Protein AF-0000000065878165 (afdb_homodimer)

InterPro domains:
  IPR001816 Translation elongation factor EFTs/EF1B [MF_00050] (35-299)
  IPR001816 Translation elongation factor EFTs/EF1B [PTHR11741] (23-280)
  IPR014039 Translation elongation factor EFTs/EF1B, dimerisation [PF00889] (114-279)
  IPR036402 Elongation factor Ts, dimerisation domain superfamily [G3DSA:3.30.479.20] (91-222)
  IPR036402 Elongation factor Ts, dimerisation domain superfamily [SSF54713] (87-202)
  IPR036402 Elongation factor Ts, dimerisation domain superfamily [SSF54713] (223-297)

Sequence (598 aa):
MLFQRRLHFHQFFGKTRVTGSLSRQWYSKLPSKLADIKKLRSETNASMDLVKQSVEEAGVGNLELAREILKKKIVQRGGKLAEKSKNRTAKEGWIIQCISEDGRKAVMAEINCESDFVAQTTPFQDLARRIASTFLHYLPTNHSSYSVEATLKNEILKHQAYVSKNHEANEKDVSSNVSLEEEIVKMTSFTGEKVQVQRLHCMNARVPSTAIGIFSHGAKQSSPLQQLGRIGSMVQINSDLSTRKGLSNQIAKEIVAQDPSSTSELLSFRSLVDSEKTIKDVLGQSTILEWVRWERGGNMLFQRRLHFHQFFGKTRVTGSLSRQWYSKLPSKLADIKKLRSETNASMDLVKQSVEEAGVGNLELAREILKKKIVQRGGKLAEKSKNRTAKEGWIIQCISEDGRKAVMAEINCESDFVAQTTPFQDLARRIASTFLHYLPTNHSSYSVEATLKNEILKHQAYVSKNHEANEKDVSSNVSLEEEIVKMTSFTGEKVQVQRLHCMNARVPSTAIGIFSHGAKQSSPLQQLGRIGSMVQINSDLSTRKGLSNQIAKEIVAQDPSSTSELLSFRSLVDSEKTIKDVLGQSTILEWVRWERGGN

Nearest PDB structures (foldseek):
  1xb2-assembly1_B  TM=7.934E-01  e=3.661E-20  Bos taurus
  4pc2-assembly1_C  TM=7.089E-01  e=2.984E-15  Escherichia coli
  4r71-assembly2_C  TM=6.760E-01  e=5.177E-12  Escherichia coli K-12
  1aip-assembly1_D  TM=7.417E-01  e=3.231E-09  Thermus thermophilus
  1tfe-assembly1_A-2  TM=6.486E-01  e=5.755E-04  Thermus thermophilus

pLDDT: mean 84.52, std 22.22, range [21.34, 98.5]

Secondary structure (DSSP, 8-state):
--------------------------------HHHHHHHHHHHH---HHHHHHHHHHH-TT-HHHHHHHHHHHHHHHHHHHHHHTTTS---EEEEEEEE-TTSSEEEEEEEEES-HHHHTSHHHHHHHHHHHHHHHHHS--SSSEEEPPHHHHHHHHHHSBP-EE-TTT--EE-----BHHHHHHHHHHHH-S--EEEEEEEEE--STTEEEEEEEEEEEEE-SSEEEEEEEEEEEEE--STTHHHHHHHHHHHHHHH--SSHHHHHHSBPSS-TTSBHHHHHTT-EEEEEEEEETT--/--------------------------------HHHHHHHHHHHH---HHHHHHHHHHH-TT-HHHHHHHHHHHHHHHHHHHHHHTTTS---EEEEEEEE-TTSSEEEEEEEEES-HHHHTSHHHHHHHHHHHHHHHHHS--SSSEEEPPHHHHHHHHHHSBP-EE-TTT--EE-----BHHHHHHHHHHHH-S--EEEEEEEEE--STTEEEEEEEES-S-B-SSEEEESEEEEEEEE--STTHHHHHHHHHHHHHHH--SSHHHHHHSBPSS-TTSBHHHHHTT-EEEEEEEEETT--

Structure (mmCIF, N/CA/C/O backbone):
data_AF-0000000065878165-model_v1
#
loop_
_entity.id
_entity.type
_entity.pdbx_description
1 polymer 'Elongation factor Ts, mitochondrial'
#
loop_
_atom_site.group_PDB
_atom_site.id
_atom_site.type_symbol
_atom_site.label_atom_id
_atom_site.label_alt_id
_atom_site.label_comp_id
_atom_site.label_asym_id
_atom_site.label_entity_id
_atom_site.label_seq_id
_atom_site.pdbx_PDB_ins_code
_atom_site.Cartn_x
_atom_site.Cartn_y
_atom_site.Cartn_z
_atom_site.occupancy
_atom_site.B_iso_or_equiv
_atom_site.auth_seq_id
_atom_site.auth_comp_id
_atom_site.auth_asym_id
_atom_site.auth_atom_id
_atom_site.pdbx_PDB_model_num
ATOM 1 N N . MET A 1 1 ? 86.188 56.75 -16.828 1 22.7 1 MET A N 1
ATOM 2 C CA . MET A 1 1 ? 85.062 57.594 -16.594 1 22.7 1 MET A CA 1
ATOM 3 C C . MET A 1 1 ? 83.75 56.781 -16.641 1 22.7 1 MET A C 1
ATOM 5 O O . MET A 1 1 ? 83.5 56.062 -17.609 1 22.7 1 MET A O 1
ATOM 9 N N . LEU A 1 2 ? 83.188 56.531 -15.359 1 22.8 2 LEU A N 1
ATOM 10 C CA . LEU A 1 2 ? 82.25 55.812 -14.539 1 22.8 2 LEU A CA 1
ATOM 11 C C . LEU A 1 2 ? 80.812 56.188 -14.914 1 22.8 2 LEU A C 1
ATOM 13 O O . LEU A 1 2 ? 80.375 57.25 -14.586 1 22.8 2 LEU A O 1
ATOM 17 N N . PHE A 1 3 ? 80.562 56.062 -16.219 1 24.06 3 PHE A N 1
ATOM 18 C CA . PHE A 1 3 ? 79.312 56.5 -16.797 1 24.06 3 PHE A CA 1
ATOM 19 C C . PHE A 1 3 ? 78.125 55.844 -16.094 1 24.06 3 PHE A C 1
ATOM 21 O O . PHE A 1 3 ? 77.938 54.625 -16.203 1 24.06 3 PHE A O 1
ATOM 28 N N . GLN A 1 4 ? 77.812 56.344 -14.828 1 21.34 4 GLN A N 1
ATOM 29 C CA . GLN A 1 4 ? 76.875 56 -13.789 1 21.34 4 GLN A CA 1
ATOM 30 C C . GLN A 1 4 ? 75.438 56.188 -14.297 1 21.34 4 GLN A C 1
ATOM 32 O O . GLN A 1 4 ? 74.938 57.312 -14.359 1 21.34 4 GLN A O 1
ATOM 37 N N . ARG A 1 5 ? 75.188 55.688 -15.562 1 23.59 5 ARG A N 1
ATOM 38 C CA . ARG A 1 5 ? 73.875 56 -16.094 1 23.59 5 ARG A CA 1
ATOM 39 C C . ARG A 1 5 ? 72.812 55.719 -15.078 1 23.59 5 ARG A C 1
ATOM 41 O O . ARG A 1 5 ? 72.812 54.688 -14.398 1 23.59 5 ARG A O 1
ATOM 48 N N . ARG A 1 6 ? 72.188 56.812 -14.578 1 23.44 6 ARG A N 1
ATOM 49 C CA . ARG A 1 6 ? 71.062 57.156 -13.703 1 23.44 6 ARG A CA 1
ATOM 50 C C . ARG A 1 6 ? 69.812 56.344 -14.047 1 23.44 6 ARG A C 1
ATOM 52 O O . ARG A 1 6 ? 69.312 56.406 -15.18 1 23.44 6 ARG A O 1
ATOM 59 N N . LEU A 1 7 ? 69.688 55.125 -13.453 1 22.61 7 LEU A N 1
ATOM 60 C CA . LEU A 1 7 ? 68.625 54.094 -13.531 1 22.61 7 LEU A CA 1
ATOM 61 C C . LEU A 1 7 ? 67.312 54.656 -13.125 1 22.61 7 LEU A C 1
ATOM 63 O O . LEU A 1 7 ? 67.125 55.094 -11.984 1 22.61 7 LEU A O 1
ATOM 67 N N . HIS A 1 8 ? 66.875 55.75 -13.922 1 21.91 8 HIS A N 1
ATOM 68 C CA . HIS A 1 8 ? 65.625 56.406 -13.57 1 21.91 8 HIS A CA 1
ATOM 69 C C . HIS A 1 8 ? 64.5 55.375 -13.328 1 21.91 8 HIS A C 1
ATOM 71 O O . HIS A 1 8 ? 64.375 54.406 -14.094 1 21.91 8 HIS A O 1
ATOM 77 N N . PHE A 1 9 ? 64.188 55.156 -12.039 1 21.73 9 PHE A N 1
ATOM 78 C CA . PHE A 1 9 ? 63.219 54.375 -11.305 1 21.73 9 PHE A CA 1
ATOM 79 C C . PHE A 1 9 ? 61.781 54.781 -11.734 1 21.73 9 PHE A C 1
ATOM 81 O O . PHE A 1 9 ? 61.281 55.812 -11.328 1 21.73 9 PHE A O 1
ATOM 88 N N . HIS A 1 10 ? 61.5 55 -13.047 1 23.14 10 HIS A N 1
ATOM 89 C CA . HIS A 1 10 ? 60.125 55.375 -13.328 1 23.14 10 HIS A CA 1
ATOM 90 C C . HIS A 1 10 ? 59.156 54.438 -12.688 1 23.14 10 HIS A C 1
ATOM 92 O O . HIS A 1 10 ? 59.125 53.219 -13 1 23.14 10 HIS A O 1
ATOM 98 N N . GLN A 1 11 ? 59.031 54.469 -11.359 1 22.03 11 GLN A N 1
ATOM 99 C CA . GLN A 1 11 ? 58.125 53.656 -10.586 1 22.03 11 GLN A CA 1
ATOM 100 C C . GLN A 1 11 ? 56.688 53.875 -11.07 1 22.03 11 GLN A C 1
ATOM 102 O O . GLN A 1 11 ? 56.125 54.969 -10.945 1 22.03 11 GLN A O 1
ATOM 107 N N . PHE A 1 12 ? 56.406 53.531 -12.344 1 23.36 12 PHE A N 1
ATOM 108 C CA . PHE A 1 12 ? 55.031 53.594 -12.812 1 23.36 12 PHE A CA 1
ATOM 109 C C . PHE A 1 12 ? 54.094 52.938 -11.812 1 23.36 12 PHE A C 1
ATOM 111 O O . PHE A 1 12 ? 54.25 51.781 -11.445 1 23.36 12 PHE A O 1
ATOM 118 N N . PHE A 1 13 ? 53.688 53.656 -10.766 1 24.97 13 PHE A N 1
ATOM 119 C CA . PHE A 1 13 ? 52.688 53.281 -9.789 1 24.97 13 PHE A CA 1
ATOM 120 C C . PHE A 1 13 ? 51.344 52.969 -10.469 1 24.97 13 PHE A C 1
ATOM 122 O O . PHE A 1 13 ? 50.625 53.875 -10.883 1 24.97 13 PHE A O 1
ATOM 129 N N . GLY A 1 14 ? 51.375 52.281 -11.578 1 23.17 14 GLY A N 1
ATOM 130 C CA . GLY A 1 14 ? 50.062 52.094 -12.133 1 23.17 14 GLY A CA 1
ATOM 131 C C . GLY A 1 14 ? 49.031 51.625 -11.109 1 23.17 14 GLY A C 1
ATOM 132 O O . GLY A 1 14 ? 49.375 50.875 -10.195 1 23.17 14 GLY A O 1
ATOM 133 N N . LYS A 1 15 ? 48.031 52.562 -10.82 1 27.78 15 LYS A N 1
ATOM 134 C CA . LYS A 1 15 ? 46.844 52.406 -9.992 1 27.78 15 LYS A CA 1
ATOM 135 C C . LYS A 1 15 ? 46.094 51.125 -10.336 1 27.78 15 LYS A C 1
ATOM 137 O O . LYS A 1 15 ? 45.5 51.031 -11.422 1 27.78 15 LYS A O 1
ATOM 142 N N . THR A 1 16 ? 46.75 49.938 -10.305 1 24.69 16 THR A N 1
ATOM 143 C CA . THR A 1 16 ? 45.875 48.781 -10.555 1 24.69 16 THR A CA 1
ATOM 144 C C . THR A 1 16 ? 44.688 48.781 -9.625 1 24.69 16 THR A C 1
ATOM 146 O O . THR A 1 16 ? 44.812 48.781 -8.406 1 24.69 16 THR A O 1
ATOM 149 N N . ARG A 1 17 ? 43.688 49.594 -10.023 1 27.06 17 ARG A N 1
ATOM 150 C CA . ARG A 1 17 ? 42.406 49.469 -9.312 1 27.06 17 ARG A CA 1
ATOM 151 C C . ARG A 1 17 ? 42 48.031 -9.117 1 27.06 17 ARG A C 1
ATOM 153 O O . ARG A 1 17 ? 41.906 47.25 -10.086 1 27.06 17 ARG A O 1
ATOM 160 N N . VAL A 1 18 ? 42.469 47.406 -8.07 1 27.03 18 VAL A N 1
ATOM 161 C CA . VAL A 1 18 ? 41.969 46.094 -7.633 1 27.03 18 VAL A CA 1
ATOM 162 C C . VAL A 1 18 ? 40.438 46.125 -7.562 1 27.03 18 VAL A C 1
ATOM 164 O O . VAL A 1 18 ? 39.875 46.844 -6.754 1 27.03 18 VAL A O 1
ATOM 167 N N . THR A 1 19 ? 39.781 46.406 -8.68 1 28.06 19 THR A N 1
ATOM 168 C CA . THR A 1 19 ? 38.344 46.188 -8.531 1 28.06 19 THR A CA 1
ATOM 169 C C . THR A 1 19 ? 38.094 44.812 -7.902 1 28.06 19 THR A C 1
ATOM 171 O O . THR A 1 19 ? 38.5 43.781 -8.461 1 28.06 19 THR A O 1
ATOM 174 N N . GLY A 1 20 ? 38.375 44.688 -6.652 1 25.17 20 GLY A N 1
ATOM 175 C CA . GLY A 1 20 ? 37.969 43.5 -5.934 1 25.17 20 GLY A CA 1
ATOM 176 C C . GLY A 1 20 ? 36.562 43.062 -6.277 1 25.17 20 GLY A C 1
ATOM 177 O O . GLY A 1 20 ? 35.594 43.844 -6.109 1 25.17 20 GLY A O 1
ATOM 178 N N . SER A 1 21 ? 36.406 42.5 -7.484 1 27.86 21 SER A N 1
ATOM 179 C CA . SER A 1 21 ? 35.125 41.781 -7.703 1 27.86 21 SER A CA 1
ATOM 180 C C . SER A 1 21 ? 34.719 41 -6.453 1 27.86 21 SER A C 1
ATOM 182 O O . SER A 1 21 ? 35.438 40.156 -5.941 1 27.86 21 SER A O 1
ATOM 184 N N . LEU A 1 22 ? 34.156 41.688 -5.492 1 26.38 22 LEU A N 1
ATOM 185 C CA . LEU A 1 22 ? 33.438 41 -4.438 1 26.38 22 LEU A CA 1
ATOM 186 C C . LEU A 1 22 ? 32.688 39.781 -5 1 26.38 22 LEU A C 1
ATOM 188 O O . LEU A 1 22 ? 31.906 39.906 -5.93 1 26.38 22 LEU A O 1
ATOM 192 N N . SER A 1 23 ? 33.406 38.719 -5.137 1 26.25 23 SER A N 1
ATOM 193 C CA . SER A 1 23 ? 32.812 37.406 -5.34 1 26.25 23 SER A CA 1
ATOM 194 C C . SER A 1 23 ? 31.469 37.312 -4.621 1 26.25 23 SER A C 1
ATOM 196 O O . SER A 1 23 ? 31.375 37.594 -3.424 1 26.25 23 SER A O 1
ATOM 198 N N . ARG A 1 24 ? 30.406 37.75 -5.234 1 27.3 24 ARG A N 1
ATOM 199 C CA . ARG A 1 24 ? 29.078 37.312 -4.836 1 27.3 24 ARG A CA 1
ATOM 200 C C . ARG A 1 24 ? 29.109 35.906 -4.25 1 27.3 24 ARG A C 1
ATOM 202 O O . ARG A 1 24 ? 29.391 34.938 -4.957 1 27.3 24 ARG A O 1
ATOM 209 N N . GLN A 1 25 ? 29.688 35.75 -3.145 1 26.42 25 GLN A N 1
ATOM 210 C CA . GLN A 1 25 ? 29.516 34.531 -2.371 1 26.42 25 GLN A CA 1
ATOM 211 C C . GLN A 1 25 ? 28.172 33.875 -2.664 1 26.42 25 GLN A C 1
ATOM 213 O O . GLN A 1 25 ? 27.125 34.531 -2.518 1 26.42 25 GLN A O 1
ATOM 218 N N . TRP A 1 26 ? 28.156 33.094 -3.717 1 28.77 26 TRP A N 1
ATOM 219 C CA . TRP A 1 26 ? 27.109 32.094 -3.953 1 28.77 26 TRP A CA 1
ATOM 220 C C . TRP A 1 26 ? 26.469 31.656 -2.641 1 28.77 26 TRP A C 1
ATOM 222 O O . TRP A 1 26 ? 27.172 31.25 -1.707 1 28.77 26 TRP A O 1
ATOM 232 N N . TYR A 1 27 ? 25.703 32.438 -2.059 1 29.16 27 TYR A N 1
ATOM 233 C CA . TYR A 1 27 ? 24.781 31.828 -1.112 1 29.16 27 TYR A CA 1
ATOM 234 C C . TYR A 1 27 ? 24.531 30.375 -1.45 1 29.16 27 TYR A C 1
ATOM 236 O O . TYR A 1 27 ? 23.844 30.062 -2.426 1 29.16 27 TYR A O 1
ATOM 244 N N . SER A 1 28 ? 25.547 29.531 -1.63 1 33.03 28 SER A N 1
ATOM 245 C CA . SER A 1 28 ? 25.375 28.078 -1.616 1 33.03 28 SER A CA 1
ATOM 246 C C . SER A 1 28 ? 24.125 27.672 -0.83 1 33.03 28 SER A C 1
ATOM 248 O O . SER A 1 28 ? 23.938 28.109 0.311 1 33.03 28 SER A O 1
ATOM 250 N N . LYS A 1 29 ? 23.094 27.656 -1.386 1 39.03 29 LYS A N 1
ATOM 251 C CA . LYS A 1 29 ? 21.906 27.047 -0.774 1 39.03 29 LYS A CA 1
ATOM 252 C C . LYS A 1 29 ? 22.297 25.984 0.254 1 39.03 29 LYS A C 1
ATOM 254 O O . LYS A 1 29 ? 22.922 24.984 -0.089 1 39.03 29 LYS A O 1
ATOM 259 N N . LEU A 1 30 ? 23.031 26.156 1.338 1 43.72 30 LEU A N 1
ATOM 260 C CA . LEU A 1 30 ? 23.328 25.219 2.42 1 43.72 30 LEU A CA 1
ATOM 261 C C . LEU A 1 30 ? 22.422 23.984 2.326 1 43.72 30 LEU A C 1
ATOM 263 O O . LEU A 1 30 ? 21.203 24.109 2.355 1 43.72 30 LEU A O 1
ATOM 267 N N . PRO A 1 31 ? 22.812 22.969 1.555 1 51.97 31 PRO A N 1
ATOM 268 C CA . PRO A 1 31 ? 22.047 21.703 1.53 1 51.97 31 PRO A CA 1
ATOM 269 C C . PRO A 1 31 ? 21.422 21.375 2.879 1 51.97 31 PRO A C 1
ATOM 271 O O . PRO A 1 31 ? 22.078 21.484 3.918 1 51.97 31 PRO A O 1
ATOM 274 N N . SER A 1 32 ? 20.141 21.719 3.211 1 76.12 32 SER A N 1
ATOM 275 C CA . SER A 1 32 ? 19.453 21.703 4.496 1 76.12 32 SER A CA 1
ATOM 276 C C . SER A 1 32 ? 19.078 20.281 4.895 1 76.12 32 SER A C 1
ATOM 278 O O . SER A 1 32 ? 19.016 19.375 4.047 1 76.12 32 SER A O 1
ATOM 280 N N . LYS A 1 33 ? 19.484 20 6.211 1 84.25 33 LYS A N 1
ATOM 281 C CA . LYS A 1 33 ? 19 18.797 6.863 1 84.25 33 LYS A CA 1
ATOM 282 C C . LYS A 1 33 ? 17.672 18.328 6.27 1 84.25 33 LYS A C 1
ATOM 284 O O . LYS A 1 33 ? 17.516 17.156 5.941 1 84.25 33 LYS A O 1
ATOM 289 N N . LEU A 1 34 ? 16.891 19.297 5.883 1 83.94 34 LEU A N 1
ATOM 290 C CA . LEU A 1 34 ? 15.562 19 5.371 1 83.94 34 LEU A CA 1
ATOM 291 C C . LEU A 1 34 ? 15.625 18.516 3.924 1 83.94 34 LEU A C 1
ATOM 293 O O . LEU A 1 34 ? 14.859 17.641 3.52 1 83.94 34 LEU A O 1
ATOM 297 N N . ALA A 1 35 ? 16.5 19.109 3.225 1 87.06 35 ALA A N 1
ATOM 298 C CA . ALA A 1 35 ? 16.656 18.703 1.828 1 87.06 35 ALA A CA 1
ATOM 299 C C . ALA A 1 35 ? 17.188 17.281 1.723 1 87.06 35 ALA A C 1
ATOM 301 O O . ALA A 1 35 ? 16.734 16.5 0.873 1 87.06 35 ALA A O 1
ATOM 302 N N . ASP A 1 36 ? 18.125 16.969 2.549 1 92.31 36 ASP A N 1
ATOM 303 C CA . ASP A 1 36 ? 18.688 15.625 2.562 1 92.31 36 ASP A CA 1
ATOM 304 C C . ASP A 1 36 ? 17.625 14.594 2.957 1 92.31 36 ASP A C 1
ATOM 306 O O . ASP A 1 36 ? 17.531 13.531 2.348 1 92.31 36 ASP A O 1
ATOM 310 N N . ILE A 1 37 ? 16.859 14.945 3.928 1 91.94 37 ILE A N 1
ATOM 311 C CA . ILE A 1 37 ? 15.797 14.062 4.398 1 91.94 37 ILE A CA 1
ATOM 312 C C . ILE A 1 37 ? 14.805 13.812 3.268 1 91.94 37 ILE A C 1
ATOM 314 O O . ILE A 1 37 ? 14.438 12.664 2.996 1 91.94 37 ILE A O 1
ATOM 318 N N . LYS A 1 38 ? 14.461 14.859 2.637 1 88.81 38 LYS A N 1
ATOM 319 C CA . LYS A 1 38 ? 13.492 14.758 1.545 1 88.81 38 LYS A CA 1
ATOM 320 C C . LYS A 1 38 ? 14.039 13.891 0.41 1 88.81 38 LYS A C 1
ATOM 322 O O . LYS A 1 38 ? 13.336 13.031 -0.12 1 88.81 38 LYS A O 1
ATOM 327 N N . LYS A 1 39 ? 15.188 14.078 0.098 1 91.94 39 LYS A N 1
ATOM 328 C CA . LYS A 1 39 ? 15.805 13.344 -1.005 1 91.94 39 LYS A CA 1
ATOM 329 C C . LYS A 1 39 ? 15.914 11.859 -0.684 1 91.94 39 LYS A C 1
ATOM 331 O O . LYS A 1 39 ? 15.484 11.016 -1.477 1 91.94 39 LYS A O 1
ATOM 336 N N . LEU A 1 40 ? 16.438 11.555 0.454 1 93.75 40 LEU A N 1
ATOM 337 C CA . LEU A 1 40 ? 16.625 10.156 0.825 1 93.75 40 LEU A CA 1
ATOM 338 C C . LEU A 1 40 ? 15.281 9.445 0.968 1 93.75 40 LEU A C 1
ATOM 340 O O . LEU A 1 40 ? 15.141 8.281 0.6 1 93.75 40 LEU A O 1
ATOM 344 N N . ARG A 1 41 ? 14.32 10.188 1.507 1 90.56 41 ARG A N 1
ATOM 345 C CA . ARG A 1 41 ? 12.984 9.625 1.663 1 90.56 41 ARG A CA 1
ATOM 346 C C . ARG A 1 41 ? 12.367 9.297 0.308 1 90.56 41 ARG A C 1
ATOM 348 O O . ARG A 1 41 ? 11.805 8.211 0.119 1 90.56 41 ARG A O 1
ATOM 355 N N . SER A 1 42 ? 12.5 10.148 -0.604 1 88.38 42 SER A N 1
ATOM 356 C CA . SER A 1 42 ? 11.93 9.961 -1.936 1 88.38 42 SER A CA 1
ATOM 357 C C . SER A 1 42 ? 12.625 8.828 -2.684 1 88.38 42 SER A C 1
ATOM 359 O O . SER A 1 42 ? 11.984 8.102 -3.441 1 88.38 42 SER A O 1
ATOM 361 N N . GLU A 1 43 ? 13.836 8.625 -2.393 1 88.5 43 GLU A N 1
ATOM 362 C CA . GLU A 1 43 ? 14.625 7.625 -3.105 1 88.5 43 GLU A CA 1
ATOM 363 C C . GLU A 1 43 ? 14.383 6.227 -2.549 1 88.5 43 GLU A C 1
ATOM 365 O O . GLU A 1 43 ? 14.461 5.238 -3.283 1 88.5 43 GLU A O 1
ATOM 370 N N . THR A 1 44 ? 14.109 6.129 -1.274 1 87.69 44 THR A N 1
ATOM 371 C CA . THR A 1 44 ? 14.203 4.809 -0.66 1 87.69 44 THR A CA 1
ATOM 372 C C . THR A 1 44 ? 12.844 4.359 -0.134 1 87.69 44 THR A C 1
ATOM 374 O O . THR A 1 44 ? 12.625 3.17 0.11 1 87.69 44 THR A O 1
ATOM 377 N N . ASN A 1 45 ? 12 5.32 0.156 1 83.75 45 ASN A N 1
ATOM 378 C CA . ASN A 1 45 ? 10.719 5.07 0.797 1 83.75 45 ASN A CA 1
ATOM 379 C C . ASN A 1 45 ? 10.891 4.457 2.182 1 83.75 45 ASN A C 1
ATOM 381 O O . ASN A 1 45 ? 9.984 3.785 2.686 1 83.75 45 ASN A O 1
ATOM 385 N N . ALA A 1 46 ? 12.156 4.625 2.723 1 90.44 46 ALA A N 1
ATOM 386 C CA . ALA A 1 46 ? 12.422 4.133 4.074 1 90.44 46 ALA A CA 1
ATOM 387 C C . ALA A 1 46 ? 11.617 4.914 5.109 1 90.44 46 ALA A C 1
ATOM 389 O O . ALA A 1 46 ? 11.148 6.023 4.836 1 90.44 46 ALA A O 1
ATOM 390 N N . SER A 1 47 ? 11.438 4.254 6.242 1 90.38 47 SER A N 1
ATOM 391 C CA . SER A 1 47 ? 10.727 4.938 7.316 1 90.38 47 SER A CA 1
ATOM 392 C C . SER A 1 47 ? 11.359 6.293 7.617 1 90.38 47 SER A C 1
ATOM 394 O O . SER A 1 47 ? 12.586 6.438 7.578 1 90.38 47 SER A O 1
ATOM 396 N N . MET A 1 48 ? 10.5 7.16 7.938 1 88.62 48 MET A N 1
ATOM 397 C CA . MET A 1 48 ? 10.938 8.523 8.203 1 88.62 48 MET A CA 1
ATOM 398 C C . MET A 1 48 ? 11.953 8.555 9.344 1 88.62 48 MET A C 1
ATOM 400 O O . MET A 1 48 ? 12.938 9.297 9.281 1 88.62 48 MET A O 1
ATOM 404 N N . ASP A 1 49 ? 11.672 7.727 10.383 1 89.56 49 ASP A N 1
ATOM 405 C CA . ASP A 1 49 ? 12.57 7.707 11.539 1 89.56 49 ASP A CA 1
ATOM 406 C C . ASP A 1 49 ? 13.969 7.258 11.133 1 89.56 49 ASP A C 1
ATOM 408 O O . ASP A 1 49 ? 14.969 7.832 11.578 1 89.56 49 ASP A O 1
ATOM 412 N N . LEU A 1 50 ? 14.078 6.301 10.305 1 94 50 LEU A N 1
ATOM 413 C CA . LEU A 1 50 ? 15.375 5.812 9.844 1 94 50 LEU A CA 1
ATOM 414 C C . LEU A 1 50 ? 16.094 6.871 9.016 1 94 50 LEU A C 1
ATOM 416 O O . LEU A 1 50 ? 17.297 7.062 9.156 1 94 50 LEU A O 1
ATOM 420 N N . VAL A 1 51 ? 15.352 7.523 8.172 1 94.44 51 VAL A N 1
ATOM 421 C CA . VAL A 1 51 ? 15.93 8.562 7.32 1 94.44 51 VAL A CA 1
ATOM 422 C C . VAL A 1 51 ? 16.484 9.695 8.188 1 94.44 51 VAL A C 1
ATOM 424 O O . VAL A 1 51 ? 17.625 10.109 8.023 1 94.44 51 VAL A O 1
ATOM 427 N N . LYS A 1 52 ? 15.664 10.109 9.094 1 92.94 52 LYS A N 1
ATOM 428 C CA . LYS A 1 52 ? 16.078 11.203 9.977 1 92.94 52 LYS A CA 1
ATOM 429 C C . LYS A 1 52 ? 17.328 10.828 10.758 1 92.94 52 LYS A C 1
ATOM 431 O O . LYS A 1 52 ? 18.281 11.609 10.82 1 92.94 52 LYS A O 1
ATOM 436 N N . GLN A 1 53 ? 17.344 9.648 11.297 1 95.69 53 GLN A N 1
ATOM 437 C CA . GLN A 1 53 ? 18.484 9.18 12.078 1 95.69 53 GLN A CA 1
ATOM 438 C C . GLN A 1 53 ? 19.734 9.117 11.219 1 95.69 53 GLN A C 1
ATOM 440 O O . GLN A 1 53 ? 20.828 9.484 11.672 1 95.69 53 GLN A O 1
ATOM 445 N N . SER A 1 54 ? 19.578 8.656 10.023 1 97.25 54 SER A N 1
ATOM 446 C CA . SER A 1 54 ? 20.719 8.5 9.133 1 97.25 54 SER A CA 1
ATOM 447 C C . SER A 1 54 ? 21.312 9.859 8.766 1 97.25 54 SER A C 1
ATOM 449 O O . SER A 1 54 ? 22.531 10.023 8.742 1 97.25 54 SER A O 1
ATOM 451 N N . VAL A 1 55 ? 20.484 10.828 8.5 1 96.19 55 VAL A N 1
ATOM 452 C CA . VAL A 1 55 ? 20.938 12.164 8.125 1 96.19 55 VAL A CA 1
ATOM 453 C C . VAL A 1 55 ? 21.625 12.828 9.32 1 96.19 55 VAL A C 1
ATOM 455 O O . VAL A 1 55 ? 22.672 13.461 9.18 1 96.19 55 VAL A O 1
ATOM 458 N N . GLU A 1 56 ? 21 12.625 10.461 1 95.62 56 GLU A N 1
ATOM 459 C CA . GLU A 1 56 ? 21.578 13.195 11.672 1 95.62 56 GLU A CA 1
ATOM 460 C C . GLU A 1 56 ? 22.938 12.602 11.984 1 95.62 56 GLU A C 1
ATOM 462 O O . GLU A 1 56 ? 23.875 13.32 12.328 1 95.62 56 GLU A O 1
ATOM 467 N N . GLU A 1 57 ? 23.016 11.312 11.867 1 96.69 57 GLU A N 1
ATOM 468 C CA . GLU A 1 57 ? 24.281 10.617 12.141 1 96.69 57 GLU A CA 1
ATOM 469 C C . GLU A 1 57 ? 25.359 11.008 11.133 1 96.69 57 GLU A C 1
ATOM 471 O O . GLU A 1 57 ? 26.531 11.125 11.484 1 96.69 57 GLU A O 1
ATOM 476 N N . ALA A 1 58 ? 24.969 11.242 9.891 1 96.31 58 ALA A N 1
ATOM 477 C CA . ALA A 1 58 ? 25.906 11.625 8.844 1 96.31 58 ALA A CA 1
ATOM 478 C C . ALA A 1 58 ? 26.375 13.07 9.023 1 96.31 58 ALA A C 1
ATOM 480 O O . ALA A 1 58 ? 27.516 13.406 8.695 1 96.31 58 ALA A O 1
ATOM 481 N N . GLY A 1 59 ? 25.5 13.852 9.531 1 92.44 59 GLY A N 1
ATOM 482 C CA . GLY A 1 59 ? 25.766 15.281 9.625 1 92.44 59 GLY A CA 1
ATOM 483 C C . GLY A 1 59 ? 25.281 16.062 8.422 1 92.44 59 GLY A C 1
ATOM 484 O O . GLY A 1 59 ? 25.172 15.508 7.324 1 92.44 59 GLY A O 1
ATOM 485 N N . VAL A 1 60 ? 25.062 17.375 8.633 1 83.12 60 VAL A N 1
ATOM 486 C CA . VAL A 1 60 ? 24.469 18.25 7.621 1 83.12 60 VAL A CA 1
ATOM 487 C C . VAL A 1 60 ? 25.375 18.312 6.398 1 83.12 60 VAL A C 1
ATOM 489 O O . VAL A 1 60 ? 26.594 18.453 6.531 1 83.12 60 VAL A O 1
ATOM 492 N N . GLY A 1 61 ? 24.75 18.031 5.168 1 86.06 61 GLY A N 1
ATOM 493 C CA . GLY A 1 61 ? 25.469 18.172 3.908 1 86.06 61 GLY A CA 1
ATOM 494 C C . GLY A 1 61 ? 26.188 16.922 3.486 1 86.06 61 GLY A C 1
ATOM 495 O O . GLY A 1 61 ? 26.891 16.906 2.471 1 86.06 61 GLY A O 1
ATOM 496 N N . ASN A 1 62 ? 26.094 15.914 4.207 1 93.31 62 ASN A N 1
ATOM 497 C CA . ASN A 1 62 ? 26.75 14.648 3.885 1 93.31 62 ASN A CA 1
ATOM 498 C C . ASN A 1 62 ? 25.766 13.625 3.336 1 93.31 62 ASN A C 1
ATOM 500 O O . ASN A 1 62 ? 25.594 12.547 3.906 1 93.31 62 ASN A O 1
ATOM 504 N N . LEU A 1 63 ? 25.266 13.938 2.209 1 95.19 63 LEU A N 1
ATOM 505 C CA . LEU A 1 63 ? 24.188 13.148 1.633 1 95.19 63 LEU A CA 1
ATOM 506 C C . LEU A 1 63 ? 24.656 11.727 1.33 1 95.19 63 LEU A C 1
ATOM 508 O O . LEU A 1 63 ? 23.938 10.758 1.603 1 95.19 63 LEU A O 1
ATOM 512 N N . GLU A 1 64 ? 25.875 11.594 0.76 1 95.88 64 GLU A N 1
ATOM 513 C CA . GLU A 1 64 ? 26.359 10.266 0.39 1 95.88 64 GLU A CA 1
ATOM 514 C C . GLU A 1 64 ? 26.594 9.398 1.623 1 95.88 64 GLU A C 1
ATOM 516 O O . GLU A 1 64 ? 26.25 8.211 1.624 1 95.88 64 GLU A O 1
ATOM 521 N N . LEU A 1 65 ? 27.141 9.961 2.568 1 96.56 65 LEU A N 1
ATOM 522 C CA . LEU A 1 65 ? 27.312 9.227 3.816 1 96.56 65 LEU A CA 1
ATOM 523 C C . LEU A 1 65 ? 25.969 8.859 4.422 1 96.56 65 LEU A C 1
ATOM 525 O O . LEU A 1 65 ? 25.797 7.746 4.926 1 96.56 65 LEU A O 1
ATOM 529 N N . ALA A 1 66 ? 25 9.773 4.453 1 96.94 66 ALA A N 1
ATOM 530 C CA . ALA A 1 66 ? 23.656 9.5 4.949 1 96.94 66 ALA A CA 1
ATOM 531 C C . ALA A 1 66 ? 23.031 8.328 4.203 1 96.94 66 ALA A C 1
ATOM 533 O O . ALA A 1 66 ? 22.359 7.488 4.809 1 96.94 66 ALA A O 1
ATOM 534 N N . ARG A 1 67 ? 23.25 8.273 2.928 1 95.88 67 ARG A N 1
ATOM 535 C CA . ARG A 1 67 ? 22.75 7.188 2.1 1 95.88 67 ARG A CA 1
ATOM 536 C C . ARG A 1 67 ? 23.312 5.844 2.547 1 95.88 67 ARG A C 1
ATOM 538 O O . ARG A 1 67 ? 22.578 4.855 2.65 1 95.88 67 ARG A O 1
ATOM 545 N N . GLU A 1 68 ? 24.547 5.82 2.785 1 95.94 68 GLU A N 1
ATOM 546 C CA . GLU A 1 68 ? 25.203 4.594 3.221 1 95.94 68 GLU A CA 1
ATOM 547 C C . GLU A 1 68 ? 24.688 4.145 4.586 1 95.94 68 GLU A C 1
ATOM 549 O O . GLU A 1 68 ? 24.422 2.961 4.793 1 95.94 68 GLU A O 1
ATOM 554 N N . ILE A 1 69 ? 24.609 5.078 5.453 1 97.25 69 ILE A N 1
ATOM 555 C CA . ILE A 1 69 ? 24.109 4.781 6.789 1 97.25 69 ILE A CA 1
ATOM 556 C C . ILE A 1 69 ? 22.688 4.246 6.703 1 97.25 69 ILE A C 1
ATOM 558 O O . ILE A 1 69 ? 22.344 3.262 7.359 1 97.25 69 ILE A O 1
ATOM 562 N N . LEU A 1 70 ? 21.922 4.91 5.898 1 96.69 70 LEU A N 1
ATOM 563 C CA . LEU A 1 70 ? 20.531 4.52 5.727 1 96.69 70 LEU A CA 1
ATOM 564 C C . LEU A 1 70 ? 20.422 3.096 5.191 1 96.69 70 LEU A C 1
ATOM 566 O O . LEU A 1 70 ? 19.625 2.297 5.688 1 96.69 70 LEU A O 1
ATOM 570 N N . LYS A 1 71 ? 21.25 2.773 4.262 1 94.19 71 LYS A N 1
ATOM 571 C CA . LYS A 1 71 ? 21.25 1.428 3.695 1 94.19 71 LYS A CA 1
ATOM 572 C C . LYS A 1 71 ? 21.531 0.381 4.77 1 94.19 71 LYS A C 1
ATOM 574 O O . LYS A 1 71 ? 20.844 -0.636 4.848 1 94.19 71 LYS A O 1
ATOM 579 N N . LYS A 1 72 ? 22.469 0.69 5.57 1 95.88 72 LYS A N 1
ATOM 580 C CA . LYS A 1 72 ? 22.828 -0.222 6.648 1 95.88 72 LYS A CA 1
ATOM 581 C C . LYS A 1 72 ? 21.688 -0.369 7.652 1 95.88 72 LYS A C 1
ATOM 583 O O . LYS A 1 72 ? 21.375 -1.479 8.094 1 95.88 72 LYS A O 1
ATOM 588 N N . LYS A 1 73 ? 21.047 0.688 7.918 1 96.44 73 LYS A N 1
ATOM 589 C CA . LYS A 1 73 ? 19.984 0.677 8.906 1 96.44 73 LYS A CA 1
ATOM 590 C C . LYS A 1 73 ? 18.766 -0.085 8.383 1 96.44 73 LYS A C 1
ATOM 592 O O . LYS A 1 73 ? 18.094 -0.78 9.148 1 96.44 73 LYS A O 1
ATOM 597 N N . ILE A 1 74 ? 18.547 0.052 7.164 1 95.12 74 ILE A N 1
ATOM 598 C CA . ILE A 1 74 ? 17.438 -0.669 6.551 1 95.12 74 ILE A CA 1
ATOM 599 C C . ILE A 1 74 ? 17.672 -2.174 6.676 1 95.12 74 ILE A C 1
ATOM 601 O O . ILE A 1 74 ? 16.766 -2.914 7.074 1 95.12 74 ILE A O 1
ATOM 605 N N . VAL A 1 75 ? 18.828 -2.586 6.395 1 94.62 75 VAL A N 1
ATOM 606 C CA . VAL A 1 75 ? 19.172 -4.004 6.445 1 94.62 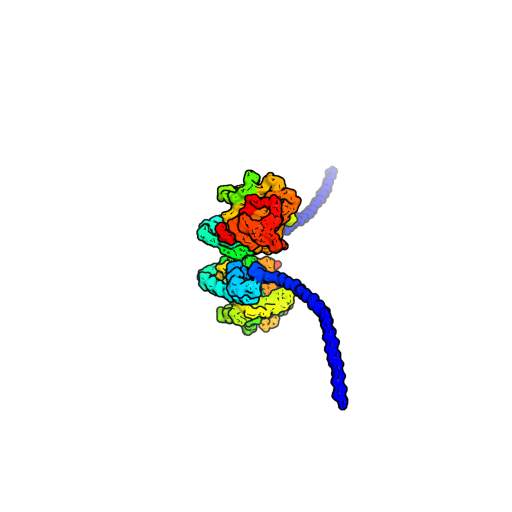75 VAL A CA 1
ATOM 607 C C . VAL A 1 75 ? 19.109 -4.496 7.887 1 94.62 75 VAL A C 1
ATOM 609 O O . VAL A 1 75 ? 18.578 -5.574 8.164 1 94.62 75 VAL A O 1
ATOM 612 N N . GLN A 1 76 ? 19.578 -3.693 8.758 1 96.56 76 GLN A N 1
ATOM 613 C CA . GLN A 1 76 ? 19.578 -4.066 10.172 1 96.56 76 GLN A CA 1
ATOM 614 C C . GLN A 1 76 ? 18.156 -4.207 10.711 1 96.56 76 GLN A C 1
ATOM 616 O O . GLN A 1 76 ? 17.828 -5.203 11.359 1 96.56 76 GLN A O 1
ATOM 621 N N . ARG A 1 77 ? 17.406 -3.289 10.445 1 95.75 77 ARG A N 1
ATOM 622 C CA . ARG A 1 77 ? 16.016 -3.344 10.883 1 95.75 77 ARG A CA 1
ATOM 623 C C . ARG A 1 77 ? 15.289 -4.527 10.25 1 95.75 77 ARG A C 1
ATOM 625 O O . ARG A 1 77 ? 14.555 -5.246 10.93 1 95.75 77 ARG A O 1
ATOM 632 N N . GLY A 1 78 ? 15.477 -4.691 9.008 1 96.12 78 GLY A N 1
ATOM 633 C CA . GLY A 1 78 ? 14.859 -5.816 8.312 1 96.12 78 GLY A CA 1
ATOM 634 C C . GLY A 1 78 ? 15.234 -7.16 8.906 1 96.12 78 GLY A C 1
ATOM 635 O O . GLY A 1 78 ? 14.383 -8.039 9.062 1 96.12 78 GLY A O 1
ATOM 636 N N . GLY A 1 79 ? 16.531 -7.277 9.18 1 96.06 79 GLY A N 1
ATOM 637 C CA . GLY A 1 79 ? 17 -8.5 9.812 1 96.06 79 GLY A CA 1
ATOM 638 C C . GLY A 1 79 ? 16.359 -8.758 11.164 1 96.06 79 GLY A C 1
ATOM 639 O O . GLY A 1 79 ? 15.938 -9.883 11.453 1 96.06 79 GLY A O 1
ATOM 640 N N . LYS A 1 80 ? 16.266 -7.742 11.969 1 96.75 80 LYS A N 1
ATOM 641 C CA . LYS A 1 80 ? 15.648 -7.855 13.281 1 96.75 80 LYS A CA 1
ATOM 642 C C . LYS A 1 80 ? 14.18 -8.25 13.164 1 96.75 80 LYS A C 1
ATOM 644 O O . LYS A 1 80 ? 13.711 -9.133 13.891 1 96.75 80 LYS A O 1
ATOM 649 N N . LEU A 1 81 ? 13.516 -7.652 12.266 1 95.06 81 LEU A N 1
ATOM 650 C CA . LEU A 1 81 ? 12.094 -7.93 12.078 1 95.06 81 LEU A CA 1
ATOM 651 C C . LEU A 1 81 ? 11.883 -9.328 11.516 1 95.06 81 LEU A C 1
ATOM 653 O O . LEU A 1 81 ? 10.906 -10 11.859 1 95.06 81 LEU A O 1
ATOM 657 N N . ALA A 1 82 ? 12.734 -9.688 10.641 1 95.12 82 ALA A N 1
ATOM 658 C CA . ALA A 1 82 ? 12.664 -11.047 10.102 1 95.12 82 ALA A CA 1
ATOM 659 C C . ALA A 1 82 ? 12.797 -12.086 11.211 1 95.12 82 ALA A C 1
ATOM 661 O O . ALA A 1 82 ? 12.062 -13.07 11.242 1 95.12 82 ALA A O 1
ATOM 662 N N . GLU A 1 83 ? 13.695 -11.836 12.109 1 96 83 GLU A N 1
ATOM 663 C CA . GLU A 1 83 ? 13.898 -12.742 13.234 1 96 83 GLU A CA 1
ATOM 664 C C . GLU A 1 83 ? 12.68 -12.758 14.156 1 96 83 GLU A C 1
ATOM 666 O O . GLU A 1 83 ? 12.234 -13.82 14.586 1 96 83 GLU A O 1
ATOM 671 N N . LYS A 1 84 ? 12.117 -11.625 14.398 1 95.31 84 LYS A N 1
ATOM 672 C CA . LYS A 1 84 ? 10.977 -11.492 15.305 1 95.31 84 LYS A CA 1
ATOM 673 C C . LYS A 1 84 ? 9.719 -12.125 14.711 1 95.31 84 LYS A C 1
ATOM 675 O O . LYS A 1 84 ? 8.852 -12.594 15.438 1 95.31 84 LYS A O 1
ATOM 680 N N . SER A 1 85 ? 9.703 -12.164 13.391 1 95 85 SER A N 1
ATOM 681 C CA . SER A 1 85 ? 8.477 -12.633 12.742 1 95 85 SER A CA 1
ATOM 682 C C . SER A 1 85 ? 8.633 -14.062 12.234 1 95 85 SER A C 1
ATOM 684 O O . SER A 1 85 ? 7.75 -14.578 11.547 1 95 85 SER A O 1
ATOM 686 N N . LYS A 1 86 ? 9.633 -14.656 12.578 1 93.62 86 LYS A N 1
ATOM 687 C CA . LYS A 1 86 ? 9.969 -15.953 12 1 93.62 86 LYS A CA 1
ATOM 688 C C . LYS A 1 86 ? 8.859 -16.969 12.25 1 93.62 86 LYS A C 1
ATOM 690 O O . LYS A 1 86 ? 8.617 -17.859 11.43 1 93.62 86 LYS A O 1
ATOM 695 N N . ASN A 1 87 ? 8.062 -16.812 13.312 1 95.5 87 ASN A N 1
ATOM 696 C CA . ASN A 1 87 ? 7.043 -17.781 13.672 1 95.5 87 ASN A CA 1
ATOM 697 C C . ASN A 1 87 ? 5.648 -17.328 13.273 1 95.5 87 ASN A C 1
ATOM 699 O O . ASN A 1 87 ? 4.668 -18.047 13.477 1 95.5 87 ASN A O 1
ATOM 703 N N . ARG A 1 88 ? 5.574 -16.156 12.727 1 94.88 88 ARG A N 1
ATOM 704 C CA . ARG A 1 88 ? 4.277 -15.68 12.258 1 94.88 88 ARG A CA 1
ATOM 705 C C . ARG A 1 88 ? 3.863 -16.406 10.977 1 94.88 88 ARG A C 1
ATOM 707 O O . ARG A 1 88 ? 4.715 -16.906 10.234 1 94.88 88 ARG A O 1
ATOM 714 N N . THR A 1 89 ? 2.59 -16.531 10.852 1 94.88 89 THR A N 1
ATOM 715 C CA . THR A 1 89 ? 2.068 -17.172 9.648 1 94.88 89 THR A CA 1
ATOM 716 C C . THR A 1 89 ? 1.969 -16.172 8.5 1 94.88 89 THR A C 1
ATOM 718 O O . THR A 1 89 ? 1.37 -15.109 8.648 1 94.88 89 THR A O 1
ATOM 721 N N . ALA A 1 90 ? 2.621 -16.484 7.441 1 96.25 90 ALA A N 1
ATOM 722 C CA . ALA A 1 90 ? 2.516 -15.711 6.203 1 96.25 90 ALA A CA 1
ATOM 723 C C . ALA A 1 90 ? 1.921 -16.562 5.082 1 96.25 90 ALA A C 1
ATOM 725 O O . ALA A 1 90 ? 2.611 -17.391 4.492 1 96.25 90 ALA A O 1
ATOM 726 N N . LYS A 1 91 ? 0.639 -16.312 4.797 1 95.31 91 LYS A N 1
ATOM 727 C CA . LYS A 1 91 ? -0.032 -17.156 3.814 1 95.31 91 LYS A CA 1
ATOM 728 C C . LYS A 1 91 ? -0.531 -16.328 2.631 1 95.31 91 LYS A C 1
ATOM 730 O O . LYS A 1 91 ? -1.037 -16.891 1.652 1 95.31 91 LYS A O 1
ATOM 735 N N . GLU A 1 92 ? -0.455 -14.969 2.781 1 95.69 92 GLU A N 1
ATOM 736 C CA . GLU A 1 92 ? -0.832 -14.117 1.659 1 95.69 92 GLU A CA 1
ATOM 737 C C . GLU A 1 92 ? 0.337 -13.922 0.697 1 95.69 92 GLU A C 1
ATOM 739 O O . GLU A 1 92 ? 1.431 -14.438 0.928 1 95.69 92 GLU A O 1
ATOM 744 N N . GLY A 1 93 ? 0.106 -13.234 -0.405 1 96.75 93 GLY A N 1
ATOM 745 C CA . GLY A 1 93 ? 1.158 -13.016 -1.386 1 96.75 93 GLY A CA 1
ATOM 746 C C . GLY A 1 93 ? 0.756 -13.422 -2.791 1 96.75 93 GLY A C 1
ATOM 747 O O . GLY A 1 93 ? -0.377 -13.172 -3.213 1 96.75 93 GLY A O 1
ATOM 748 N N . TRP A 1 94 ? 1.848 -14.023 -3.486 1 97.31 94 TRP A N 1
ATOM 749 C CA . TRP A 1 94 ? 1.595 -14.242 -4.906 1 97.31 94 TRP A CA 1
ATOM 750 C C . TRP A 1 94 ? 2.324 -15.484 -5.402 1 97.31 94 TRP A C 1
ATOM 752 O O . TRP A 1 94 ? 3.396 -15.828 -4.898 1 97.31 94 TRP A O 1
ATOM 762 N N . ILE A 1 95 ? 1.686 -16.109 -6.359 1 98.06 95 ILE A N 1
ATOM 763 C CA . ILE A 1 95 ? 2.387 -17 -7.273 1 98.06 95 ILE A CA 1
ATOM 764 C C . ILE A 1 95 ? 2.891 -16.203 -8.477 1 98.06 95 ILE A C 1
ATOM 766 O O . ILE A 1 95 ? 2.121 -15.492 -9.125 1 98.06 95 ILE A O 1
ATOM 770 N N . ILE A 1 96 ? 4.156 -16.297 -8.75 1 97.62 96 ILE A N 1
ATOM 771 C CA . ILE A 1 96 ? 4.746 -15.586 -9.883 1 97.62 96 ILE A CA 1
ATOM 772 C C . ILE A 1 96 ? 5.434 -16.578 -10.812 1 97.62 96 ILE A C 1
ATOM 774 O O . ILE A 1 96 ? 6.141 -17.484 -10.359 1 97.62 96 ILE A O 1
ATOM 778 N N . GLN A 1 97 ? 5.18 -16.391 -12.102 1 97.62 97 GLN A N 1
ATOM 779 C CA . GLN A 1 97 ? 5.781 -17.281 -13.102 1 97.62 97 GLN A CA 1
ATOM 780 C C . GLN A 1 97 ? 6.488 -16.469 -14.188 1 97.62 97 GLN A C 1
ATOM 782 O O . GLN A 1 97 ? 6.043 -15.383 -14.547 1 97.62 97 GLN A O 1
ATOM 787 N N . CYS A 1 98 ? 7.543 -17.031 -14.641 1 96.56 98 CYS A N 1
ATOM 788 C CA . CYS A 1 98 ? 8.273 -16.484 -15.781 1 96.56 98 CYS A CA 1
ATOM 789 C C . CYS A 1 98 ? 8.688 -17.594 -16.75 1 96.56 98 CYS A C 1
ATOM 791 O O . CYS A 1 98 ? 9.055 -18.688 -16.328 1 96.56 98 CYS A O 1
ATOM 793 N N . ILE A 1 99 ? 8.594 -17.234 -17.984 1 97 99 ILE A N 1
ATOM 794 C CA . ILE A 1 99 ? 9.047 -18.156 -19.031 1 97 99 ILE A CA 1
ATOM 795 C C . ILE A 1 99 ? 10.008 -17.438 -19.969 1 97 99 ILE A C 1
ATOM 797 O O . ILE A 1 99 ? 9.828 -16.25 -20.266 1 97 99 ILE A O 1
ATOM 801 N N . SER A 1 100 ? 11.016 -18.172 -20.359 1 95.94 100 SER A N 1
ATOM 802 C CA . SER A 1 100 ? 12.008 -17.578 -21.25 1 95.94 100 SER A CA 1
ATOM 803 C C . SER A 1 100 ? 11.398 -17.234 -22.609 1 95.94 100 SER A C 1
ATOM 805 O O . SER A 1 100 ? 10.367 -17.797 -23 1 95.94 100 SER A O 1
ATOM 807 N N . GLU A 1 101 ? 12.039 -16.312 -23.297 1 93.25 101 GLU A N 1
ATOM 808 C CA . GLU A 1 101 ? 11.531 -15.852 -24.578 1 93.25 101 GLU A CA 1
ATOM 809 C C . GLU A 1 101 ? 11.406 -17.016 -25.562 1 93.25 101 GLU A C 1
ATOM 811 O O . GLU A 1 101 ? 10.469 -17.062 -26.359 1 93.25 101 GLU A O 1
ATOM 816 N N . ASP A 1 102 ? 12.273 -17.953 -25.5 1 93.38 102 ASP A N 1
ATOM 817 C CA . ASP A 1 102 ? 12.242 -19.078 -26.422 1 93.38 102 ASP A CA 1
ATOM 818 C C . ASP A 1 102 ? 11.281 -20.156 -25.953 1 93.38 102 ASP A C 1
ATOM 820 O O . ASP A 1 102 ? 11.109 -21.188 -26.609 1 93.38 102 ASP A O 1
ATOM 824 N N . GLY A 1 103 ? 10.781 -19.984 -24.734 1 94.69 103 GLY A N 1
ATOM 825 C CA . GLY A 1 103 ? 9.766 -20.875 -24.219 1 94.69 103 GLY A CA 1
ATOM 826 C C . GLY A 1 103 ? 10.336 -22.188 -23.688 1 94.69 103 GLY A C 1
ATOM 827 O O . GLY A 1 103 ? 9.594 -23.141 -23.422 1 94.69 103 GLY A O 1
ATOM 828 N N . ARG A 1 104 ? 11.602 -22.234 -23.453 1 95.5 104 ARG A N 1
ATOM 829 C CA . ARG A 1 104 ? 12.242 -23.516 -23.172 1 95.5 104 ARG A CA 1
ATOM 830 C C . ARG A 1 104 ? 12.5 -23.672 -21.672 1 95.5 104 ARG A C 1
ATOM 832 O O . ARG A 1 104 ? 12.82 -24.766 -21.203 1 95.5 104 ARG A O 1
ATOM 839 N N . LYS A 1 105 ? 12.398 -22.594 -20.953 1 96.62 105 LYS A N 1
ATOM 840 C CA . LYS A 1 105 ? 12.602 -22.609 -19.5 1 96.62 105 LYS A CA 1
ATOM 841 C C . LYS A 1 105 ? 11.523 -21.797 -18.797 1 96.62 105 LYS A C 1
ATOM 843 O O . LYS A 1 105 ? 11.172 -20.703 -19.234 1 96.62 105 LYS A O 1
ATOM 848 N N . ALA A 1 106 ? 10.984 -22.344 -17.75 1 98 106 ALA A N 1
ATOM 849 C CA . ALA A 1 106 ? 9.992 -21.625 -16.953 1 98 106 ALA A CA 1
ATOM 850 C C . ALA A 1 106 ? 10.227 -21.828 -15.461 1 98 106 ALA A C 1
ATOM 852 O O . ALA A 1 106 ? 10.703 -22.891 -15.039 1 98 106 ALA A O 1
ATOM 853 N N . VAL A 1 107 ? 9.922 -20.797 -14.695 1 97.75 107 VAL A N 1
ATOM 854 C CA . VAL A 1 107 ? 10.031 -20.844 -13.242 1 97.75 107 VAL A CA 1
ATOM 855 C C . VAL A 1 107 ? 8.711 -20.406 -12.609 1 97.75 107 VAL A C 1
ATOM 857 O O . VAL A 1 107 ? 8.062 -19.484 -13.094 1 97.75 107 VAL A O 1
ATOM 860 N N . MET A 1 108 ? 8.312 -21.078 -11.594 1 97.81 108 MET A N 1
ATOM 861 C CA . MET A 1 108 ? 7.195 -20.703 -10.734 1 97.81 108 MET A CA 1
ATOM 862 C C . MET A 1 108 ? 7.648 -20.547 -9.289 1 97.81 108 MET A C 1
ATOM 864 O O . MET A 1 108 ? 8.312 -21.422 -8.734 1 97.81 108 MET A O 1
ATOM 868 N N . ALA A 1 109 ? 7.324 -19.391 -8.734 1 97.75 109 ALA A N 1
ATOM 869 C CA . ALA A 1 109 ? 7.691 -19.125 -7.348 1 97.75 109 ALA A CA 1
ATOM 870 C C . ALA A 1 109 ? 6.488 -18.641 -6.543 1 97.75 109 ALA A C 1
ATOM 872 O O . ALA A 1 109 ? 5.562 -18.047 -7.102 1 97.75 109 ALA A O 1
ATOM 873 N N . GLU A 1 110 ? 6.496 -18.969 -5.277 1 98.25 110 GLU A N 1
ATOM 874 C CA . GLU A 1 110 ? 5.535 -18.391 -4.34 1 98.25 110 GLU A CA 1
ATOM 875 C C . GLU A 1 110 ? 6.227 -17.484 -3.336 1 98.25 110 GLU A C 1
ATOM 877 O O . GLU A 1 110 ? 7.18 -17.891 -2.668 1 98.25 110 GLU A O 1
ATOM 882 N N . ILE A 1 111 ? 5.809 -16.266 -3.275 1 98 111 ILE A N 1
ATOM 883 C CA . ILE A 1 111 ? 6.262 -15.328 -2.256 1 98 111 ILE A CA 1
ATOM 884 C C . ILE A 1 111 ? 5.105 -14.992 -1.317 1 98 111 ILE A C 1
ATOM 886 O O . ILE A 1 111 ? 3.984 -14.742 -1.767 1 98 111 ILE A O 1
ATOM 890 N N . ASN A 1 112 ? 5.473 -14.977 -0.039 1 98 112 ASN A N 1
ATOM 891 C CA . ASN A 1 112 ? 4.406 -14.82 0.943 1 98 112 ASN A CA 1
ATOM 892 C C . ASN A 1 112 ? 4.656 -13.617 1.851 1 98 112 ASN A C 1
ATOM 894 O O . ASN A 1 112 ? 5.801 -13.211 2.049 1 98 112 ASN A O 1
ATOM 898 N N . CYS A 1 113 ? 3.557 -13.039 2.381 1 97.31 113 CYS A N 1
ATOM 899 C CA . CYS A 1 113 ? 3.494 -12.031 3.432 1 97.31 113 CYS A CA 1
ATOM 900 C C . CYS A 1 113 ? 2.299 -12.266 4.348 1 97.31 113 CYS A C 1
ATOM 902 O O . CYS A 1 113 ? 1.585 -13.258 4.199 1 97.31 113 CYS A O 1
ATOM 904 N N . GLU A 1 114 ? 2.1 -11.469 5.289 1 94.69 114 GLU A N 1
ATOM 905 C CA . GLU A 1 114 ? 1.107 -11.734 6.328 1 94.69 114 GLU A CA 1
ATOM 906 C C . GLU A 1 114 ? -0.274 -11.242 5.91 1 94.69 114 GLU A C 1
ATOM 908 O O . GLU A 1 114 ? -1.288 -11.852 6.25 1 94.69 114 GLU A O 1
ATOM 913 N N . SER A 1 115 ? -0.36 -10.102 5.215 1 92.56 115 SER A N 1
ATOM 914 C CA . SER A 1 115 ? -1.646 -9.469 4.934 1 92.56 115 SER A CA 1
ATOM 915 C C . SER A 1 115 ? -1.875 -9.328 3.432 1 92.56 115 SER A C 1
ATOM 917 O O . SER A 1 115 ? -0.926 -9.141 2.668 1 92.56 115 SER A O 1
ATOM 919 N N . ASP A 1 116 ? -3.158 -9.445 3.07 1 92.62 116 ASP A N 1
ATOM 920 C CA . ASP A 1 116 ? -3.549 -9.242 1.68 1 92.62 116 ASP A CA 1
ATOM 921 C C . ASP A 1 116 ? -3.293 -7.801 1.246 1 92.62 116 ASP A C 1
ATOM 923 O O . ASP A 1 116 ? -3.02 -7.539 0.073 1 92.62 116 ASP A O 1
ATOM 927 N N . PHE A 1 117 ? -3.277 -6.852 2.197 1 92.5 117 PHE A N 1
ATOM 928 C CA . PHE A 1 117 ? -3.035 -5.438 1.948 1 92.5 117 PHE A CA 1
ATOM 929 C C . PHE A 1 117 ? -1.643 -5.219 1.369 1 92.5 117 PHE A C 1
ATOM 931 O O . PHE A 1 117 ? -1.488 -4.562 0.337 1 92.5 117 PHE A O 1
ATOM 938 N N . VAL A 1 118 ? -0.653 -5.836 1.959 1 95.25 118 VAL A N 1
ATOM 939 C CA . VAL A 1 118 ? 0.728 -5.711 1.504 1 95.25 118 VAL A CA 1
ATOM 940 C C . VAL A 1 118 ? 0.892 -6.406 0.154 1 95.25 118 VAL A C 1
ATOM 942 O O . VAL A 1 118 ? 1.561 -5.883 -0.742 1 95.25 118 VAL A O 1
ATOM 945 N N . ALA A 1 119 ? 0.278 -7.57 0.018 1 95.31 119 ALA A N 1
ATOM 946 C CA . ALA A 1 119 ? 0.391 -8.344 -1.214 1 95.31 119 ALA A CA 1
ATOM 947 C C . ALA A 1 119 ? -0.057 -7.527 -2.422 1 95.31 119 ALA A C 1
ATOM 949 O O . ALA A 1 119 ? 0.479 -7.688 -3.521 1 95.31 119 ALA A O 1
ATOM 950 N N . GLN A 1 120 ? -0.945 -6.625 -2.189 1 91.94 120 GLN A N 1
ATOM 951 C CA . GLN A 1 120 ? -1.569 -5.906 -3.295 1 91.94 120 GLN A CA 1
ATOM 952 C C . GLN A 1 120 ? -0.742 -4.688 -3.695 1 91.94 120 GLN A C 1
ATOM 954 O O . GLN A 1 120 ? -0.993 -4.074 -4.734 1 91.94 120 GLN A O 1
ATOM 959 N N . THR A 1 121 ? 0.181 -4.348 -2.939 1 90.75 121 THR A N 1
ATOM 960 C CA . THR A 1 121 ? 0.941 -3.135 -3.217 1 90.75 121 THR A CA 1
ATOM 961 C C . THR A 1 121 ? 1.875 -3.344 -4.406 1 90.75 121 THR A C 1
ATOM 963 O O . THR A 1 121 ? 2.35 -4.457 -4.645 1 90.75 121 THR A O 1
ATOM 966 N N . THR A 1 122 ? 2.195 -2.273 -5.09 1 90.88 122 THR A N 1
ATOM 967 C CA . THR A 1 122 ? 3.059 -2.324 -6.266 1 90.88 122 THR A CA 1
ATOM 968 C C . THR A 1 122 ? 4.465 -2.781 -5.887 1 90.88 122 THR A C 1
ATOM 970 O O . THR A 1 122 ? 5.035 -3.654 -6.539 1 90.88 122 THR A O 1
ATOM 973 N N . PRO A 1 123 ? 5.027 -2.268 -4.754 1 91.5 123 PRO A N 1
ATOM 974 C CA . PRO A 1 123 ? 6.379 -2.703 -4.406 1 91.5 123 PRO A CA 1
ATOM 975 C C . PRO A 1 123 ? 6.469 -4.207 -4.16 1 91.5 123 PRO A C 1
ATOM 977 O O . PRO A 1 123 ? 7.457 -4.84 -4.543 1 91.5 123 PRO A O 1
ATOM 980 N N . PHE A 1 124 ? 5.512 -4.793 -3.559 1 96 124 PHE A N 1
ATOM 981 C CA . PHE A 1 124 ? 5.547 -6.227 -3.285 1 96 124 PHE A CA 1
ATOM 982 C C . PHE A 1 124 ? 5.422 -7.027 -4.574 1 96 124 PHE A C 1
ATOM 984 O O . PHE A 1 124 ? 6.121 -8.023 -4.762 1 96 124 PHE A O 1
ATOM 991 N N . GLN A 1 125 ? 4.535 -6.562 -5.43 1 95.19 125 GLN A N 1
ATOM 992 C CA . GLN A 1 125 ? 4.363 -7.246 -6.707 1 95.19 125 GLN A CA 1
ATOM 993 C C . GLN A 1 125 ? 5.625 -7.141 -7.559 1 95.19 125 GLN A C 1
ATOM 995 O O . GLN A 1 125 ? 6.004 -8.094 -8.242 1 95.19 125 GLN A O 1
ATOM 1000 N N . ASP A 1 126 ? 6.254 -6.012 -7.512 1 93.94 126 ASP A N 1
ATOM 1001 C CA . ASP A 1 126 ? 7.516 -5.844 -8.227 1 93.94 126 ASP A CA 1
ATOM 1002 C C . ASP A 1 126 ? 8.586 -6.785 -7.688 1 93.94 126 ASP A C 1
ATOM 1004 O O . ASP A 1 126 ? 9.383 -7.332 -8.453 1 93.94 126 ASP A O 1
ATOM 1008 N N . LEU A 1 127 ? 8.594 -6.914 -6.395 1 95.25 127 LEU A N 1
ATOM 1009 C CA . LEU A 1 127 ? 9.531 -7.859 -5.789 1 95.25 127 LEU A CA 1
ATOM 1010 C C . LEU A 1 127 ? 9.273 -9.273 -6.293 1 95.25 127 LEU A C 1
ATOM 1012 O O . LEU A 1 127 ? 10.211 -10 -6.625 1 95.25 127 LEU A O 1
ATOM 1016 N N . ALA A 1 128 ? 8.039 -9.656 -6.344 1 96.56 128 ALA A N 1
ATOM 1017 C CA . ALA A 1 128 ? 7.684 -10.977 -6.859 1 96.56 128 ALA A CA 1
ATOM 1018 C C . ALA A 1 128 ? 8.227 -11.18 -8.266 1 96.56 128 ALA A C 1
ATOM 1020 O O . ALA A 1 128 ? 8.812 -12.227 -8.57 1 96.56 128 ALA A O 1
ATOM 1021 N N . ARG A 1 129 ? 8.086 -10.211 -9.086 1 94.69 129 ARG A N 1
ATOM 1022 C CA . ARG A 1 129 ? 8.547 -10.297 -10.469 1 94.69 129 ARG A CA 1
ATOM 1023 C C . ARG A 1 129 ? 10.062 -10.422 -10.539 1 94.69 129 ARG A C 1
ATOM 1025 O O . ARG A 1 129 ? 10.594 -11.219 -11.32 1 94.69 129 ARG A O 1
ATOM 1032 N N . ARG A 1 130 ? 10.711 -9.688 -9.711 1 93.69 130 ARG A N 1
ATOM 1033 C CA . ARG A 1 130 ? 12.164 -9.766 -9.664 1 93.69 130 ARG A CA 1
ATOM 1034 C C . ARG A 1 130 ? 12.625 -11.148 -9.227 1 93.69 130 ARG A C 1
ATOM 1036 O O . ARG A 1 130 ? 13.609 -11.68 -9.742 1 93.69 130 ARG A O 1
ATOM 1043 N N . ILE A 1 131 ? 11.945 -11.68 -8.305 1 95.38 131 ILE A N 1
ATOM 1044 C CA . ILE A 1 131 ? 12.273 -13.008 -7.801 1 95.38 131 ILE A CA 1
ATOM 1045 C C . ILE A 1 131 ? 12.203 -14.031 -8.938 1 95.38 131 ILE A C 1
ATOM 1047 O O . ILE A 1 131 ? 13.156 -14.773 -9.164 1 95.38 131 ILE A O 1
ATOM 1051 N N . ALA A 1 132 ? 11.18 -14.047 -9.648 1 94.81 132 ALA A N 1
ATOM 1052 C CA . ALA A 1 132 ? 11.008 -15.031 -10.719 1 94.81 132 ALA A CA 1
ATOM 1053 C C . ALA A 1 132 ? 12.039 -14.82 -11.828 1 94.81 132 ALA A C 1
ATOM 1055 O O . ALA A 1 132 ? 12.625 -15.781 -12.328 1 94.81 132 ALA A O 1
ATOM 1056 N N . SER A 1 133 ? 12.281 -13.562 -12.18 1 93.81 133 SER A N 1
ATOM 1057 C CA . SER A 1 133 ? 13.25 -13.25 -13.219 1 93.81 133 SER A CA 1
ATOM 1058 C C . SER A 1 133 ? 14.656 -13.688 -12.82 1 93.81 133 SER A C 1
ATOM 1060 O O . SER A 1 133 ? 15.406 -14.211 -13.641 1 93.81 133 SER A O 1
ATOM 1062 N N . THR A 1 134 ? 14.938 -13.445 -11.602 1 93.75 134 THR A N 1
ATOM 1063 C CA . THR A 1 134 ? 16.25 -13.812 -11.102 1 93.75 134 THR A CA 1
ATOM 1064 C C . THR A 1 134 ? 16.438 -15.328 -11.125 1 93.75 134 THR A C 1
ATOM 1066 O O . THR A 1 134 ? 17.469 -15.82 -11.602 1 93.75 134 THR A O 1
ATOM 1069 N N . PHE A 1 135 ? 15.492 -16.047 -10.68 1 94.88 135 PHE A N 1
ATOM 1070 C CA . PHE A 1 135 ? 15.602 -17.5 -10.656 1 94.88 135 PHE A CA 1
ATOM 1071 C C . PHE A 1 135 ? 15.602 -18.062 -12.07 1 94.88 135 PHE A C 1
ATOM 1073 O O . PHE A 1 135 ? 16.281 -19.062 -12.344 1 94.88 135 PHE A O 1
ATOM 1080 N N . LEU A 1 136 ? 14.859 -17.469 -12.938 1 95.25 136 LEU A N 1
ATOM 1081 C CA . LEU A 1 136 ? 14.891 -17.906 -14.328 1 95.25 136 LEU A CA 1
ATOM 1082 C C . LEU A 1 136 ? 16.297 -17.812 -14.898 1 95.25 136 LEU A C 1
ATOM 1084 O O . LEU A 1 136 ? 16.734 -18.688 -15.664 1 95.25 136 LEU A O 1
ATOM 1088 N N . HIS A 1 137 ? 16.938 -16.828 -14.492 1 91.75 137 HIS A N 1
ATOM 1089 C CA . HIS A 1 137 ? 18.281 -16.562 -15.016 1 91.75 137 HIS A CA 1
ATOM 1090 C C . HIS A 1 137 ? 19.297 -17.547 -14.445 1 91.75 137 HIS A C 1
ATOM 1092 O O . HIS A 1 137 ? 20.125 -18.094 -15.188 1 91.75 137 HIS A O 1
ATOM 1098 N N . TYR A 1 138 ? 19.156 -17.922 -13.148 1 90.62 138 TYR A N 1
ATOM 1099 C CA . TYR A 1 138 ? 20.266 -18.594 -12.492 1 90.62 138 TYR A CA 1
ATOM 1100 C C . TYR A 1 138 ? 20 -20.094 -12.359 1 90.62 138 TYR A C 1
ATOM 1102 O O . TYR A 1 138 ? 20.938 -20.875 -12.148 1 90.62 138 TYR A O 1
ATOM 1110 N N . LEU A 1 139 ? 18.797 -20.531 -12.383 1 90.06 139 LEU A N 1
ATOM 1111 C CA . LEU A 1 139 ? 18.516 -21.953 -12.172 1 90.06 139 LEU A CA 1
ATOM 1112 C C . LEU A 1 139 ? 19.062 -22.781 -13.312 1 90.06 139 LEU A C 1
ATOM 1114 O O . LEU A 1 139 ? 18.984 -22.391 -14.477 1 90.06 139 LEU A O 1
ATOM 1118 N N . PRO A 1 140 ? 19.625 -23.891 -12.992 1 88.75 140 PRO A N 1
ATOM 1119 C CA . PRO A 1 140 ? 20.219 -24.75 -14.016 1 88.75 140 PRO A CA 1
ATOM 1120 C C . PRO A 1 140 ? 19.172 -25.422 -14.898 1 88.75 140 PRO A C 1
ATOM 1122 O O . PRO A 1 140 ? 18.016 -25.562 -14.492 1 88.75 140 PRO A O 1
ATOM 1125 N N . THR A 1 141 ? 19.625 -25.859 -16.062 1 86.62 141 THR A N 1
ATOM 1126 C CA . THR A 1 141 ? 18.719 -26.469 -17.031 1 86.62 141 THR A CA 1
ATOM 1127 C C . THR A 1 141 ? 19.031 -27.953 -17.188 1 86.62 141 THR A C 1
ATOM 1129 O O . THR A 1 141 ? 18.688 -28.562 -18.219 1 86.62 141 THR A O 1
ATOM 1132 N N . ASN A 1 142 ? 19.594 -28.453 -16.188 1 84.12 142 ASN A N 1
ATOM 1133 C CA . ASN A 1 142 ? 20.078 -29.828 -16.328 1 84.12 142 ASN A CA 1
ATOM 1134 C C . ASN A 1 142 ? 18.953 -30.844 -16.109 1 84.12 142 ASN A C 1
ATOM 1136 O O . ASN A 1 142 ? 19.109 -32.031 -16.422 1 84.12 142 ASN A O 1
ATOM 1140 N N . HIS A 1 143 ? 17.844 -30.5 -15.516 1 83.38 143 HIS A N 1
ATOM 1141 C CA . HIS A 1 143 ? 16.688 -31.359 -15.312 1 83.38 143 HIS A CA 1
ATOM 1142 C C . HIS A 1 143 ? 15.461 -30.797 -16.031 1 83.38 143 HIS A C 1
ATOM 1144 O O . HIS A 1 143 ? 15.312 -29.594 -16.172 1 83.38 143 HIS A O 1
ATOM 1150 N N . SER A 1 144 ? 14.617 -31.734 -16.484 1 82.5 144 SER A N 1
ATOM 1151 C CA . SER A 1 144 ? 13.422 -31.344 -17.219 1 82.5 144 SER A CA 1
ATOM 1152 C C . SER A 1 144 ? 12.438 -30.594 -16.328 1 82.5 144 SER A C 1
ATOM 1154 O O . SER A 1 144 ? 11.828 -29.609 -16.75 1 82.5 144 SER A O 1
ATOM 1156 N N . SER A 1 145 ? 12.266 -31.172 -15.117 1 87.25 145 SER A N 1
ATOM 1157 C CA . SER A 1 145 ? 11.352 -30.578 -14.141 1 87.25 145 SER A CA 1
ATOM 1158 C C . SER A 1 145 ? 11.789 -30.891 -12.719 1 87.25 145 SER A C 1
ATOM 1160 O O . SER A 1 145 ? 12.188 -32.031 -12.414 1 87.25 145 SER A O 1
ATOM 1162 N N . TYR A 1 146 ? 11.828 -29.844 -11.906 1 85.19 146 TYR A N 1
ATOM 1163 C CA . TYR A 1 146 ? 12.234 -30.156 -10.547 1 85.19 146 TYR A CA 1
ATOM 1164 C C . TYR A 1 146 ? 11.82 -29.047 -9.586 1 85.19 146 TYR A C 1
ATOM 1166 O O . TYR A 1 146 ? 11.758 -27.875 -9.969 1 85.19 146 TYR A O 1
ATOM 1174 N N . SER A 1 147 ? 11.406 -29.531 -8.336 1 87.69 147 SER A N 1
ATOM 1175 C CA . SER A 1 147 ? 11.297 -28.609 -7.219 1 87.69 147 SER A CA 1
ATOM 1176 C C . SER A 1 147 ? 12.672 -28.141 -6.742 1 87.69 147 SER A C 1
ATOM 1178 O O . SER A 1 147 ? 13.562 -28.969 -6.516 1 87.69 147 SER A O 1
ATOM 1180 N N . VAL A 1 148 ? 12.773 -26.875 -6.57 1 85.75 148 VAL A N 1
ATOM 1181 C CA . VAL A 1 148 ? 14.086 -26.359 -6.195 1 85.75 148 VAL A CA 1
ATOM 1182 C C . VAL A 1 148 ? 14.328 -26.609 -4.707 1 85.75 148 VAL A C 1
ATOM 1184 O O . VAL A 1 148 ? 13.547 -26.188 -3.863 1 85.75 148 VAL A O 1
ATOM 1187 N N . GLU A 1 149 ? 15.414 -27.172 -4.504 1 84.69 149 GLU A N 1
ATOM 1188 C CA . GLU A 1 149 ? 15.789 -27.484 -3.125 1 84.69 149 GLU A CA 1
ATOM 1189 C C . GLU A 1 149 ? 16.125 -26.203 -2.354 1 84.69 149 GLU A C 1
ATOM 1191 O O . GLU A 1 149 ? 16.609 -25.234 -2.934 1 84.69 149 GLU A O 1
ATOM 1196 N N . ALA A 1 150 ? 15.953 -26.422 -1.038 1 86.5 150 ALA A N 1
ATOM 1197 C CA . ALA A 1 150 ? 16.156 -25.266 -0.157 1 86.5 150 ALA A CA 1
ATOM 1198 C C . ALA A 1 150 ? 17.594 -24.734 -0.287 1 86.5 150 ALA A C 1
ATOM 1200 O O . ALA A 1 150 ? 17.812 -23.516 -0.267 1 86.5 150 ALA A O 1
ATOM 1201 N N . THR A 1 151 ? 18.484 -25.609 -0.442 1 86.69 151 THR A N 1
ATOM 1202 C CA . THR A 1 151 ? 19.891 -25.219 -0.492 1 86.69 151 THR A CA 1
ATOM 1203 C C . THR A 1 151 ? 20.156 -24.344 -1.721 1 86.69 151 THR A C 1
ATOM 1205 O O . THR A 1 151 ? 20.75 -23.266 -1.609 1 86.69 151 THR A O 1
ATOM 1208 N N . LEU A 1 152 ? 19.766 -24.797 -2.844 1 87.62 152 LEU A N 1
ATOM 1209 C CA . LEU A 1 152 ? 19.953 -24.062 -4.082 1 87.62 152 LEU A CA 1
ATOM 1210 C C . LEU A 1 152 ? 19.172 -22.75 -4.059 1 87.62 152 LEU A C 1
ATOM 1212 O O . LEU A 1 152 ? 19.672 -21.703 -4.465 1 87.62 152 LEU A O 1
ATOM 1216 N N . LYS A 1 153 ? 17.984 -22.797 -3.625 1 89.19 153 LYS A N 1
ATOM 1217 C CA . LYS A 1 153 ? 17.156 -21.609 -3.467 1 89.19 153 LYS A CA 1
ATOM 1218 C C . LYS A 1 153 ? 17.859 -20.562 -2.623 1 89.19 153 LYS A C 1
ATOM 1220 O O . LYS A 1 153 ? 18 -19.406 -3.043 1 89.19 153 LYS A O 1
ATOM 1225 N N . ASN A 1 154 ? 18.375 -20.984 -1.479 1 91.44 154 ASN A N 1
ATOM 1226 C CA . ASN A 1 154 ? 19.031 -20.062 -0.559 1 91.44 154 ASN A CA 1
ATOM 1227 C C . ASN A 1 154 ? 20.328 -19.5 -1.15 1 91.44 154 ASN A C 1
ATOM 1229 O O . ASN A 1 154 ? 20.656 -18.328 -0.933 1 91.44 154 ASN A O 1
ATOM 1233 N N . GLU A 1 155 ? 21 -20.344 -1.853 1 91.25 155 GLU A N 1
ATOM 1234 C CA . GLU A 1 155 ? 22.234 -19.906 -2.5 1 91.25 155 GLU A CA 1
ATOM 1235 C C . GLU A 1 155 ? 21.969 -18.797 -3.508 1 91.25 155 GLU A C 1
ATOM 1237 O O . GLU A 1 155 ? 22.672 -17.781 -3.529 1 91.25 155 GLU A O 1
ATOM 1242 N N . ILE A 1 156 ? 20.984 -18.938 -4.27 1 89.62 156 ILE A N 1
ATOM 1243 C CA . ILE A 1 156 ? 20.641 -17.953 -5.285 1 89.62 156 ILE A CA 1
ATOM 1244 C C . ILE A 1 156 ? 20.109 -16.688 -4.621 1 89.62 156 ILE A C 1
ATOM 1246 O O . ILE A 1 156 ? 20.5 -15.578 -4.988 1 89.62 156 ILE A O 1
ATOM 1250 N N . LEU A 1 157 ? 19.328 -16.844 -3.633 1 89.38 157 LEU A N 1
ATOM 1251 C CA . LEU A 1 157 ? 18.766 -15.703 -2.912 1 89.38 157 LEU A CA 1
ATOM 1252 C C . LEU A 1 157 ? 19.875 -14.852 -2.301 1 89.38 157 LEU A C 1
ATOM 1254 O O . LEU A 1 157 ? 19.812 -13.617 -2.357 1 89.38 157 LEU A O 1
ATOM 1258 N N . LYS A 1 158 ? 20.875 -15.469 -1.802 1 88 158 LYS A N 1
ATOM 1259 C CA . LYS A 1 158 ? 21.891 -14.781 -0.998 1 88 158 LYS A CA 1
ATOM 1260 C C . LYS A 1 158 ? 23.031 -14.273 -1.869 1 88 158 LYS A C 1
ATOM 1262 O O . LYS A 1 158 ? 23.578 -13.195 -1.625 1 88 158 LYS A O 1
ATOM 1267 N N . HIS A 1 159 ? 23.344 -14.992 -2.893 1 84.56 159 HIS A N 1
ATOM 1268 C CA . HIS A 1 159 ? 24.656 -14.758 -3.488 1 84.56 159 HIS A CA 1
ATOM 1269 C C . HIS A 1 159 ? 24.516 -14.195 -4.902 1 84.56 159 HIS A C 1
ATOM 1271 O O . HIS A 1 159 ? 25.484 -13.672 -5.457 1 84.56 159 HIS A O 1
ATOM 1277 N N . GLN A 1 160 ? 23.422 -14.32 -5.434 1 81.69 160 GLN A N 1
ATOM 1278 C CA . GLN A 1 160 ? 23.281 -13.828 -6.801 1 81.69 160 GLN A CA 1
ATOM 1279 C C . GLN A 1 160 ? 22.625 -12.445 -6.824 1 81.69 160 GLN A C 1
ATOM 1281 O O . GLN A 1 160 ? 21.75 -12.156 -6.02 1 81.69 160 GLN A O 1
ATOM 1286 N N . ALA A 1 161 ? 23.062 -11.656 -7.855 1 80.88 161 ALA A N 1
ATOM 1287 C CA . ALA A 1 161 ? 22.422 -10.359 -8.07 1 80.88 161 ALA A CA 1
ATOM 1288 C C . ALA A 1 161 ? 21.031 -10.523 -8.656 1 80.88 161 ALA A C 1
ATOM 1290 O O . ALA A 1 161 ? 20.797 -11.398 -9.492 1 80.88 161 ALA A O 1
ATOM 1291 N N . TYR A 1 162 ? 20.203 -9.641 -8.211 1 81.62 162 TYR A N 1
ATOM 1292 C CA . TYR A 1 162 ? 18.844 -9.773 -8.75 1 81.62 162 TYR A CA 1
ATOM 1293 C C . TYR A 1 162 ? 18.781 -9.297 -10.195 1 81.62 162 TYR A C 1
ATOM 1295 O O . TYR A 1 162 ? 19.609 -8.484 -10.625 1 81.62 162 TYR A O 1
ATOM 1303 N N . VAL A 1 163 ? 17.906 -9.867 -10.953 1 78 163 VAL A N 1
ATOM 1304 C CA . VAL A 1 163 ? 17.672 -9.547 -12.352 1 78 163 VAL A CA 1
ATOM 1305 C C . VAL A 1 163 ? 16.266 -8.938 -12.508 1 78 163 VAL A C 1
ATOM 1307 O O . VAL A 1 163 ? 15.297 -9.461 -11.961 1 78 163 VAL A O 1
ATOM 1310 N N . SER A 1 164 ? 16.156 -7.684 -12.945 1 73.88 164 SER A N 1
ATOM 1311 C CA . SER A 1 164 ? 14.852 -7.086 -13.242 1 73.88 164 SER A CA 1
ATOM 1312 C C . SER A 1 164 ? 14.641 -6.941 -14.742 1 73.88 164 SER A C 1
ATOM 1314 O O . SER A 1 164 ? 15.586 -6.695 -15.492 1 73.88 164 SER A O 1
ATOM 1316 N N . LYS A 1 165 ? 13.578 -7.469 -15.219 1 58.19 165 LYS A N 1
ATOM 1317 C CA . LYS A 1 165 ? 13.25 -7.207 -16.609 1 58.19 165 LYS A CA 1
ATOM 1318 C C . LYS A 1 165 ? 12.523 -5.871 -16.766 1 58.19 165 LYS A C 1
ATOM 1320 O O . LYS A 1 165 ? 11.523 -5.625 -16.094 1 58.19 165 LYS A O 1
ATOM 1325 N N . ASN A 1 166 ? 13.234 -4.805 -16.766 1 49.12 166 ASN A N 1
ATOM 1326 C CA . ASN A 1 166 ? 12.461 -3.613 -17.109 1 49.12 166 ASN A CA 1
ATOM 1327 C C . ASN A 1 166 ? 11.688 -3.795 -18.406 1 49.12 166 ASN A C 1
ATOM 1329 O O . ASN A 1 166 ? 12.289 -3.924 -19.469 1 49.12 166 ASN A O 1
ATOM 1333 N N . HIS A 1 167 ? 10.547 -4.277 -18.281 1 44.78 167 HIS A N 1
ATOM 1334 C CA . HIS A 1 167 ? 9.766 -4.418 -19.5 1 44.78 167 HIS A CA 1
ATOM 1335 C C . HIS A 1 167 ? 9.945 -3.205 -20.422 1 44.78 167 HIS A C 1
ATOM 1337 O O . HIS A 1 167 ? 9.836 -3.318 -21.641 1 44.78 167 HIS A O 1
ATOM 1343 N N . GLU A 1 168 ? 9.758 -1.983 -19.812 1 39.75 168 GLU A N 1
ATOM 1344 C CA . GLU A 1 168 ? 9.828 -0.892 -20.781 1 39.75 168 GLU A CA 1
ATOM 1345 C C . GLU A 1 168 ? 11.18 -0.868 -21.484 1 39.75 168 GLU A C 1
ATOM 1347 O O . GLU A 1 168 ? 11.289 -0.396 -22.625 1 39.75 168 GLU A O 1
ATOM 1352 N N . ALA A 1 169 ? 12.352 -0.99 -20.797 1 36.84 169 ALA A N 1
ATOM 1353 C CA . ALA A 1 169 ? 13.586 -0.725 -21.531 1 36.84 169 ALA A CA 1
ATOM 1354 C C . ALA A 1 169 ? 14.312 -2.023 -21.875 1 36.84 169 ALA A C 1
ATOM 1356 O O . ALA A 1 169 ? 15.344 -2.006 -22.547 1 36.84 169 ALA A O 1
ATOM 1357 N N . ASN A 1 170 ? 13.844 -3.09 -22.219 1 37.84 170 ASN A N 1
ATOM 1358 C CA . ASN A 1 170 ? 14.484 -4.297 -22.719 1 37.84 170 ASN A CA 1
ATOM 1359 C C . ASN A 1 170 ? 15.82 -4.559 -22.016 1 37.84 170 ASN A C 1
ATOM 1361 O O . ASN A 1 170 ? 16.641 -5.324 -22.516 1 37.84 170 ASN A O 1
ATOM 1365 N N . GLU A 1 171 ? 16.422 -3.682 -21.328 1 36.38 171 GLU A N 1
ATOM 1366 C CA . GLU A 1 171 ? 17.75 -3.875 -20.781 1 36.38 171 GLU A CA 1
ATOM 1367 C C . GLU A 1 171 ? 17.703 -4.582 -19.422 1 36.38 171 GLU A C 1
ATOM 1369 O O . GLU A 1 171 ? 16.859 -4.27 -18.594 1 36.38 171 GLU A O 1
ATOM 1374 N N . LYS A 1 172 ? 18.094 -5.777 -19.375 1 44.56 172 LYS A N 1
ATOM 1375 C CA . LYS A 1 172 ? 18.422 -6.512 -18.156 1 44.56 172 LYS A CA 1
ATOM 1376 C C . LYS A 1 172 ? 19.234 -5.645 -17.188 1 44.56 172 LYS A C 1
ATOM 1378 O O . LYS A 1 172 ? 20.281 -5.113 -17.562 1 44.56 172 LYS A O 1
ATOM 1383 N N . ASP A 1 173 ? 18.688 -4.812 -16.453 1 48.19 173 ASP A N 1
ATOM 1384 C CA . ASP A 1 173 ? 19.547 -4.09 -15.516 1 48.19 173 ASP A CA 1
ATOM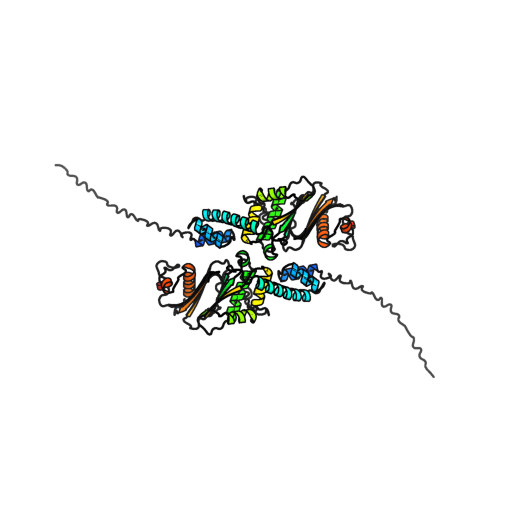 1385 C C . ASP A 1 173 ? 20 -5 -14.375 1 48.19 173 ASP A C 1
ATOM 1387 O O . ASP A 1 173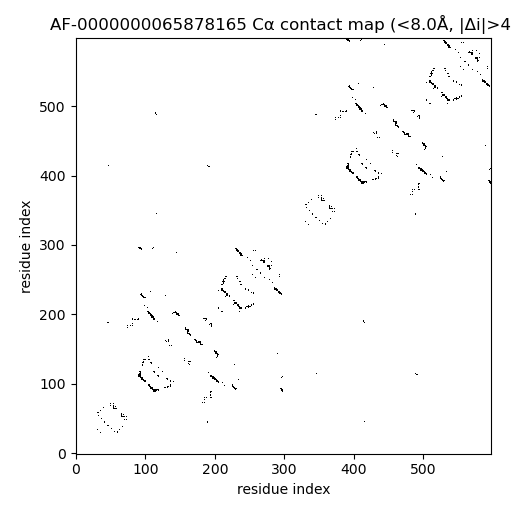 ? 19.25 -5.223 -13.414 1 48.19 173 ASP A O 1
ATOM 1391 N N . VAL A 1 174 ? 20.734 -6.047 -14.688 1 49.38 174 VAL A N 1
ATOM 1392 C CA . VAL A 1 174 ? 21.484 -6.852 -13.727 1 49.38 174 VAL A CA 1
ATOM 1393 C C . VAL A 1 174 ? 22.25 -5.941 -12.773 1 49.38 174 VAL A C 1
ATOM 1395 O O . VAL A 1 174 ? 23.078 -6.41 -11.977 1 49.38 174 VAL A O 1
ATOM 1398 N N . SER A 1 175 ? 22.359 -4.68 -13.148 1 49.66 175 SER A N 1
ATOM 1399 C CA . SER A 1 175 ? 23.516 -3.965 -12.617 1 49.66 175 SER A CA 1
ATOM 1400 C C . SER A 1 175 ? 23.406 -3.795 -11.102 1 49.66 175 SER A C 1
ATOM 1402 O O . SER A 1 175 ? 24.281 -3.174 -10.484 1 49.66 175 SER A O 1
ATOM 1404 N N . SER A 1 176 ? 22.312 -4.363 -10.5 1 60.28 176 SER A N 1
ATOM 1405 C CA . SER A 1 176 ? 22.422 -3.908 -9.125 1 60.28 176 SER A CA 1
ATOM 1406 C C . SER A 1 176 ? 23.203 -4.906 -8.273 1 60.28 176 SER A C 1
ATOM 1408 O O . SER A 1 176 ? 23.203 -6.105 -8.562 1 60.28 176 SER A O 1
ATOM 1410 N N . ASN A 1 177 ? 24.297 -4.629 -7.641 1 75.56 177 ASN A N 1
ATOM 1411 C CA . ASN A 1 177 ? 25.062 -5.391 -6.652 1 75.56 177 ASN A CA 1
ATOM 1412 C C . ASN A 1 177 ? 24.203 -5.758 -5.445 1 75.56 177 ASN A C 1
ATOM 1414 O O . ASN A 1 177 ? 24.734 -6.09 -4.383 1 75.56 177 ASN A O 1
ATOM 1418 N N . VAL A 1 178 ? 22.922 -5.793 -5.695 1 86.31 178 VAL A N 1
ATOM 1419 C CA . VAL A 1 178 ? 22.062 -6.105 -4.566 1 86.31 178 VAL A CA 1
ATOM 1420 C C . VAL A 1 178 ? 21.438 -7.488 -4.754 1 86.31 178 VAL A C 1
ATOM 1422 O O . VAL A 1 178 ? 20.984 -7.832 -5.848 1 86.31 178 VAL A O 1
ATOM 1425 N N . SER A 1 179 ? 21.453 -8.305 -3.738 1 91.19 179 SER A N 1
ATOM 1426 C CA . SER A 1 179 ? 20.906 -9.656 -3.789 1 91.19 179 SER A CA 1
ATOM 1427 C C . SER A 1 179 ? 19.406 -9.648 -3.555 1 91.19 179 SER A C 1
ATOM 1429 O O . SER A 1 179 ? 18.859 -8.68 -3.041 1 91.19 179 SER A O 1
ATOM 1431 N N . LEU A 1 180 ? 18.734 -10.75 -3.936 1 93.62 180 LEU A N 1
ATOM 1432 C CA . LEU A 1 180 ? 17.312 -10.898 -3.664 1 93.62 180 LEU A CA 1
ATOM 1433 C C . LEU A 1 180 ? 17.047 -10.922 -2.162 1 93.62 180 LEU A C 1
ATOM 1435 O O . LEU A 1 180 ? 16.016 -10.414 -1.701 1 93.62 180 LEU A O 1
ATOM 1439 N N . GLU A 1 181 ? 17.922 -11.57 -1.475 1 93.75 181 GLU A N 1
ATOM 1440 C CA . GLU A 1 181 ? 17.766 -11.609 -0.024 1 93.75 181 GLU A CA 1
ATOM 1441 C C . GLU A 1 181 ? 17.734 -10.203 0.567 1 93.75 181 GLU A C 1
ATOM 1443 O O . GLU A 1 181 ? 16.922 -9.914 1.45 1 93.75 181 GLU A O 1
ATOM 1448 N N . GLU A 1 182 ? 18.594 -9.398 0.112 1 92.06 182 GLU A N 1
ATOM 1449 C CA . GLU A 1 182 ? 18.594 -8.016 0.575 1 92.06 182 GLU A CA 1
ATOM 1450 C C . GLU A 1 182 ? 17.297 -7.312 0.24 1 92.06 182 GLU A C 1
ATOM 1452 O O . GLU A 1 182 ? 16.781 -6.523 1.04 1 92.06 182 GLU A O 1
ATOM 1457 N N . GLU A 1 183 ? 16.75 -7.574 -0.897 1 93.38 183 GLU A N 1
ATOM 1458 C CA . GLU A 1 183 ? 15.469 -6.988 -1.3 1 93.38 183 GLU A CA 1
ATOM 1459 C C . GLU A 1 183 ? 14.336 -7.477 -0.409 1 93.38 183 GLU A C 1
ATOM 1461 O O . GLU A 1 183 ? 13.438 -6.703 -0.053 1 93.38 183 GLU A O 1
ATOM 1466 N N . ILE A 1 184 ? 14.383 -8.727 -0.099 1 96.19 184 ILE A N 1
ATOM 1467 C CA . ILE A 1 184 ? 13.367 -9.32 0.768 1 96.19 184 ILE A CA 1
ATOM 1468 C C . ILE A 1 184 ? 13.461 -8.703 2.162 1 96.19 184 ILE A C 1
ATOM 1470 O O . ILE A 1 184 ? 12.438 -8.336 2.752 1 96.19 184 ILE A O 1
ATOM 1474 N N . VAL A 1 185 ? 14.664 -8.539 2.656 1 94.62 185 VAL A N 1
ATOM 1475 C CA . VAL A 1 185 ? 14.898 -7.938 3.963 1 94.62 185 VAL A CA 1
ATOM 1476 C C . VAL A 1 185 ? 14.414 -6.488 3.961 1 94.62 185 VAL A C 1
ATOM 1478 O O . VAL A 1 185 ? 13.812 -6.027 4.934 1 94.62 185 VAL A O 1
ATOM 1481 N N . LYS A 1 186 ? 14.703 -5.824 2.9 1 94.12 186 LYS A N 1
ATOM 1482 C CA . LYS A 1 186 ? 14.227 -4.453 2.746 1 94.12 186 LYS A CA 1
ATOM 1483 C C . LYS A 1 186 ? 12.703 -4.391 2.793 1 94.12 186 LYS A C 1
ATOM 1485 O O . LYS A 1 186 ? 12.133 -3.518 3.451 1 94.12 186 LYS A O 1
ATOM 1490 N N . MET A 1 187 ? 12.039 -5.281 2.109 1 95.88 187 MET A N 1
ATOM 1491 C CA . MET A 1 187 ? 10.578 -5.332 2.117 1 95.88 187 MET A CA 1
ATOM 1492 C C . MET A 1 187 ? 10.047 -5.586 3.525 1 95.88 187 MET A C 1
ATOM 1494 O O . MET A 1 187 ? 9.07 -4.961 3.947 1 95.88 187 MET A O 1
ATOM 1498 N N . THR A 1 188 ? 10.719 -6.461 4.23 1 96.75 188 THR A N 1
ATOM 1499 C CA . THR A 1 188 ? 10.367 -6.719 5.625 1 96.75 188 THR A CA 1
ATOM 1500 C C . THR A 1 188 ? 10.539 -5.457 6.465 1 96.75 188 THR A C 1
ATOM 1502 O O . THR A 1 188 ? 9.68 -5.137 7.289 1 96.75 188 THR A O 1
ATOM 1505 N N . SER A 1 189 ? 11.602 -4.781 6.207 1 95.44 189 SER A N 1
ATOM 1506 C CA . SER A 1 189 ? 11.883 -3.547 6.93 1 95.44 189 SER A CA 1
ATOM 1507 C C . SER A 1 189 ? 10.781 -2.514 6.703 1 95.44 189 SER A C 1
ATOM 1509 O O . SER A 1 189 ? 10.375 -1.819 7.633 1 95.44 189 SER A O 1
ATOM 1511 N N . PHE A 1 190 ? 10.305 -2.443 5.547 1 93.69 190 PHE A N 1
ATOM 1512 C CA . PHE A 1 190 ? 9.32 -1.437 5.164 1 93.69 190 PHE A CA 1
ATOM 1513 C C . PHE A 1 190 ? 7.941 -1.796 5.699 1 93.69 190 PHE A C 1
ATOM 1515 O O . PHE A 1 190 ? 7.227 -0.936 6.223 1 93.69 190 PHE A O 1
ATOM 1522 N N . THR A 1 191 ? 7.523 -3 5.625 1 94.06 191 THR A N 1
ATOM 1523 C CA . THR A 1 191 ? 6.145 -3.398 5.875 1 94.06 191 THR A CA 1
ATOM 1524 C C . THR A 1 191 ? 5.965 -3.838 7.324 1 94.06 191 THR A C 1
ATOM 1526 O O . THR A 1 191 ? 4.852 -3.805 7.855 1 94.06 191 THR A O 1
ATOM 1529 N N . GLY A 1 192 ? 7.078 -4.344 7.902 1 93.62 192 GLY A N 1
ATOM 1530 C CA . GLY A 1 192 ? 7 -4.934 9.227 1 93.62 192 GLY A CA 1
ATOM 1531 C C . GLY A 1 192 ? 6.426 -6.336 9.227 1 93.62 192 GLY A C 1
ATOM 1532 O O . GLY A 1 192 ? 6.109 -6.887 10.289 1 93.62 192 GLY A O 1
ATOM 1533 N N . GLU A 1 193 ? 6.199 -6.895 8.055 1 95.62 193 GLU A N 1
ATOM 1534 C CA . GLU A 1 193 ? 5.617 -8.227 7.922 1 95.62 193 GLU A CA 1
ATOM 1535 C C . GLU A 1 193 ? 6.676 -9.25 7.527 1 95.62 193 GLU A C 1
ATOM 1537 O O . GLU A 1 193 ? 7.703 -8.898 6.945 1 95.62 193 GLU A O 1
ATOM 1542 N N . LYS A 1 194 ? 6.375 -10.477 7.887 1 97.25 194 LYS A N 1
ATOM 1543 C CA . LYS A 1 194 ? 7.168 -11.578 7.352 1 97.25 194 LYS A CA 1
ATOM 1544 C C . LYS A 1 194 ? 7.047 -11.648 5.832 1 97.25 194 LYS A C 1
ATOM 1546 O O . LYS A 1 194 ? 5.941 -11.609 5.289 1 97.25 194 LYS A O 1
ATOM 1551 N N . VAL A 1 195 ? 8.148 -11.68 5.164 1 97.69 195 VAL A N 1
ATOM 1552 C CA . VAL A 1 195 ? 8.211 -11.867 3.719 1 97.69 195 VAL A CA 1
ATOM 1553 C C . VAL A 1 195 ? 9.148 -13.031 3.395 1 97.69 195 VAL A C 1
ATOM 1555 O O . VAL A 1 195 ? 10.289 -13.07 3.875 1 97.69 195 VAL A O 1
ATOM 1558 N N . GLN A 1 196 ? 8.68 -13.922 2.602 1 96.62 196 GLN A N 1
ATOM 1559 C CA . GLN A 1 196 ? 9.539 -15.07 2.318 1 96.62 196 GLN A CA 1
ATOM 1560 C C . GLN A 1 196 ? 9.18 -15.711 0.982 1 96.62 196 GLN A C 1
ATOM 1562 O O . GLN A 1 196 ? 8.016 -15.688 0.574 1 96.62 196 GLN A O 1
ATOM 1567 N N . VAL A 1 197 ? 10.164 -16.25 0.312 1 96.94 197 VAL A N 1
ATOM 1568 C CA . VAL A 1 197 ? 9.945 -17.141 -0.819 1 96.94 197 VAL A CA 1
ATOM 1569 C C . VAL A 1 197 ? 9.664 -18.547 -0.313 1 96.94 197 VAL A C 1
ATOM 1571 O O . VAL A 1 197 ? 10.547 -19.219 0.234 1 96.94 197 VAL A O 1
ATOM 1574 N N . GLN A 1 198 ? 8.5 -19 -0.513 1 96 198 GLN A N 1
ATOM 1575 C CA . GLN A 1 198 ? 8.031 -20.234 0.112 1 96 198 GLN A CA 1
ATOM 1576 C C . GLN A 1 198 ? 8.477 -21.453 -0.683 1 96 198 GLN A C 1
ATOM 1578 O O . GLN A 1 198 ? 8.914 -22.453 -0.104 1 96 198 GLN A O 1
ATOM 1583 N N . ARG A 1 199 ? 8.344 -21.453 -1.95 1 95.94 199 ARG A N 1
ATOM 1584 C CA . ARG A 1 199 ? 8.648 -22.594 -2.803 1 95.94 199 ARG A CA 1
ATOM 1585 C C . ARG A 1 199 ? 8.953 -22.156 -4.23 1 95.94 199 ARG A C 1
ATOM 1587 O O . ARG A 1 199 ? 8.609 -21.031 -4.621 1 95.94 199 ARG A O 1
ATOM 1594 N N . LEU A 1 200 ? 9.672 -23.031 -4.914 1 96.31 200 LEU A N 1
ATOM 1595 C CA . LEU A 1 200 ? 10.156 -22.781 -6.27 1 96.31 200 LEU A CA 1
ATOM 1596 C C . LEU A 1 200 ? 10.109 -24.062 -7.098 1 96.31 200 LEU A C 1
ATOM 1598 O O . LEU A 1 200 ? 10.461 -25.141 -6.602 1 96.31 200 LEU A O 1
ATOM 1602 N N . HIS A 1 201 ? 9.648 -23.906 -8.32 1 97 201 HIS A N 1
ATOM 1603 C CA . HIS A 1 201 ? 9.617 -24.984 -9.289 1 97 201 HIS A CA 1
ATOM 1604 C C . HIS A 1 201 ? 10.156 -24.531 -10.648 1 97 201 HIS A C 1
ATOM 1606 O O . HIS A 1 201 ? 9.898 -23.406 -11.07 1 97 201 HIS A O 1
ATOM 1612 N N . CYS A 1 202 ? 10.906 -25.422 -11.289 1 96.88 202 CYS A N 1
ATOM 1613 C CA . CYS A 1 202 ? 11.477 -25.109 -12.594 1 96.88 202 CYS A CA 1
ATOM 1614 C C . CYS A 1 202 ? 11.172 -26.203 -13.602 1 96.88 202 CYS A C 1
ATOM 1616 O O . CYS A 1 202 ? 11.188 -27.391 -13.258 1 96.88 202 CYS A O 1
ATOM 1618 N N . MET A 1 203 ? 10.859 -25.781 -14.812 1 97.25 203 MET A N 1
ATOM 1619 C CA . MET A 1 203 ? 10.727 -26.719 -15.93 1 97.25 203 MET A CA 1
ATOM 1620 C C . MET A 1 203 ? 11.617 -26.297 -17.094 1 97.25 203 MET A C 1
ATOM 1622 O O . MET A 1 203 ? 11.734 -25.109 -17.391 1 97.25 203 MET A O 1
ATOM 1626 N N . ASN A 1 204 ? 12.172 -27.312 -17.703 1 96.25 204 ASN A N 1
ATOM 1627 C CA . ASN A 1 204 ? 13.016 -27.125 -18.891 1 96.25 204 ASN A CA 1
ATOM 1628 C C . ASN A 1 204 ? 12.562 -28.016 -20.047 1 96.25 204 ASN A C 1
ATOM 1630 O O . ASN A 1 204 ? 12.523 -29.234 -19.922 1 96.25 204 ASN A O 1
ATOM 1634 N N . ALA A 1 205 ? 12.227 -27.328 -21.141 1 94.88 205 ALA A N 1
ATOM 1635 C CA . ALA A 1 205 ? 11.914 -28.078 -22.344 1 94.88 205 ALA A CA 1
ATOM 1636 C C . ALA A 1 205 ? 13.188 -28.453 -23.109 1 94.88 205 ALA A C 1
ATOM 1638 O O . ALA A 1 205 ? 13.57 -27.781 -24.062 1 94.88 205 ALA A O 1
ATOM 1639 N N . ARG A 1 206 ? 13.656 -29.547 -22.844 1 91.06 206 ARG A N 1
ATOM 1640 C CA . ARG A 1 206 ? 14.984 -29.938 -23.312 1 91.06 206 ARG A CA 1
ATOM 1641 C C . ARG A 1 206 ? 14.914 -30.594 -24.688 1 91.06 206 ARG A C 1
ATOM 1643 O O . ARG A 1 206 ? 15.898 -30.625 -25.422 1 91.06 206 ARG A O 1
ATOM 1650 N N . VAL A 1 207 ? 13.758 -31.172 -25.016 1 92 207 VAL A N 1
ATOM 1651 C CA . VAL A 1 207 ? 13.547 -31.828 -26.297 1 92 207 VAL A CA 1
ATOM 1652 C C . VAL A 1 207 ? 12.719 -30.922 -27.219 1 92 207 VAL A C 1
ATOM 1654 O O . VAL A 1 207 ? 11.773 -30.281 -26.766 1 92 207 VAL A O 1
ATOM 1657 N N . PRO A 1 208 ? 12.992 -30.906 -28.453 1 91.94 208 PRO A N 1
ATOM 1658 C CA . PRO A 1 208 ? 12.328 -29.984 -29.375 1 91.94 208 PRO A CA 1
ATOM 1659 C C . PRO A 1 208 ? 10.82 -30.188 -29.438 1 91.94 208 PRO A C 1
ATOM 1661 O O . PRO A 1 208 ? 10.062 -29.234 -29.672 1 91.94 208 PRO A O 1
ATOM 1664 N N . SER A 1 209 ? 10.422 -31.328 -29.234 1 95.25 209 SER A N 1
ATOM 1665 C CA . SER A 1 209 ? 9 -31.641 -29.359 1 95.25 209 SER A CA 1
ATOM 1666 C C . SER A 1 209 ? 8.242 -31.297 -28.078 1 95.25 209 SER A C 1
ATOM 1668 O O . SER A 1 209 ? 7.047 -31.578 -27.969 1 95.25 209 SER A O 1
ATOM 1670 N N . THR A 1 210 ? 8.922 -30.719 -27.141 1 96.25 210 THR A N 1
ATOM 1671 C CA . THR A 1 210 ? 8.258 -30.391 -25.875 1 96.25 210 THR A CA 1
ATOM 1672 C C . THR A 1 210 ? 7.98 -28.891 -25.797 1 96.25 210 THR A C 1
ATOM 1674 O O . THR A 1 210 ? 8.664 -28.078 -26.438 1 96.25 210 THR A O 1
ATOM 1677 N N . ALA A 1 211 ? 6.91 -28.578 -25.062 1 97.25 211 ALA A N 1
ATOM 1678 C CA . ALA A 1 211 ? 6.535 -27.188 -24.828 1 97.25 211 ALA A CA 1
ATOM 1679 C C . ALA A 1 211 ? 6.07 -26.984 -23.391 1 97.25 211 ALA A C 1
ATOM 1681 O O . ALA A 1 211 ? 5.48 -27.875 -22.781 1 97.25 211 ALA A O 1
ATOM 1682 N N . ILE A 1 212 ? 6.371 -25.828 -22.891 1 98.12 212 ILE A N 1
ATOM 1683 C CA . ILE A 1 212 ? 5.934 -25.453 -21.547 1 98.12 212 ILE A CA 1
ATOM 1684 C C . ILE A 1 212 ? 4.785 -24.453 -21.641 1 98.12 212 ILE A C 1
ATOM 1686 O O . ILE A 1 212 ? 4.844 -23.5 -22.422 1 98.12 212 ILE A O 1
ATOM 1690 N N . GLY A 1 213 ? 3.727 -24.719 -20.891 1 98.06 213 GLY A N 1
ATOM 1691 C CA . GLY A 1 213 ? 2.639 -23.781 -20.703 1 98.06 213 GLY A CA 1
ATOM 1692 C C . GLY A 1 213 ? 2.527 -23.25 -19.297 1 98.06 213 GLY A C 1
ATOM 1693 O O . GLY A 1 213 ? 2.727 -24 -18.328 1 98.06 213 GLY A O 1
ATOM 1694 N N . ILE A 1 214 ? 2.258 -21.938 -19.219 1 98 214 ILE A N 1
ATOM 1695 C CA . ILE A 1 214 ? 2.021 -21.344 -17.906 1 98 214 ILE A CA 1
ATOM 1696 C C . ILE A 1 214 ? 0.694 -20.594 -17.906 1 98 214 ILE A C 1
ATOM 1698 O O . ILE A 1 214 ? 0.272 -20.078 -18.953 1 98 214 ILE A O 1
ATOM 1702 N N . PHE A 1 215 ? 0.061 -20.594 -16.766 1 97.31 215 PHE A N 1
ATOM 1703 C CA . PHE A 1 215 ? -1.139 -19.781 -16.578 1 97.31 215 PHE A CA 1
ATOM 1704 C C . PHE A 1 215 ? -1.311 -19.391 -15.117 1 97.31 215 PHE A C 1
ATOM 1706 O O . PHE A 1 215 ? -1.162 -20.234 -14.227 1 97.31 215 PHE A O 1
ATOM 1713 N N . SER A 1 216 ? -1.513 -18.156 -14.891 1 96.56 216 SER A N 1
ATOM 1714 C CA . SER A 1 216 ? -1.826 -17.641 -13.555 1 96.56 216 SER A CA 1
ATOM 1715 C C . SER A 1 216 ? -3.166 -16.922 -13.539 1 96.56 216 SER A C 1
ATOM 1717 O O . SER A 1 216 ? -3.549 -16.297 -14.531 1 96.56 216 SER A O 1
ATOM 1719 N N . HIS A 1 217 ? -3.812 -17 -12.383 1 93.06 217 HIS A N 1
ATOM 1720 C CA . HIS A 1 217 ? -5.117 -16.359 -12.227 1 93.06 217 HIS A CA 1
ATOM 1721 C C . HIS A 1 217 ? -5.188 -15.547 -10.938 1 93.06 217 HIS A C 1
ATOM 1723 O O . HIS A 1 217 ? -4.727 -15.992 -9.891 1 93.06 217 HIS A O 1
ATOM 1729 N N . GLY A 1 218 ? -5.82 -14.367 -11.148 1 87.81 218 GLY A N 1
ATOM 1730 C CA . GLY A 1 218 ? -6.16 -13.656 -9.93 1 87.81 218 GLY A CA 1
ATOM 1731 C C . GLY A 1 218 ? -5.398 -12.352 -9.758 1 87.81 218 GLY A C 1
ATOM 1732 O O . GLY A 1 218 ? -5.516 -11.68 -8.734 1 87.81 218 GLY A O 1
ATOM 1733 N N . ALA A 1 219 ? -4.598 -12.023 -10.648 1 83.5 219 ALA A N 1
ATOM 1734 C CA . ALA A 1 219 ? -3.943 -10.719 -10.602 1 83.5 219 ALA A CA 1
ATOM 1735 C C . ALA A 1 219 ? -4.426 -9.82 -11.742 1 83.5 219 ALA A C 1
ATOM 1737 O O . ALA A 1 219 ? -4.969 -10.305 -12.734 1 83.5 219 ALA A O 1
ATOM 1738 N N . LYS A 1 220 ? -4.238 -8.516 -11.5 1 73.94 220 LYS A N 1
ATOM 1739 C CA . LYS A 1 220 ? -4.703 -7.527 -12.477 1 73.94 220 LYS A CA 1
ATOM 1740 C C . LYS A 1 220 ? -3.787 -7.48 -13.695 1 73.94 220 LYS A C 1
ATOM 1742 O O . LYS A 1 220 ? -4.25 -7.285 -14.82 1 73.94 220 LYS A O 1
ATOM 1747 N N . GLN A 1 221 ? -2.535 -7.613 -13.5 1 69.62 221 GLN A N 1
ATOM 1748 C CA . GLN A 1 221 ? -1.581 -7.449 -14.594 1 69.62 221 GLN A CA 1
ATOM 1749 C C . GLN A 1 221 ? -0.777 -8.727 -14.82 1 69.62 221 GLN A C 1
ATOM 1751 O O . GLN A 1 221 ? -0.267 -9.32 -13.867 1 69.62 221 GLN A O 1
ATOM 1756 N N . SER A 1 222 ? -0.911 -9.172 -16.094 1 77.25 222 SER A N 1
ATOM 1757 C CA . SER A 1 222 ? -0.099 -10.312 -16.5 1 77.25 222 SER A CA 1
ATOM 1758 C C . SER A 1 222 ? 0.366 -10.18 -17.938 1 77.25 222 SER A C 1
ATOM 1760 O O . SER A 1 222 ? -0.279 -9.5 -18.75 1 77.25 222 SER A O 1
ATOM 1762 N N . SER A 1 223 ? 1.627 -10.586 -18.094 1 87.06 223 SER A N 1
ATOM 1763 C CA . SER A 1 223 ? 2.154 -10.695 -19.453 1 87.06 223 SER A CA 1
ATOM 1764 C C . SER A 1 223 ? 2.398 -12.156 -19.844 1 87.06 223 SER A C 1
ATOM 1766 O O . SER A 1 223 ? 2.438 -13.031 -18.969 1 87.06 223 SER A O 1
ATOM 1768 N N . PRO A 1 224 ? 2.518 -12.359 -21.141 1 88.5 224 PRO A N 1
ATOM 1769 C CA . PRO A 1 224 ? 2.74 -13.75 -21.578 1 88.5 224 PRO A CA 1
ATOM 1770 C C . PRO A 1 224 ? 4.016 -14.344 -20.984 1 88.5 224 PRO A C 1
ATOM 1772 O O . PRO A 1 224 ? 4.086 -15.555 -20.766 1 88.5 224 PRO A O 1
ATOM 1775 N N . LEU A 1 225 ? 4.977 -13.531 -20.719 1 93.94 225 LEU A N 1
ATOM 1776 C CA . LEU A 1 225 ? 6.27 -14.039 -20.281 1 93.94 225 LEU A CA 1
ATOM 1777 C C . LEU A 1 225 ? 6.375 -14.016 -18.766 1 93.94 225 LEU A C 1
ATOM 1779 O O . LEU A 1 225 ? 7.25 -14.664 -18.188 1 93.94 225 LEU A O 1
ATOM 1783 N N . GLN A 1 226 ? 5.566 -13.242 -18.172 1 95.19 226 GLN A N 1
ATOM 1784 C CA . GLN A 1 226 ? 5.566 -13.117 -16.719 1 95.19 226 GLN A CA 1
ATOM 1785 C C . GLN A 1 226 ? 4.148 -12.945 -16.172 1 95.19 226 GLN A C 1
ATOM 1787 O O . GLN A 1 226 ? 3.475 -11.961 -16.484 1 95.19 226 GLN A O 1
ATOM 1792 N N . GLN A 1 227 ? 3.768 -13.898 -15.359 1 96.5 227 GLN A N 1
ATOM 1793 C CA . GLN A 1 227 ? 2.385 -13.914 -14.891 1 96.5 227 GLN A CA 1
ATOM 1794 C C . GLN A 1 227 ? 2.314 -13.953 -13.367 1 96.5 227 GLN A C 1
ATOM 1796 O O . GLN A 1 227 ? 3.033 -14.727 -12.734 1 96.5 227 GLN A O 1
ATOM 1801 N N . LEU A 1 228 ? 1.529 -13.086 -12.844 1 96.44 228 LEU A N 1
ATOM 1802 C CA . LEU A 1 228 ? 1.246 -13.008 -11.414 1 96.44 228 LEU A CA 1
ATOM 1803 C C . LEU A 1 228 ? -0.183 -13.453 -11.117 1 96.44 228 LEU A C 1
ATOM 1805 O O . LEU A 1 228 ? -1.106 -13.125 -11.867 1 96.44 228 LEU A O 1
ATOM 1809 N N . GLY A 1 229 ? -0.34 -14.312 -10 1 95.94 229 GLY A N 1
ATOM 1810 C CA . GLY A 1 229 ? -1.688 -14.719 -9.641 1 95.94 229 GLY A CA 1
ATOM 1811 C C . GLY A 1 229 ? -1.776 -15.352 -8.266 1 95.94 229 GLY A C 1
ATOM 1812 O O . GLY A 1 229 ? -0.757 -15.547 -7.602 1 95.94 229 GLY A O 1
ATOM 1813 N N . ARG A 1 230 ? -2.988 -15.594 -7.812 1 94.25 230 ARG A N 1
ATOM 1814 C CA . ARG A 1 230 ? -3.223 -16.344 -6.582 1 94.25 230 ARG A CA 1
ATOM 1815 C C . ARG A 1 230 ? -3.117 -17.844 -6.824 1 94.25 230 ARG A C 1
ATOM 1817 O O . ARG A 1 230 ? -2.877 -18.609 -5.891 1 94.25 230 ARG A O 1
ATOM 1824 N N . ILE A 1 231 ? -3.371 -18.172 -8.023 1 95.31 231 ILE A N 1
ATOM 1825 C CA . ILE A 1 231 ? -3.246 -19.547 -8.492 1 95.31 231 ILE A CA 1
ATOM 1826 C C . ILE A 1 231 ? -2.348 -19.594 -9.727 1 95.31 231 ILE A C 1
ATOM 1828 O O . ILE A 1 231 ? -2.396 -18.703 -10.57 1 95.31 231 ILE A O 1
ATOM 1832 N N . GLY A 1 232 ? -1.585 -20.594 -9.789 1 97.12 232 GLY A N 1
ATOM 1833 C CA . GLY A 1 232 ? -0.737 -20.797 -10.945 1 97.12 232 GLY A CA 1
ATOM 1834 C C . GLY A 1 232 ? -0.531 -22.266 -11.289 1 97.12 232 GLY A C 1
ATOM 1835 O O . GLY A 1 232 ? -0.576 -23.125 -10.398 1 97.12 232 GLY A O 1
ATOM 1836 N N . SER A 1 233 ? -0.335 -22.484 -12.57 1 98.25 233 SER A N 1
ATOM 1837 C CA . SER A 1 233 ? 0.021 -23.828 -13.008 1 98.25 233 SER A CA 1
ATOM 1838 C C . SER A 1 233 ? 1.09 -23.797 -14.094 1 98.25 233 SER A C 1
ATOM 1840 O O . SER A 1 233 ? 1.206 -22.797 -14.828 1 98.25 233 SER A O 1
ATOM 1842 N N . MET A 1 234 ? 1.806 -24.75 -14.117 1 98.25 234 MET A N 1
ATOM 1843 C CA . MET A 1 234 ? 2.834 -25 -15.117 1 98.25 234 MET A CA 1
ATOM 1844 C C . MET A 1 234 ? 2.746 -26.438 -15.648 1 98.25 234 MET A C 1
ATOM 1846 O O . MET A 1 234 ? 2.574 -27.375 -14.875 1 98.25 234 MET A O 1
ATOM 1850 N N . VAL A 1 235 ? 2.863 -26.547 -17.016 1 98.5 235 VAL A N 1
ATOM 1851 C CA . VAL A 1 235 ? 2.715 -27.875 -17.594 1 98.5 235 VAL A CA 1
ATOM 1852 C C . VAL A 1 235 ? 3.701 -28.047 -18.75 1 98.5 235 VAL A C 1
ATOM 1854 O O . VAL A 1 235 ? 3.992 -27.094 -19.469 1 98.5 235 VAL A O 1
ATOM 1857 N N . GLN A 1 236 ? 4.211 -29.188 -18.844 1 97.94 236 GLN A N 1
ATOM 1858 C CA . GLN A 1 236 ? 5.031 -29.562 -19.984 1 97.94 236 GLN A CA 1
ATOM 1859 C C . GLN A 1 236 ? 4.359 -30.672 -20.797 1 97.94 236 GLN A C 1
ATOM 1861 O O . GLN A 1 236 ? 3.9 -31.672 -20.25 1 97.94 236 GLN A O 1
ATOM 1866 N N . ILE A 1 237 ? 4.34 -30.469 -22.125 1 98 237 ILE A N 1
ATOM 1867 C CA . ILE A 1 237 ? 3.732 -31.469 -22.984 1 98 237 ILE A CA 1
ATOM 1868 C C . ILE A 1 237 ? 4.727 -31.891 -24.078 1 98 237 ILE A C 1
ATOM 1870 O O . ILE A 1 237 ? 5.691 -31.172 -24.344 1 98 237 ILE A O 1
ATOM 1874 N N . ASN A 1 238 ? 4.5 -33.062 -24.547 1 97.38 238 ASN A N 1
ATOM 1875 C CA . ASN A 1 238 ? 5.141 -33.531 -25.766 1 97.38 238 ASN A CA 1
ATOM 1876 C C . ASN A 1 238 ? 4.18 -33.5 -26.953 1 97.38 238 ASN A C 1
ATOM 1878 O O . ASN A 1 238 ? 3.078 -34.031 -26.891 1 97.38 238 ASN A O 1
ATOM 1882 N N . SER A 1 239 ? 4.613 -32.75 -27.953 1 96.44 239 SER A N 1
ATOM 1883 C CA . SER A 1 239 ? 3.744 -32.594 -29.109 1 96.44 239 SER A CA 1
ATOM 1884 C C . SER A 1 239 ? 4.551 -32.312 -30.375 1 96.44 239 SER A C 1
ATOM 1886 O O . SER A 1 239 ? 5.422 -31.422 -30.359 1 96.44 239 SER A O 1
ATOM 1888 N N . ASP A 1 240 ? 4.066 -32.938 -31.469 1 92.25 240 ASP A N 1
ATOM 1889 C CA . ASP A 1 240 ? 4.707 -32.656 -32.75 1 92.25 240 ASP A CA 1
ATOM 1890 C C . ASP A 1 240 ? 3.99 -31.547 -33.5 1 92.25 240 ASP A C 1
ATOM 1892 O O . ASP A 1 240 ? 4.387 -31.188 -34.625 1 92.25 240 ASP A O 1
ATOM 1896 N N . LEU A 1 241 ? 3.07 -31.047 -32.875 1 89.12 241 LEU A N 1
ATOM 1897 C CA . LEU A 1 241 ? 2.299 -29.984 -33.5 1 89.12 241 LEU A CA 1
ATOM 1898 C C . LEU A 1 241 ? 3.059 -28.656 -33.469 1 89.12 241 LEU A C 1
ATOM 1900 O O . LEU A 1 241 ? 3.727 -28.359 -32.469 1 89.12 241 LEU A O 1
ATOM 1904 N N . SER A 1 242 ? 2.752 -27.828 -34.5 1 89.38 242 SER A N 1
ATOM 1905 C CA . SER A 1 242 ? 3.324 -26.484 -34.531 1 89.38 242 SER A CA 1
ATOM 1906 C C . SER A 1 242 ? 2.633 -25.578 -33.5 1 89.38 242 SER A C 1
ATOM 1908 O O . SER A 1 242 ? 3.189 -24.547 -33.125 1 89.38 242 SER A O 1
ATOM 1910 N N . THR A 1 243 ? 1.485 -25.953 -33.062 1 92.25 243 THR A N 1
ATOM 1911 C CA . THR A 1 243 ? 0.695 -25.141 -32.156 1 92.25 243 THR A CA 1
ATOM 1912 C C . THR A 1 243 ? 0.896 -25.609 -30.703 1 92.25 243 THR A C 1
ATOM 1914 O O . THR A 1 243 ? 0.051 -25.375 -29.844 1 92.25 243 THR A O 1
ATOM 1917 N N . ARG A 1 244 ? 1.989 -26.312 -30.438 1 93.56 244 ARG A N 1
ATOM 1918 C CA . ARG A 1 244 ? 2.197 -26.938 -29.125 1 93.56 244 ARG A CA 1
ATOM 1919 C C . ARG A 1 244 ? 2.285 -25.875 -28.031 1 93.56 244 ARG A C 1
ATOM 1921 O O . ARG A 1 244 ? 1.865 -26.125 -26.891 1 93.56 244 ARG A O 1
ATOM 1928 N N . LYS A 1 245 ? 2.787 -24.75 -28.359 1 94.44 245 LYS A N 1
ATOM 1929 C CA . LYS A 1 245 ? 2.852 -23.688 -27.359 1 94.44 245 LYS A CA 1
ATOM 1930 C C . LYS A 1 245 ? 1.452 -23.25 -26.938 1 94.44 245 LYS A C 1
ATOM 1932 O O . LYS A 1 245 ? 1.169 -23.156 -25.734 1 94.44 245 LYS A O 1
ATOM 1937 N N . GLY A 1 246 ? 0.64 -22.969 -27.891 1 95.94 246 GLY A N 1
ATOM 1938 C CA . GLY A 1 246 ? -0.736 -22.609 -27.578 1 95.94 246 GLY A CA 1
ATOM 1939 C C . GLY A 1 246 ? -1.479 -23.703 -26.844 1 95.94 246 GLY A C 1
ATOM 1940 O O . GLY A 1 246 ? -2.242 -23.438 -25.906 1 95.94 246 GLY A O 1
ATOM 1941 N N . LEU A 1 247 ? -1.266 -24.906 -27.25 1 96.81 247 LEU A N 1
ATOM 1942 C CA . LEU A 1 247 ? -1.897 -26.047 -26.609 1 96.81 247 LEU A CA 1
ATOM 1943 C C . LEU A 1 247 ? -1.462 -26.156 -25.156 1 96.81 247 LEU A C 1
ATOM 1945 O O . LEU A 1 247 ? -2.291 -26.375 -24.266 1 96.81 247 LEU A O 1
ATOM 1949 N N . SER A 1 248 ? -0.148 -26.062 -24.922 1 97.88 248 SER A N 1
ATOM 1950 C CA . SER A 1 248 ? 0.356 -26.156 -23.547 1 97.88 248 SER A CA 1
ATOM 1951 C C . SER A 1 248 ? -0.24 -25.062 -22.656 1 97.88 248 SER A C 1
ATOM 1953 O O . SER A 1 248 ? -0.599 -25.328 -21.516 1 97.88 248 SER A O 1
ATOM 1955 N N . ASN A 1 249 ? -0.346 -23.859 -23.172 1 97.12 249 ASN A N 1
ATOM 1956 C CA . ASN A 1 249 ? -0.972 -22.781 -22.422 1 97.12 249 ASN A CA 1
ATOM 1957 C C . ASN A 1 249 ? -2.436 -23.078 -22.109 1 97.12 249 ASN A C 1
ATOM 1959 O O . ASN A 1 249 ? -2.922 -22.781 -21.016 1 97.12 249 ASN A O 1
ATOM 1963 N N . GLN A 1 250 ? -3.1 -23.609 -23.047 1 97 250 GLN A N 1
ATOM 1964 C CA . GLN A 1 250 ? -4.496 -23.969 -22.844 1 97 250 GLN A CA 1
ATOM 1965 C C . GLN A 1 250 ? -4.625 -25.016 -21.734 1 97 250 GLN A C 1
ATOM 1967 O O . GLN A 1 250 ? -5.512 -24.906 -20.875 1 97 250 GLN A O 1
ATOM 1972 N N . ILE A 1 251 ? -3.787 -26 -21.797 1 98.06 251 ILE A N 1
ATOM 1973 C CA . ILE A 1 251 ? -3.836 -27.047 -20.781 1 98.06 251 ILE A CA 1
ATOM 1974 C C . ILE A 1 251 ? -3.537 -26.453 -19.406 1 98.06 251 ILE A C 1
ATOM 1976 O O . ILE A 1 251 ? -4.172 -26.828 -18.422 1 98.06 251 ILE A O 1
ATOM 1980 N N . ALA A 1 252 ? -2.561 -25.547 -19.344 1 98.19 252 ALA A N 1
ATOM 1981 C CA . ALA A 1 252 ? -2.266 -24.875 -18.094 1 98.19 252 ALA A CA 1
ATOM 1982 C C . ALA A 1 252 ? -3.5 -24.172 -17.547 1 98.19 252 ALA A C 1
ATOM 1984 O O . ALA A 1 252 ? -3.771 -24.219 -16.344 1 98.19 252 ALA A O 1
ATOM 1985 N N . LYS A 1 253 ? -4.18 -23.531 -18.406 1 96.75 253 LYS A N 1
ATOM 1986 C CA . LYS A 1 253 ? -5.41 -22.859 -18.031 1 96.75 253 LYS A CA 1
ATOM 1987 C C . LYS A 1 253 ? -6.445 -23.844 -17.5 1 96.75 253 LYS A C 1
ATOM 1989 O O . LYS A 1 253 ? -7.109 -23.578 -16.5 1 96.75 253 LYS A O 1
ATOM 1994 N N . GLU A 1 254 ? -6.602 -24.969 -18.125 1 97.5 254 GLU A N 1
ATOM 1995 C CA . GLU A 1 254 ? -7.52 -26.016 -17.703 1 97.5 254 GLU A CA 1
ATOM 1996 C C . GLU A 1 254 ? -7.168 -26.531 -16.297 1 97.5 254 GLU A C 1
ATOM 1998 O O . GLU A 1 254 ? -8.055 -26.75 -15.477 1 97.5 254 GLU A O 1
ATOM 2003 N N . ILE A 1 255 ? -5.914 -26.656 -16.094 1 97.75 255 ILE A N 1
ATOM 2004 C CA . ILE A 1 255 ? -5.434 -27.156 -14.812 1 97.75 255 ILE A CA 1
ATOM 2005 C C . ILE A 1 255 ? -5.809 -26.156 -13.711 1 97.75 255 ILE A C 1
ATOM 2007 O O . ILE A 1 255 ? -6.312 -26.562 -12.656 1 97.75 255 ILE A O 1
ATOM 2011 N N . VAL A 1 256 ? -5.613 -24.875 -13.914 1 96.19 256 VAL A N 1
ATOM 2012 C CA . VAL A 1 256 ? -5.945 -23.844 -12.93 1 96.19 256 VAL A CA 1
ATOM 2013 C C . VAL A 1 256 ? -7.453 -23.844 -12.68 1 96.19 256 VAL A C 1
ATOM 2015 O O . VAL A 1 256 ? -7.898 -23.828 -11.531 1 96.19 256 VAL A O 1
ATOM 2018 N N . ALA A 1 257 ? -8.188 -23.953 -13.719 1 93.38 257 ALA A N 1
ATOM 2019 C CA . ALA A 1 257 ? -9.641 -23.766 -13.641 1 93.38 257 ALA A CA 1
ATOM 2020 C C . ALA A 1 257 ? -10.312 -24.969 -12.992 1 93.38 257 ALA A C 1
ATOM 2022 O O . ALA A 1 257 ? -11.281 -24.812 -12.242 1 93.38 257 ALA A O 1
ATOM 2023 N N . GLN A 1 258 ? -9.773 -26.141 -13.266 1 95.06 258 GLN A N 1
ATOM 2024 C CA . GLN A 1 258 ? -10.57 -27.312 -12.906 1 95.06 258 GLN A CA 1
ATOM 2025 C C . GLN A 1 258 ? -9.945 -28.062 -11.727 1 95.06 258 GLN A C 1
ATOM 2027 O O . GLN A 1 258 ? -10.539 -29 -11.203 1 95.06 258 GLN A O 1
ATOM 2032 N N . ASP A 1 259 ? -8.75 -27.781 -11.352 1 95.56 259 ASP A N 1
ATOM 2033 C CA . ASP A 1 259 ? -8.094 -28.25 -10.141 1 95.56 259 ASP A CA 1
ATOM 2034 C C . ASP A 1 259 ? -8.109 -29.781 -10.07 1 95.56 259 ASP A C 1
ATOM 2036 O O . ASP A 1 259 ? -8.57 -30.344 -9.086 1 95.56 259 ASP A O 1
ATOM 2040 N N . PRO A 1 260 ? -7.559 -30.422 -11.062 1 97.69 260 PRO A N 1
ATOM 2041 C CA . PRO A 1 260 ? -7.512 -31.891 -11.031 1 97.69 260 PRO A CA 1
ATOM 2042 C C . PRO A 1 260 ? -6.574 -32.406 -9.953 1 97.69 260 PRO A C 1
ATOM 2044 O O . PRO A 1 260 ? -5.582 -31.781 -9.617 1 97.69 260 PRO A O 1
ATOM 2047 N N . SER A 1 261 ? -6.805 -33.688 -9.461 1 97 261 SER A N 1
ATOM 2048 C CA . SER A 1 261 ? -5.953 -34.344 -8.477 1 97 261 SER A CA 1
ATOM 2049 C C . SER A 1 261 ? -4.93 -35.25 -9.148 1 97 261 SER A C 1
ATOM 2051 O O . SER A 1 261 ? -3.984 -35.719 -8.5 1 97 261 SER A O 1
ATOM 2053 N N . SER A 1 262 ? -5.203 -35.562 -10.477 1 97.81 262 SER A N 1
ATOM 2054 C CA . SER A 1 262 ? -4.312 -36.406 -11.234 1 97.81 262 SER A CA 1
ATOM 2055 C C . SER A 1 262 ? -4.406 -36.125 -12.734 1 97.81 262 SER A C 1
ATOM 2057 O O . SER A 1 262 ? -5.312 -35.438 -13.18 1 97.81 262 SER A O 1
ATOM 2059 N N . THR A 1 263 ? -3.389 -36.656 -13.406 1 97.94 263 THR A N 1
ATOM 2060 C CA . THR A 1 263 ? -3.416 -36.531 -14.859 1 97.94 263 THR A CA 1
ATOM 2061 C C . THR A 1 263 ? -4.629 -37.25 -15.445 1 97.94 263 THR A C 1
ATOM 2063 O O . THR A 1 263 ? -5.273 -36.719 -16.359 1 97.94 263 THR A O 1
ATOM 2066 N N . SER A 1 264 ? -4.961 -38.406 -14.93 1 97.75 264 SER A N 1
ATOM 2067 C CA . SER A 1 264 ? -6.109 -39.156 -15.414 1 97.75 264 SER A CA 1
ATOM 2068 C C . SER A 1 264 ? -7.402 -38.375 -15.242 1 97.75 264 SER A C 1
ATOM 2070 O O . SER A 1 264 ? -8.234 -38.344 -16.156 1 97.75 264 SER A O 1
ATOM 2072 N N . GLU A 1 265 ? -7.477 -37.75 -14.086 1 98 265 GLU A N 1
ATOM 2073 C CA . GLU A 1 265 ? -8.656 -36.938 -13.852 1 98 265 GLU A CA 1
ATOM 2074 C C . GLU A 1 265 ? -8.695 -35.75 -14.812 1 98 265 GLU A C 1
ATOM 2076 O O . GLU A 1 265 ? -9.742 -35.438 -15.398 1 98 265 GLU A O 1
ATOM 2081 N N . LEU A 1 266 ? -7.598 -35.125 -14.945 1 98.12 266 LEU A N 1
ATOM 2082 C CA . LEU A 1 266 ? -7.504 -34 -15.852 1 98.12 266 LEU A CA 1
ATOM 2083 C C . LEU A 1 266 ? -7.969 -34.375 -17.25 1 98.12 266 LEU A C 1
ATOM 2085 O O . LEU A 1 266 ? -8.766 -33.656 -17.875 1 98.12 266 LEU A O 1
ATOM 2089 N N . LEU A 1 267 ? -7.59 -35.5 -17.75 1 98 267 LEU A N 1
ATOM 2090 C CA . LEU A 1 267 ? -7.875 -35.938 -19.109 1 98 267 LEU A CA 1
ATOM 2091 C C . LEU A 1 267 ? -9.359 -36.25 -19.281 1 98 267 LEU A C 1
ATOM 2093 O O . LEU A 1 267 ? -9.891 -36.156 -20.391 1 98 267 LEU A O 1
ATOM 2097 N N . SER A 1 268 ? -10.008 -36.531 -18.172 1 97.5 268 SER A N 1
ATOM 2098 C CA . SER A 1 268 ? -11.414 -36.906 -18.219 1 97.5 268 SER A CA 1
ATOM 2099 C C . SER A 1 268 ? -12.328 -35.688 -18.219 1 97.5 268 SER A C 1
ATOM 2101 O O . SER A 1 268 ? -13.516 -35.781 -18.5 1 97.5 268 SER A O 1
ATOM 2103 N N . PHE A 1 269 ? -11.773 -34.531 -17.891 1 96.88 269 PHE A N 1
ATOM 2104 C CA . PHE A 1 269 ? -12.586 -33.312 -17.781 1 96.88 269 PHE A CA 1
ATOM 2105 C C . PHE A 1 269 ? -13.008 -32.844 -19.172 1 96.88 269 PHE A C 1
ATOM 2107 O O . PHE A 1 269 ? -12.289 -33.031 -20.141 1 96.88 269 PHE A O 1
ATOM 2114 N N . ARG A 1 270 ? -14.18 -32.156 -19.172 1 96.38 270 ARG A N 1
ATOM 2115 C CA . ARG A 1 270 ? -14.57 -31.422 -20.359 1 96.38 270 ARG A CA 1
ATOM 2116 C C . ARG A 1 270 ? -13.75 -30.156 -20.531 1 96.38 270 ARG A C 1
ATOM 2118 O O . ARG A 1 270 ? -13.484 -29.453 -19.547 1 96.38 270 ARG A O 1
ATOM 2125 N N . SER A 1 271 ? -13.398 -29.906 -21.766 1 95.12 271 SER A N 1
ATOM 2126 C CA . SER A 1 271 ? -12.57 -28.734 -22.016 1 95.12 271 SER A CA 1
ATOM 2127 C C . SER A 1 271 ? -13.359 -27.453 -21.828 1 95.12 271 SER A C 1
ATOM 2129 O O . SER A 1 271 ? -14.531 -27.359 -22.203 1 95.12 271 SER A O 1
ATOM 2131 N N . LEU A 1 272 ? -12.688 -26.438 -21.328 1 90.88 272 LEU A N 1
ATOM 2132 C CA . LEU A 1 272 ? -13.289 -25.109 -21.141 1 90.88 272 LEU A CA 1
ATOM 2133 C C . LEU A 1 272 ? -13.484 -24.422 -22.484 1 90.88 272 LEU A C 1
ATOM 2135 O O . LEU A 1 272 ? -14.359 -23.562 -22.609 1 90.88 272 LEU A O 1
ATOM 2139 N N . VAL A 1 273 ? -12.656 -24.703 -23.438 1 89.19 273 VAL A N 1
ATOM 2140 C CA . VAL A 1 273 ? -12.672 -24.047 -24.75 1 89.19 273 VAL A CA 1
ATOM 2141 C C . VAL A 1 273 ? -13.719 -24.703 -25.641 1 89.19 273 VAL A C 1
ATOM 2143 O O . VAL A 1 273 ? -14.43 -24.031 -26.391 1 89.19 273 VAL A O 1
ATOM 2146 N N . ASP A 1 274 ? -13.828 -25.969 -25.641 1 90.94 274 ASP A N 1
ATOM 2147 C CA . ASP A 1 274 ? -14.789 -26.75 -26.406 1 90.94 274 ASP A CA 1
ATOM 2148 C C . ASP A 1 274 ? -15.453 -27.812 -25.516 1 90.94 274 ASP A C 1
ATOM 2150 O O . ASP A 1 274 ? -14.93 -28.922 -25.359 1 90.94 274 ASP A O 1
ATOM 2154 N N . SER A 1 275 ? -16.641 -27.547 -25.094 1 89.81 275 SER A N 1
ATOM 2155 C CA . SER A 1 275 ? -17.297 -28.359 -24.078 1 89.81 275 SER A CA 1
ATOM 2156 C C . SER A 1 275 ? -17.719 -29.703 -24.641 1 89.81 275 SER A C 1
ATOM 2158 O O . SER A 1 275 ? -18.047 -30.625 -23.891 1 89.81 275 SER A O 1
ATOM 2160 N N . GLU A 1 276 ? -17.672 -29.859 -25.938 1 94.06 276 GLU A N 1
ATOM 2161 C CA . GLU A 1 276 ? -18.031 -31.141 -26.547 1 94.06 276 GLU A CA 1
ATOM 2162 C C . GLU A 1 276 ? -16.859 -32.125 -26.516 1 94.06 276 GLU A C 1
ATOM 2164 O O . GLU A 1 276 ? -17.031 -33.312 -26.75 1 94.06 276 GLU A O 1
ATOM 2169 N N . LYS A 1 277 ? -15.727 -31.656 -26.125 1 96.88 277 LYS A N 1
ATOM 2170 C CA . LYS A 1 277 ? -14.523 -32.469 -26.109 1 96.88 277 LYS A CA 1
ATOM 2171 C C . LYS A 1 277 ? -13.961 -32.594 -24.688 1 96.88 277 LYS A C 1
ATOM 2173 O O . LYS A 1 277 ? -14.062 -31.656 -23.906 1 96.88 277 LYS A O 1
ATOM 2178 N N . THR A 1 278 ? -13.367 -33.75 -24.438 1 97.44 278 THR A N 1
ATOM 2179 C CA . THR A 1 278 ? -12.562 -33.875 -23.219 1 97.44 278 THR A CA 1
ATOM 2180 C C . THR A 1 278 ? -11.172 -33.281 -23.422 1 97.44 278 THR A C 1
ATOM 2182 O O . THR A 1 278 ? -10.781 -32.969 -24.547 1 97.44 278 THR A O 1
ATOM 2185 N N . ILE A 1 279 ? -10.445 -33.094 -22.344 1 97.88 279 ILE A N 1
ATOM 2186 C CA . ILE A 1 279 ? -9.07 -32.594 -22.453 1 97.88 279 ILE A CA 1
ATOM 2187 C C . ILE A 1 279 ? -8.234 -33.656 -23.203 1 97.88 279 ILE A C 1
ATOM 2189 O O . ILE A 1 279 ? -7.336 -33.281 -23.969 1 97.88 279 ILE A O 1
ATOM 2193 N N . LYS A 1 280 ? -8.578 -34.938 -23.031 1 97.69 280 LYS A N 1
ATOM 2194 C CA . LYS A 1 280 ? -7.918 -35.969 -23.797 1 97.69 280 LYS A CA 1
ATOM 2195 C C . LYS A 1 280 ? -8.102 -35.781 -25.297 1 97.69 280 LYS A C 1
ATOM 2197 O O . LYS A 1 280 ? -7.148 -35.906 -26.062 1 97.69 280 LYS A O 1
ATOM 2202 N N . ASP A 1 281 ? -9.289 -35.438 -25.625 1 97 281 ASP A N 1
ATOM 2203 C CA . ASP A 1 281 ? -9.586 -35.188 -27.047 1 97 281 ASP A CA 1
ATOM 2204 C C . ASP A 1 281 ? -8.789 -34 -27.578 1 97 281 ASP A C 1
ATOM 2206 O O . ASP A 1 281 ? -8.273 -34.062 -28.703 1 97 281 ASP A O 1
ATOM 2210 N N . VAL A 1 282 ? -8.742 -33.031 -26.781 1 95.69 282 VAL A N 1
ATOM 2211 C CA . VAL A 1 282 ? -8.055 -31.797 -27.172 1 95.69 282 VAL A CA 1
ATOM 2212 C C . VAL A 1 282 ? -6.562 -32.094 -27.359 1 95.69 282 VAL A C 1
ATOM 2214 O O . VAL A 1 282 ? -5.941 -31.562 -28.297 1 95.69 282 VAL A O 1
ATOM 2217 N N . LEU A 1 283 ? -5.977 -32.906 -26.594 1 96.62 283 LEU A N 1
ATOM 2218 C CA . LEU A 1 283 ? -4.559 -33.25 -26.641 1 96.62 283 LEU A CA 1
ATOM 2219 C C . LEU A 1 283 ? -4.25 -34.094 -27.891 1 96.62 283 LEU A C 1
ATOM 2221 O O . LEU A 1 283 ? -3.164 -33.969 -28.469 1 96.62 283 LEU A O 1
ATOM 2225 N N . GLY A 1 284 ? -5.199 -34.906 -28.25 1 95.25 284 GLY A N 1
ATOM 2226 C CA . GLY A 1 284 ? -4.945 -35.781 -29.375 1 95.25 284 GLY A CA 1
ATOM 2227 C C . GLY A 1 284 ? -3.732 -36.688 -29.172 1 95.25 284 GLY A C 1
ATOM 2228 O O . GLY A 1 284 ? -3.652 -37.406 -28.188 1 95.25 284 GLY A O 1
ATOM 2229 N N . GLN A 1 285 ? -2.771 -36.562 -30.094 1 95.25 285 GLN A N 1
ATOM 2230 C CA . GLN A 1 285 ? -1.576 -37.375 -30.031 1 95.25 285 GLN A CA 1
ATOM 2231 C C . GLN A 1 285 ? -0.545 -36.812 -29.062 1 95.25 285 GLN A C 1
ATOM 2233 O O . GLN A 1 285 ? 0.464 -37.438 -28.766 1 95.25 285 GLN A O 1
ATOM 2238 N N . SER A 1 286 ? -0.803 -35.625 -28.547 1 97.25 286 SER A N 1
ATOM 2239 C CA . SER A 1 286 ? 0.094 -35.031 -27.578 1 97.25 286 SER A CA 1
ATOM 2240 C C . SER A 1 286 ? -0.061 -35.656 -26.188 1 97.25 286 SER A C 1
ATOM 2242 O O . SER A 1 286 ? -1.092 -36.25 -25.891 1 97.25 286 SER A O 1
ATOM 2244 N N . THR A 1 287 ? 1.057 -35.562 -25.406 1 97.06 287 THR A N 1
ATOM 2245 C CA . THR A 1 287 ? 1.027 -36.125 -24.062 1 97.06 287 THR A CA 1
ATOM 2246 C C . THR A 1 287 ? 1.495 -35.125 -23.031 1 97.06 287 THR A C 1
ATOM 2248 O O . THR A 1 287 ? 2.365 -34.312 -23.297 1 97.06 287 THR A O 1
ATOM 2251 N N . ILE A 1 288 ? 0.905 -35.25 -21.844 1 97.88 288 ILE A N 1
ATOM 2252 C CA . ILE A 1 288 ? 1.351 -34.469 -20.719 1 97.88 288 ILE A CA 1
ATOM 2253 C C . ILE A 1 288 ? 2.525 -35.156 -20.031 1 97.88 288 ILE A C 1
ATOM 2255 O O . ILE A 1 288 ? 2.412 -36.281 -19.594 1 97.88 288 ILE A O 1
ATOM 2259 N N . LEU A 1 289 ? 3.586 -34.438 -19.938 1 96.88 289 LEU A N 1
ATOM 2260 C CA . LEU A 1 289 ? 4.773 -35 -19.312 1 96.88 289 LEU A CA 1
ATOM 2261 C C . LEU A 1 289 ? 4.773 -34.75 -17.812 1 96.88 289 LEU A C 1
ATOM 2263 O O . LEU A 1 289 ? 5.066 -35.656 -17.016 1 96.88 289 LEU A O 1
ATOM 2267 N N . GLU A 1 290 ? 4.504 -33.5 -17.391 1 96.19 290 GLU A N 1
ATOM 2268 C CA . GLU A 1 290 ? 4.465 -33.094 -15.992 1 96.19 290 GLU A CA 1
ATOM 2269 C C . GLU A 1 290 ? 3.631 -31.812 -15.828 1 96.19 290 GLU A C 1
ATOM 2271 O O . GLU A 1 290 ? 3.465 -31.047 -16.781 1 96.19 290 GLU A O 1
ATOM 2276 N N . TRP A 1 291 ? 3.062 -31.688 -14.633 1 98.19 291 TRP A N 1
ATOM 2277 C CA . TRP A 1 291 ? 2.391 -30.422 -14.336 1 98.19 291 TRP A CA 1
ATOM 2278 C C . TRP A 1 291 ? 2.365 -30.172 -12.828 1 98.19 291 TRP A C 1
ATOM 2280 O O . TRP A 1 291 ? 2.531 -31.094 -12.031 1 98.19 291 TRP A O 1
ATOM 2290 N N . VAL A 1 292 ? 2.279 -28.922 -12.477 1 97.81 292 VAL A N 1
ATOM 2291 C CA . VAL A 1 292 ? 2.129 -28.484 -11.086 1 97.81 292 VAL A CA 1
ATOM 2292 C C . VAL A 1 292 ? 1.073 -27.391 -11 1 97.81 292 VAL A C 1
ATOM 2294 O O . VAL A 1 292 ? 0.91 -26.609 -11.93 1 97.81 292 VAL A O 1
ATOM 2297 N N . ARG A 1 293 ? 0.309 -27.328 -9.969 1 97.81 293 ARG A N 1
ATOM 2298 C CA . ARG A 1 293 ? -0.673 -26.297 -9.656 1 97.81 293 ARG A CA 1
ATOM 2299 C C . ARG A 1 293 ? -0.542 -25.828 -8.211 1 97.81 293 ARG A C 1
ATOM 2301 O O . ARG A 1 293 ? -0.499 -26.656 -7.293 1 97.81 293 ARG A O 1
ATOM 2308 N N . TRP A 1 294 ? -0.409 -24.609 -8.094 1 97.56 294 TRP A N 1
ATOM 2309 C CA . TRP A 1 294 ? -0.291 -24.062 -6.742 1 97.56 294 TRP A CA 1
ATOM 2310 C C . TRP A 1 294 ? -1.395 -23.047 -6.473 1 97.56 294 TRP A C 1
ATOM 2312 O O . TRP A 1 294 ? -1.81 -22.312 -7.371 1 97.56 294 TRP A O 1
ATOM 2322 N N . GLU A 1 295 ? -1.92 -23.062 -5.32 1 95.62 295 GLU A N 1
ATOM 2323 C CA . GLU A 1 295 ? -2.695 -21.969 -4.742 1 95.62 295 GLU A CA 1
ATOM 2324 C C . GLU A 1 295 ? -1.935 -21.281 -3.609 1 95.62 295 GLU A C 1
ATOM 2326 O O . GLU A 1 295 ? -1.393 -21.953 -2.729 1 95.62 295 GLU A O 1
ATOM 2331 N N . ARG A 1 296 ? -1.915 -20.016 -3.738 1 94.31 296 ARG A N 1
ATOM 2332 C CA . ARG A 1 296 ? -1.164 -19.266 -2.738 1 94.31 296 ARG A CA 1
ATOM 2333 C C . ARG A 1 296 ? -1.581 -19.656 -1.326 1 94.31 296 ARG A C 1
ATOM 2335 O O . ARG A 1 296 ? -2.771 -19.797 -1.039 1 94.31 296 ARG A O 1
ATOM 2342 N N . GLY A 1 297 ? -0.611 -19.75 -0.45 1 91.44 297 GLY A N 1
ATOM 2343 C CA . GLY A 1 297 ? -0.871 -20.078 0.944 1 91.44 297 GLY A CA 1
ATOM 2344 C C . GLY A 1 297 ? -1.089 -21.562 1.185 1 91.44 297 GLY A C 1
ATOM 2345 O O . GLY A 1 297 ? -1.248 -21.984 2.328 1 91.44 297 GLY A O 1
ATOM 2346 N N . GLY A 1 298 ? -1.249 -22.297 0.12 1 79.88 298 GLY A N 1
ATOM 2347 C CA . GLY A 1 298 ? -1.46 -23.734 0.249 1 79.88 298 GLY A CA 1
ATOM 2348 C C . GLY A 1 298 ? -0.169 -24.516 0.408 1 79.88 298 GLY A C 1
ATOM 2349 O O . GLY A 1 298 ? 0.921 -23.953 0.283 1 79.88 298 GLY A O 1
ATOM 2350 N N . ASN A 1 299 ? -0.288 -25.703 0.962 1 65.75 299 ASN A N 1
ATOM 2351 C CA . ASN A 1 299 ? 0.855 -26.609 1.115 1 65.75 299 ASN A CA 1
ATOM 2352 C C . ASN A 1 299 ? 1.251 -27.234 -0.214 1 65.75 299 ASN A C 1
ATOM 2354 O O . ASN A 1 299 ? 0.408 -27.422 -1.093 1 65.75 299 ASN A O 1
ATOM 2358 N N . MET B 1 1 ? -83.938 -37.094 -59.781 1 25.23 1 MET B N 1
ATOM 2359 C CA . MET B 1 1 ? -82.688 -36.938 -60.5 1 25.23 1 MET B CA 1
ATOM 2360 C C . MET B 1 1 ? -81.688 -36.094 -59.688 1 25.23 1 MET B C 1
ATOM 2362 O O . MET B 1 1 ? -81.812 -34.844 -59.656 1 25.23 1 MET B O 1
ATOM 2366 N N . LEU B 1 2 ? -81.375 -36.562 -58.469 1 25.39 2 LEU B N 1
ATOM 2367 C CA . LEU B 1 2 ? -80.875 -36.156 -57.188 1 25.39 2 LEU B CA 1
ATOM 2368 C C . LEU B 1 2 ? -79.375 -35.812 -57.312 1 25.39 2 LEU B C 1
ATOM 2370 O O . LEU B 1 2 ? -78.562 -36.688 -57.625 1 25.39 2 LEU B O 1
ATOM 2374 N N . PHE B 1 3 ? -79.125 -34.625 -57.906 1 25.95 3 PHE B N 1
ATOM 2375 C CA . PHE B 1 3 ? -77.812 -34.125 -58.375 1 25.95 3 PHE B CA 1
ATOM 2376 C C . PHE B 1 3 ? -76.812 -34.031 -57.219 1 25.95 3 PHE B C 1
ATOM 2378 O O . PHE B 1 3 ? -77.062 -33.312 -56.25 1 25.95 3 PHE B O 1
ATOM 2385 N N . GLN B 1 4 ? -76.125 -35.156 -56.875 1 23.39 4 GLN B N 1
ATOM 2386 C CA . GLN B 1 4 ? -75.188 -35.594 -55.875 1 23.39 4 GLN B CA 1
ATOM 2387 C C . GLN B 1 4 ? -73.875 -34.75 -55.969 1 23.39 4 GLN B C 1
ATOM 2389 O O . GLN B 1 4 ? -73.062 -34.969 -56.906 1 23.39 4 GLN B O 1
ATOM 2394 N N . ARG B 1 5 ? -74.125 -33.406 -55.938 1 23.89 5 ARG B N 1
ATOM 2395 C CA . ARG B 1 5 ? -72.938 -32.562 -56.188 1 23.89 5 ARG B CA 1
ATOM 2396 C C . ARG B 1 5 ? -71.75 -32.938 -55.281 1 23.89 5 ARG B C 1
ATOM 2398 O O . ARG B 1 5 ? -72 -33.156 -54.062 1 23.89 5 ARG B O 1
ATOM 2405 N N . ARG B 1 6 ? -70.688 -33.531 -55.844 1 24.45 6 ARG B N 1
ATOM 2406 C CA . ARG B 1 6 ? -69.375 -34.062 -55.5 1 24.45 6 ARG B CA 1
ATOM 2407 C C . ARG B 1 6 ? -68.562 -33 -54.781 1 24.45 6 ARG B C 1
ATOM 2409 O O . ARG B 1 6 ? -68.125 -32.031 -55.375 1 24.45 6 ARG B O 1
ATOM 2416 N N . LEU B 1 7 ? -69.062 -32.5 -53.656 1 24.41 7 LEU B N 1
ATOM 2417 C CA . LEU B 1 7 ? -68.375 -31.391 -52.969 1 24.41 7 LEU B CA 1
ATOM 2418 C C . LEU B 1 7 ? -66.938 -31.766 -52.656 1 24.41 7 LEU B C 1
ATOM 2420 O O . LEU B 1 7 ? -66.688 -32.781 -52 1 24.41 7 LEU B O 1
ATOM 2424 N N . HIS B 1 8 ? -66.062 -31.625 -53.688 1 23.58 8 HIS B N 1
ATOM 2425 C CA . HIS B 1 8 ? -64.625 -31.891 -53.656 1 23.58 8 HIS B CA 1
ATOM 2426 C C . HIS B 1 8 ? -63.938 -31.188 -52.469 1 23.58 8 HIS B C 1
ATOM 2428 O O . HIS B 1 8 ? -64 -29.969 -52.344 1 23.58 8 HIS B O 1
ATOM 2434 N N . PHE B 1 9 ? -64.125 -31.688 -51.25 1 23.86 9 PHE B N 1
ATOM 2435 C CA . PHE B 1 9 ? -63.531 -31.219 -50.031 1 23.86 9 PHE B CA 1
ATOM 2436 C C . PHE B 1 9 ? -62 -31.188 -50.156 1 23.86 9 PHE B C 1
ATOM 2438 O O . PHE B 1 9 ? -61.375 -32.219 -50.25 1 23.86 9 PHE B O 1
ATOM 2445 N N . HIS B 1 10 ? -61.438 -30.328 -51.062 1 24.97 10 HIS B N 1
ATOM 2446 C CA . HIS B 1 10 ? -60 -30.203 -51.188 1 24.97 10 HIS B CA 1
ATOM 2447 C C . HIS B 1 10 ? -59.375 -29.922 -49.812 1 24.97 10 HIS B C 1
ATOM 2449 O O . HIS B 1 10 ? -59.719 -28.938 -49.156 1 24.97 10 HIS B O 1
ATOM 2455 N N . GLN B 1 11 ? -59.188 -30.938 -48.969 1 23.48 11 GLN B N 1
ATOM 2456 C CA . GLN B 1 11 ? -58.531 -30.938 -47.656 1 23.48 11 GLN B CA 1
ATOM 2457 C C . GLN B 1 11 ? -57.125 -30.328 -47.719 1 23.48 11 GLN B C 1
ATOM 2459 O O . GLN B 1 11 ? -56.25 -30.875 -48.375 1 23.48 11 GLN B O 1
ATOM 2464 N N . PHE B 1 12 ? -57.031 -29 -47.938 1 26.06 12 PHE B N 1
ATOM 2465 C CA . PHE B 1 12 ? -55.75 -28.312 -47.969 1 26.06 12 PHE B CA 1
ATOM 2466 C C . PHE B 1 12 ? -54.969 -28.609 -46.688 1 26.06 12 PHE B C 1
ATOM 2468 O O . PHE B 1 12 ? -55.375 -28.25 -45.594 1 26.06 12 PHE B O 1
ATOM 2475 N N . PHE B 1 13 ? -54.344 -29.812 -46.5 1 24.84 13 PHE B N 1
ATOM 2476 C CA . PHE B 1 13 ? -53.469 -30.172 -45.406 1 24.84 13 PHE B CA 1
ATOM 2477 C C . PHE B 1 13 ? -52.312 -29.188 -45.281 1 24.84 13 PHE B C 1
ATOM 2479 O O . PHE B 1 13 ? -51.406 -29.156 -46.156 1 24.84 13 PHE B O 1
ATOM 2486 N N . GLY B 1 14 ? -52.594 -27.938 -45.188 1 24.09 14 GLY B N 1
ATOM 2487 C CA . GLY B 1 14 ? -51.469 -27.031 -45.031 1 24.09 14 GLY B CA 1
ATOM 2488 C C . GLY B 1 14 ? -50.5 -27.453 -43.969 1 24.09 14 GLY B C 1
ATOM 2489 O O . GLY B 1 14 ? -50.906 -27.734 -42.812 1 24.09 14 GLY B O 1
ATOM 2490 N N . LYS B 1 15 ? -49.406 -28.172 -44.344 1 26.36 15 LYS B N 1
ATOM 2491 C CA . LYS B 1 15 ? -48.25 -28.562 -43.531 1 26.36 15 LYS B CA 1
ATOM 2492 C C . LYS B 1 15 ? -47.719 -27.375 -42.719 1 26.36 15 LYS B C 1
ATOM 2494 O O . LYS B 1 15 ? -47.219 -26.406 -43.281 1 26.36 15 LYS B O 1
ATOM 2499 N N . THR B 1 16 ? -48.438 -26.891 -41.812 1 24.69 16 THR B N 1
ATOM 2500 C CA . THR B 1 16 ? -47.844 -25.875 -40.938 1 24.69 16 THR B CA 1
ATOM 2501 C C . THR B 1 16 ? -46.531 -26.391 -40.344 1 24.69 16 THR B C 1
ATOM 2503 O O . THR B 1 16 ? -46.531 -27.391 -39.625 1 24.69 16 THR B O 1
ATOM 2506 N N . ARG B 1 17 ? -45.438 -26.328 -41.125 1 26.16 17 ARG B N 1
ATOM 2507 C CA . ARG B 1 17 ? -44.125 -26.594 -40.531 1 26.16 17 ARG B CA 1
ATOM 2508 C C . ARG B 1 17 ? -43.938 -25.812 -39.25 1 26.16 17 ARG B C 1
ATOM 2510 O O . ARG B 1 17 ? -44 -24.578 -39.25 1 26.16 17 ARG B O 1
ATOM 2517 N N . VAL B 1 18 ? -44.406 -26.266 -38.156 1 27.22 18 VAL B N 1
ATOM 2518 C CA . VAL B 1 18 ? -44 -25.75 -36.844 1 27.22 18 VAL B CA 1
ATOM 2519 C C . VAL B 1 18 ? -42.5 -25.672 -36.781 1 27.22 18 VAL B C 1
ATOM 2521 O O . VAL B 1 18 ? -41.812 -26.688 -36.812 1 27.22 18 VAL B O 1
ATOM 2524 N N . THR B 1 19 ? -41.906 -24.859 -37.625 1 27.7 19 THR B N 1
ATOM 2525 C CA . THR B 1 19 ? -40.5 -24.672 -37.312 1 27.7 19 THR B CA 1
ATOM 2526 C C . THR B 1 19 ? -40.281 -24.328 -35.844 1 27.7 19 THR B C 1
ATOM 2528 O O . THR B 1 19 ? -40.781 -23.297 -35.375 1 27.7 19 THR B O 1
ATOM 2531 N N . GLY B 1 20 ? -40.531 -25.25 -34.969 1 25.61 20 GLY B N 1
ATOM 2532 C CA . GLY B 1 20 ? -40.094 -25.031 -33.625 1 25.61 20 GLY B CA 1
ATOM 2533 C C . GLY B 1 20 ? -38.719 -24.391 -33.5 1 25.61 20 GLY B C 1
ATOM 2534 O O . GLY B 1 20 ? -37.75 -24.938 -34.031 1 25.61 20 GLY B O 1
ATOM 2535 N N . SER B 1 21 ? -38.719 -23.094 -33.75 1 27.91 21 SER B N 1
ATOM 2536 C CA . SER B 1 21 ? -37.5 -22.375 -33.375 1 27.91 21 SER B CA 1
ATOM 2537 C C . SER B 1 21 ? -36.938 -22.891 -32.062 1 27.91 21 SER B C 1
ATOM 2539 O O . SER B 1 21 ? -37.594 -22.844 -31.016 1 27.91 21 SER B O 1
ATOM 2541 N N . LEU B 1 22 ? -36.312 -24.016 -32.031 1 26.58 22 LEU B N 1
ATOM 2542 C CA . LEU B 1 22 ? -35.5 -24.328 -30.891 1 26.58 22 LEU B CA 1
ATOM 2543 C C . LEU B 1 22 ? -34.781 -23.094 -30.375 1 26.58 22 LEU B C 1
ATOM 2545 O O . LEU B 1 22 ? -34.094 -22.406 -31.125 1 26.58 22 LEU B O 1
ATOM 2549 N N . SER B 1 23 ? -35.469 -22.359 -29.594 1 26.08 23 SER B N 1
ATOM 2550 C CA . SER B 1 23 ? -34.844 -21.344 -28.75 1 26.08 23 SER B CA 1
ATOM 2551 C C . SER B 1 23 ? -33.438 -21.734 -28.375 1 26.08 23 SER B C 1
ATOM 2553 O O . SER B 1 23 ? -33.219 -22.844 -27.875 1 26.08 23 SER B O 1
ATOM 2555 N N . ARG B 1 24 ? -32.5 -21.422 -29.188 1 27 24 ARG B N 1
ATOM 2556 C CA . ARG B 1 24 ? -31.094 -21.359 -28.75 1 27 24 ARG B CA 1
ATOM 2557 C C . ARG B 1 24 ? -31.016 -20.953 -27.281 1 27 24 ARG B C 1
ATOM 2559 O O . ARG B 1 24 ? -31.344 -19.828 -26.922 1 27 24 ARG B O 1
ATOM 2566 N N . GLN B 1 25 ? -31.516 -21.75 -26.422 1 26.31 25 GLN B N 1
ATOM 2567 C CA . GLN B 1 25 ? -31.203 -21.578 -25.016 1 26.31 25 GLN B CA 1
ATOM 2568 C C . GLN B 1 25 ? -29.875 -20.859 -24.812 1 26.31 25 GLN B C 1
ATOM 2570 O O . GLN B 1 25 ? -28.844 -21.312 -25.328 1 26.31 25 GLN B O 1
ATOM 2575 N N . TRP B 1 26 ? -29.953 -19.547 -24.812 1 28.25 26 TRP B N 1
ATOM 2576 C CA . TRP B 1 26 ? -28.891 -18.672 -24.312 1 28.25 26 TRP B CA 1
ATOM 2577 C C . TRP B 1 26 ? -28.047 -19.375 -23.266 1 28.25 26 TRP B C 1
ATOM 2579 O O . TRP B 1 26 ? -28.578 -19.922 -22.281 1 28.25 26 TRP B O 1
ATOM 2589 N N . TYR B 1 27 ? -27.266 -20.25 -23.625 1 29.02 27 TYR B N 1
ATOM 2590 C CA . TYR B 1 27 ? -26.172 -20.5 -22.703 1 29.02 27 TYR B CA 1
ATOM 2591 C C . TYR B 1 27 ? -25.875 -19.297 -21.828 1 29.02 27 TYR B C 1
ATOM 2593 O O . TYR B 1 27 ? -25.312 -18.312 -22.297 1 29.02 27 TYR B O 1
ATOM 2601 N N . SER B 1 28 ? -26.875 -18.656 -21.188 1 32.91 28 SER B N 1
ATOM 2602 C CA . SER B 1 28 ? -26.594 -17.734 -20.094 1 32.91 28 SER B CA 1
ATOM 2603 C C . SER B 1 28 ? -25.25 -18.031 -19.438 1 32.91 28 SER B C 1
ATOM 2605 O O . SER B 1 28 ? -24.969 -19.172 -19.078 1 32.91 28 SER B O 1
ATOM 2607 N N . LYS B 1 29 ? -24.297 -17.516 -19.906 1 39.09 29 LYS B N 1
ATOM 2608 C CA . LYS B 1 29 ? -23.016 -17.531 -19.203 1 39.09 29 LYS B CA 1
ATOM 2609 C C . LYS B 1 29 ? -23.234 -17.656 -17.688 1 39.09 29 LYS B C 1
ATOM 2611 O O . LYS B 1 29 ? -23.828 -16.766 -17.062 1 39.09 29 LYS B O 1
ATOM 2616 N N . LEU B 1 30 ? -23.875 -18.609 -17.047 1 43.84 30 LEU B N 1
ATOM 2617 C CA . LEU B 1 30 ? -23.984 -18.844 -15.609 1 43.84 30 LEU B CA 1
ATOM 2618 C C . LEU B 1 30 ? -22.984 -17.969 -14.844 1 43.84 30 LEU B C 1
ATOM 2620 O O . LEU B 1 30 ? -21.781 -18.062 -15.078 1 43.84 30 LEU B O 1
ATOM 2624 N N . PRO B 1 31 ? -23.328 -16.734 -14.516 1 51.84 31 PRO B N 1
ATOM 2625 C CA . PRO B 1 31 ? -22.453 -15.906 -13.68 1 51.84 31 PRO B CA 1
ATOM 2626 C C . PRO B 1 31 ? -21.656 -16.719 -12.664 1 51.84 31 PRO B C 1
ATOM 2628 O O . PRO B 1 31 ? -22.219 -17.594 -12 1 51.84 31 PRO B O 1
ATOM 2631 N N . SER B 1 32 ? -20.406 -17.188 -12.898 1 75.94 32 SER B N 1
ATOM 2632 C CA . SER B 1 32 ? -19.578 -18.141 -12.164 1 75.94 32 SER B CA 1
ATOM 2633 C C . SER B 1 32 ? -19.094 -17.562 -10.852 1 75.94 32 SER B C 1
ATOM 2635 O O . SER B 1 32 ? -19.094 -16.328 -10.672 1 75.94 32 SER B O 1
ATOM 2637 N N . LYS B 1 33 ? -19.344 -18.438 -9.781 1 84.12 33 LYS B N 1
ATOM 2638 C CA . LYS B 1 33 ? -18.719 -18.172 -8.484 1 84.12 33 LYS B CA 1
ATOM 2639 C C . LYS B 1 33 ? -17.438 -17.359 -8.641 1 84.12 33 LYS B C 1
ATOM 2641 O O . LYS B 1 33 ? -17.25 -16.359 -7.938 1 84.12 33 LYS B O 1
ATOM 2646 N N . LEU B 1 34 ? -16.781 -17.609 -9.719 1 84.56 34 LEU B N 1
ATOM 2647 C CA . LEU B 1 34 ? -15.5 -16.953 -9.945 1 84.56 34 LEU B CA 1
ATOM 2648 C C . LEU B 1 34 ? -15.695 -15.523 -10.445 1 84.56 34 LEU B C 1
ATOM 2650 O O . LEU B 1 34 ? -14.93 -14.625 -10.094 1 84.56 34 LEU B O 1
ATOM 2654 N N . ALA B 1 35 ? -16.672 -15.383 -11.242 1 87.31 35 ALA B N 1
ATOM 2655 C CA . ALA B 1 35 ? -16.953 -14.047 -11.766 1 87.31 35 ALA B CA 1
ATOM 2656 C C . ALA B 1 35 ? -17.406 -13.102 -10.656 1 87.31 35 ALA B C 1
ATOM 2658 O O . ALA B 1 35 ? -17 -11.938 -10.617 1 87.31 35 ALA B O 1
ATOM 2659 N N . ASP B 1 36 ? -18.234 -13.617 -9.797 1 92.5 36 ASP B N 1
ATOM 2660 C CA . ASP B 1 36 ? -18.703 -12.82 -8.672 1 92.5 36 ASP B CA 1
ATOM 2661 C C . ASP B 1 36 ? -17.547 -12.445 -7.742 1 92.5 36 ASP B C 1
ATOM 2663 O O . ASP B 1 36 ? -17.469 -11.305 -7.289 1 92.5 36 ASP B O 1
ATOM 2667 N N . ILE B 1 37 ? -16.703 -13.375 -7.512 1 92 37 ILE B N 1
ATOM 2668 C CA . ILE B 1 37 ? -15.547 -13.148 -6.656 1 92 37 ILE B CA 1
ATOM 2669 C C . ILE B 1 37 ? -14.664 -12.055 -7.262 1 92 37 ILE B C 1
ATOM 2671 O O . ILE B 1 37 ? -14.266 -11.117 -6.57 1 92 37 ILE B O 1
ATOM 2675 N N . LYS B 1 38 ? -14.469 -12.188 -8.516 1 88.94 38 LYS B N 1
ATOM 2676 C CA . LYS B 1 38 ? -13.625 -11.227 -9.211 1 88.94 38 LYS B CA 1
ATOM 2677 C C . LYS B 1 38 ? -14.234 -9.828 -9.164 1 88.94 38 LYS B C 1
ATOM 2679 O O . LYS B 1 38 ? -13.539 -8.844 -8.898 1 88.94 38 LYS B O 1
ATOM 2684 N N . LYS B 1 39 ? -15.406 -9.758 -9.359 1 92 39 LYS B N 1
ATOM 2685 C CA . LYS B 1 39 ? -16.094 -8.477 -9.398 1 92 39 LYS B CA 1
ATOM 2686 C C . LYS B 1 39 ? -16.078 -7.805 -8.023 1 92 39 LYS B C 1
ATOM 2688 O O . LYS B 1 39 ? -15.695 -6.641 -7.898 1 92 39 LYS B O 1
ATOM 2693 N N . LEU B 1 40 ? -16.469 -8.539 -7.031 1 93.75 40 LEU B N 1
ATOM 2694 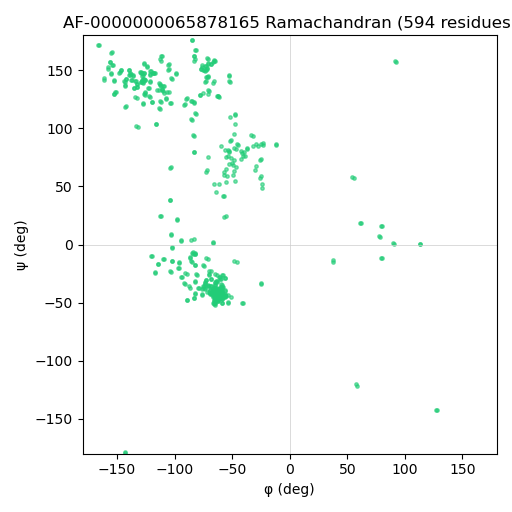C CA . LEU B 1 40 ? -16.531 -7.973 -5.688 1 93.75 40 LEU B CA 1
ATOM 2695 C C . LEU B 1 40 ? -15.141 -7.582 -5.199 1 93.75 40 LEU B C 1
ATOM 2697 O O . LEU B 1 40 ? -14.977 -6.562 -4.523 1 93.75 40 LEU B O 1
ATOM 2701 N N . ARG B 1 41 ? -14.172 -8.414 -5.555 1 90.44 41 ARG B N 1
ATOM 2702 C CA . ARG B 1 41 ? -12.789 -8.125 -5.172 1 90.44 41 ARG B CA 1
ATOM 2703 C C . ARG B 1 41 ? -12.305 -6.832 -5.812 1 90.44 41 ARG B C 1
ATOM 2705 O O . ARG B 1 41 ? -11.711 -5.984 -5.141 1 90.44 41 ARG B O 1
ATOM 2712 N N . SER B 1 42 ? -12.594 -6.637 -7.016 1 88.38 42 SER B N 1
ATOM 2713 C CA . SER B 1 42 ? -12.164 -5.453 -7.75 1 88.38 42 SER B CA 1
ATOM 2714 C C . SER B 1 42 ? -12.867 -4.199 -7.242 1 88.38 42 SER B C 1
ATOM 2716 O O . SER B 1 42 ? -12.273 -3.121 -7.203 1 88.38 42 SER B O 1
ATOM 2718 N N . GLU B 1 43 ? -14.016 -4.359 -6.77 1 88.56 43 GLU B N 1
ATOM 2719 C CA . GLU B 1 43 ? -14.828 -3.221 -6.336 1 88.56 43 GLU B CA 1
ATOM 2720 C C . GLU B 1 43 ? -14.445 -2.775 -4.93 1 88.56 43 GLU B C 1
ATOM 2722 O O . GLU B 1 43 ? -14.539 -1.592 -4.598 1 88.56 43 GLU B O 1
ATOM 2727 N N . THR B 1 44 ? -14.031 -3.713 -4.098 1 87.75 44 THR B N 1
ATOM 2728 C CA . THR B 1 44 ? -13.977 -3.383 -2.68 1 87.75 44 THR B CA 1
ATOM 2729 C C . THR B 1 44 ? -12.547 -3.453 -2.158 1 87.75 44 THR B C 1
ATOM 2731 O O . THR B 1 44 ? -12.234 -2.9 -1.101 1 87.75 44 THR B O 1
ATOM 2734 N N . ASN B 1 45 ? -11.734 -4.219 -2.842 1 83.56 45 ASN B N 1
ATOM 2735 C CA . ASN B 1 45 ? -10.375 -4.504 -2.398 1 83.56 45 ASN B CA 1
ATOM 2736 C C . ASN B 1 45 ? -10.367 -5.223 -1.052 1 83.56 45 ASN B C 1
ATOM 2738 O O . ASN B 1 45 ? -9.375 -5.156 -0.317 1 83.56 45 ASN B O 1
ATOM 2742 N N . ALA B 1 46 ? -11.57 -5.812 -0.712 1 90.56 46 ALA B N 1
ATOM 2743 C CA . ALA B 1 46 ? -11.664 -6.582 0.526 1 90.56 46 ALA B CA 1
ATOM 2744 C C . ALA B 1 46 ? -10.805 -7.84 0.455 1 90.56 46 ALA B C 1
ATOM 2746 O O . ALA B 1 46 ? -10.422 -8.281 -0.632 1 90.56 46 ALA B O 1
ATOM 2747 N N . SER B 1 47 ? -10.461 -8.305 1.651 1 90.31 47 SER B N 1
ATOM 2748 C CA . SER B 1 47 ? -9.68 -9.531 1.692 1 90.31 47 SER B CA 1
ATOM 2749 C C . SER B 1 47 ? -10.352 -10.641 0.886 1 90.31 47 SER B C 1
ATOM 2751 O O . SER B 1 47 ? -11.578 -10.766 0.886 1 90.31 47 SER B O 1
ATOM 2753 N N . MET B 1 48 ? -9.508 -11.398 0.318 1 88.62 48 MET B N 1
ATOM 2754 C CA . MET B 1 48 ? -9.984 -12.477 -0.536 1 88.62 48 MET B CA 1
ATOM 2755 C C . MET B 1 48 ? -10.875 -13.438 0.251 1 88.62 48 MET B C 1
ATOM 2757 O O . MET B 1 48 ? -11.898 -13.898 -0.255 1 88.62 48 MET B O 1
ATOM 2761 N N . ASP B 1 49 ? -10.43 -13.734 1.496 1 89.62 49 ASP B N 1
ATOM 2762 C CA . ASP B 1 49 ? -11.188 -14.664 2.318 1 89.62 49 ASP B CA 1
ATOM 2763 C C . ASP B 1 49 ? -12.602 -14.141 2.582 1 89.62 49 ASP B C 1
ATOM 2765 O O . ASP B 1 49 ? -13.57 -14.898 2.52 1 89.62 49 ASP B O 1
ATOM 2769 N N . LEU B 1 50 ? -12.742 -12.898 2.844 1 94.06 50 LEU B N 1
ATOM 2770 C CA . LEU B 1 50 ? -14.047 -12.305 3.094 1 94.06 50 LEU B CA 1
ATOM 2771 C C . LEU B 1 50 ? -14.914 -12.344 1.839 1 94.06 50 LEU B C 1
ATOM 2773 O O . LEU B 1 50 ? -16.109 -12.633 1.914 1 94.06 50 LEU B O 1
ATOM 2777 N N . VAL B 1 51 ? -14.312 -12.047 0.72 1 94.5 51 VAL B N 1
ATOM 2778 C CA . VAL B 1 51 ? -15.039 -12.047 -0.544 1 94.5 51 VAL B CA 1
ATOM 2779 C C . VAL B 1 51 ? -15.555 -13.461 -0.839 1 94.5 51 VAL B C 1
ATOM 2781 O O . VAL B 1 51 ? -16.734 -13.641 -1.139 1 94.5 51 VAL B O 1
ATOM 2784 N N . LYS B 1 52 ? -14.672 -14.391 -0.71 1 92.81 52 LYS B N 1
ATOM 2785 C CA . LYS B 1 52 ? -15.047 -15.773 -0.976 1 92.81 52 LYS B CA 1
ATOM 2786 C C . LYS B 1 52 ? -16.188 -16.219 -0.066 1 92.81 52 LYS B C 1
ATOM 2788 O O . LYS B 1 52 ? -17.172 -16.797 -0.533 1 92.81 52 LYS B O 1
ATOM 2793 N N . GLN B 1 53 ? -16.062 -15.922 1.202 1 95.75 53 GLN B N 1
ATOM 2794 C CA . GLN B 1 53 ? -17.094 -16.297 2.17 1 95.75 53 GLN B CA 1
ATOM 279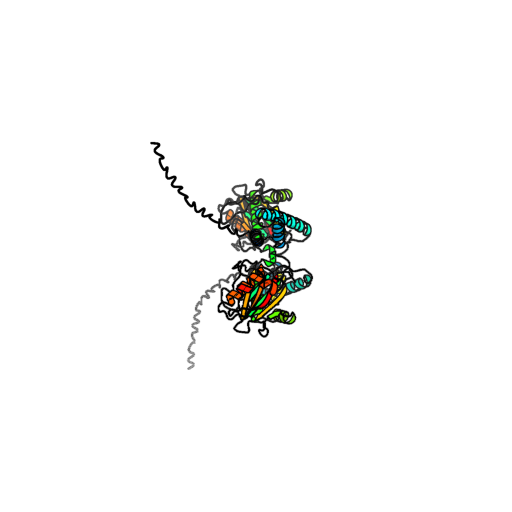5 C C . GLN B 1 53 ? -18.422 -15.648 1.834 1 95.75 53 GLN B C 1
ATOM 2797 O O . GLN B 1 53 ? -19.484 -16.281 1.944 1 95.75 53 GLN B O 1
ATOM 2802 N N . SER B 1 54 ? -18.375 -14.422 1.445 1 97.31 54 SER B N 1
ATOM 2803 C CA . SER B 1 54 ? -19.594 -13.68 1.147 1 97.31 54 SER B CA 1
ATOM 2804 C C . SER B 1 54 ? -20.297 -14.258 -0.075 1 97.31 54 SER B C 1
ATOM 2806 O O . SER B 1 54 ? -21.531 -14.398 -0.079 1 97.31 54 SER B O 1
ATOM 2808 N N . VAL B 1 55 ? -19.578 -14.602 -1.088 1 96.31 55 VAL B N 1
ATOM 2809 C CA . VAL B 1 55 ? -20.141 -15.156 -2.309 1 96.31 55 VAL B CA 1
ATOM 2810 C C . VAL B 1 55 ? -20.719 -16.547 -2.021 1 96.31 55 VAL B C 1
ATOM 2812 O O . VAL B 1 55 ? -21.812 -16.875 -2.488 1 96.31 55 VAL B O 1
ATOM 2815 N N . GLU B 1 56 ? -19.969 -17.281 -1.245 1 95.62 56 GLU B N 1
ATOM 2816 C CA . GLU B 1 56 ? -20.438 -18.625 -0.888 1 95.62 56 GLU B CA 1
ATOM 2817 C C . GLU B 1 56 ? -21.719 -18.562 -0.079 1 95.62 56 GLU B C 1
ATOM 2819 O O . GLU B 1 56 ? -22.656 -19.328 -0.33 1 95.62 56 GLU B O 1
ATOM 2824 N N . GLU B 1 57 ? -21.75 -17.688 0.879 1 96.75 57 GLU B N 1
ATOM 2825 C CA . GLU B 1 57 ? -22.922 -17.531 1.729 1 96.75 57 GLU B CA 1
ATOM 2826 C C . GLU B 1 57 ? -24.125 -17.031 0.926 1 96.75 57 GLU B C 1
ATOM 2828 O O . GLU B 1 57 ? -25.25 -17.438 1.18 1 96.75 57 GLU B O 1
ATOM 2833 N N . ALA B 1 58 ? -23.891 -16.188 -0.068 1 96.44 58 ALA B N 1
ATOM 2834 C CA . ALA B 1 58 ? -24.953 -15.641 -0.901 1 96.44 58 ALA B CA 1
ATOM 2835 C C . ALA B 1 58 ? -25.484 -16.703 -1.871 1 96.44 58 ALA B C 1
ATOM 2837 O O . ALA B 1 58 ? -26.672 -16.688 -2.223 1 96.44 58 ALA B O 1
ATOM 2838 N N . GLY B 1 59 ? -24.594 -17.531 -2.268 1 92.5 59 GLY B N 1
ATOM 2839 C CA . GLY B 1 59 ? -24.938 -18.5 -3.295 1 92.5 59 GLY B CA 1
ATOM 2840 C C . GLY B 1 59 ? -24.625 -18.016 -4.699 1 92.5 59 GLY B C 1
ATOM 2841 O O . GLY B 1 59 ? -24.609 -16.812 -4.957 1 92.5 59 GLY B O 1
ATOM 2842 N N . VAL B 1 60 ? -24.453 -19 -5.629 1 83 60 VAL B N 1
ATOM 2843 C CA . VAL B 1 60 ? -24.031 -18.703 -6.996 1 83 60 VAL B CA 1
ATOM 2844 C C . VAL B 1 60 ? -25.078 -17.844 -7.691 1 83 60 VAL B C 1
ATOM 2846 O O . VAL B 1 60 ? -26.281 -18.094 -7.582 1 83 60 VAL B O 1
ATOM 2849 N N . GLY B 1 61 ? -24.562 -16.656 -8.281 1 86.31 61 GLY B N 1
ATOM 2850 C CA . GLY B 1 61 ? -25.422 -15.797 -9.086 1 86.31 61 GLY B CA 1
ATOM 2851 C C . GLY B 1 61 ? -26.125 -14.719 -8.273 1 86.31 61 GLY B C 1
ATOM 2852 O O . GLY B 1 61 ? -26.922 -13.945 -8.812 1 86.31 61 GLY B O 1
ATOM 2853 N N . ASN B 1 62 ? -25.906 -14.672 -7.062 1 93.38 62 ASN B N 1
ATOM 2854 C CA . ASN B 1 62 ? -26.516 -13.664 -6.1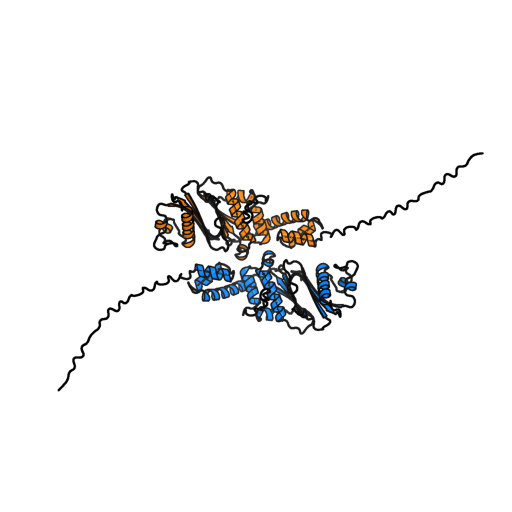99 1 93.38 62 ASN B CA 1
ATOM 2855 C C . ASN B 1 62 ? -25.531 -12.555 -5.84 1 93.38 62 ASN B C 1
ATOM 2857 O O . ASN B 1 62 ? -25.234 -12.328 -4.664 1 93.38 62 ASN B O 1
ATOM 2861 N N . LEU B 1 63 ? -25.172 -11.836 -6.844 1 95.25 63 LEU B N 1
ATOM 2862 C CA . LEU B 1 63 ? -24.125 -10.844 -6.695 1 95.25 63 LEU B CA 1
ATOM 2863 C C . LEU B 1 63 ? -24.547 -9.75 -5.715 1 95.25 63 LEU B C 1
ATOM 2865 O O . LEU B 1 63 ? -23.75 -9.328 -4.871 1 95.25 63 LEU B O 1
ATOM 2869 N N . GLU B 1 64 ? -25.797 -9.281 -5.812 1 95.94 64 GLU B N 1
ATOM 2870 C CA . GLU B 1 64 ? -26.25 -8.195 -4.949 1 95.94 64 GLU B CA 1
ATOM 2871 C C . GLU B 1 64 ? -26.297 -8.641 -3.486 1 95.94 64 GLU B C 1
ATOM 2873 O O . GLU B 1 64 ? -25.891 -7.887 -2.596 1 95.94 64 GLU B O 1
ATOM 2878 N N . LEU B 1 65 ? -26.766 -9.766 -3.289 1 96.62 65 LEU B N 1
ATOM 2879 C CA . LEU B 1 65 ? -26.766 -10.297 -1.931 1 96.62 65 LEU B CA 1
ATOM 2880 C C . LEU B 1 65 ? -25.344 -10.477 -1.42 1 96.62 65 LEU B C 1
ATOM 2882 O O . LEU B 1 65 ? -25.047 -10.172 -0.26 1 96.62 65 LEU B O 1
ATOM 2886 N N . ALA B 1 66 ? -24.438 -11.023 -2.227 1 97 66 ALA B N 1
ATOM 2887 C CA . ALA B 1 66 ? -23.031 -11.172 -1.86 1 97 66 ALA B CA 1
ATOM 2888 C C . ALA B 1 66 ? -22.406 -9.828 -1.468 1 97 66 ALA B C 1
ATOM 2890 O O . ALA B 1 66 ? -21.625 -9.758 -0.519 1 97 66 ALA B O 1
ATOM 2891 N N . ARG B 1 67 ? -22.781 -8.805 -2.191 1 95.94 67 ARG B N 1
ATOM 2892 C CA . ARG B 1 67 ? -22.297 -7.453 -1.901 1 95.94 67 ARG B CA 1
ATOM 2893 C C . ARG B 1 67 ? -22.734 -7.004 -0.513 1 95.94 67 ARG B C 1
ATOM 2895 O O . ARG B 1 67 ? -21.938 -6.438 0.243 1 95.94 67 ARG B O 1
ATOM 2902 N N . GLU B 1 68 ? -23.938 -7.25 -0.205 1 95.94 68 GLU B N 1
ATOM 2903 C CA . GLU B 1 68 ? -24.469 -6.863 1.096 1 95.94 68 GLU B CA 1
ATOM 2904 C C . GLU B 1 68 ? -23.781 -7.629 2.225 1 95.94 68 GLU B C 1
ATOM 2906 O O . GLU B 1 68 ? -23.422 -7.043 3.248 1 95.94 68 GLU B O 1
ATOM 2911 N N . ILE B 1 69 ? -23.672 -8.883 2.008 1 97.25 69 ILE B N 1
ATOM 2912 C CA . ILE B 1 69 ? -23.016 -9.727 3.004 1 97.25 69 ILE B CA 1
ATOM 2913 C C . ILE B 1 69 ? -21.578 -9.25 3.211 1 97.25 69 ILE B C 1
ATOM 2915 O O . ILE B 1 69 ? -21.109 -9.141 4.348 1 97.25 69 ILE B O 1
ATOM 2919 N N . LEU B 1 70 ? -20.938 -8.992 2.117 1 96.69 70 LEU B N 1
ATOM 2920 C CA . LEU B 1 70 ? -19.562 -8.539 2.164 1 96.69 70 LEU B CA 1
ATOM 2921 C C . LEU B 1 70 ? -19.438 -7.234 2.939 1 96.69 70 LEU B C 1
ATOM 2923 O O . LEU B 1 70 ? -18.547 -7.086 3.779 1 96.69 70 LEU B O 1
ATOM 2927 N N . LYS B 1 71 ? -20.328 -6.34 2.707 1 94.25 71 LYS B N 1
ATOM 2928 C CA . LYS B 1 71 ? -20.328 -5.062 3.416 1 94.25 71 LYS B CA 1
ATOM 2929 C C . LYS B 1 71 ? -20.422 -5.273 4.926 1 94.25 71 LYS B C 1
ATOM 2931 O O . LYS B 1 71 ? -19.672 -4.668 5.691 1 94.25 71 LYS B O 1
ATOM 2936 N N . LYS B 1 72 ? -21.266 -6.148 5.273 1 95.88 72 LYS B N 1
ATOM 2937 C CA . LYS B 1 72 ? -21.469 -6.445 6.688 1 95.88 72 LYS B CA 1
ATOM 2938 C C . LYS B 1 72 ? -20.219 -7.082 7.293 1 95.88 72 LYS B C 1
ATOM 2940 O O . LYS B 1 72 ? -19.797 -6.723 8.398 1 95.88 72 LYS B O 1
ATOM 2945 N N . LYS B 1 73 ? -19.625 -7.914 6.559 1 96.44 73 LYS B N 1
ATOM 2946 C CA . LYS B 1 73 ? -18.438 -8.625 7.055 1 96.44 73 LYS B CA 1
ATOM 2947 C C . LYS B 1 73 ? -17.25 -7.684 7.199 1 96.44 73 LYS B C 1
ATOM 2949 O O . LYS B 1 73 ? -16.469 -7.816 8.141 1 96.44 73 LYS B O 1
ATOM 2954 N N . ILE B 1 74 ? -17.188 -6.793 6.324 1 95.12 74 ILE B N 1
ATOM 2955 C CA . ILE B 1 74 ? -16.109 -5.809 6.387 1 95.12 74 ILE B CA 1
ATOM 2956 C C . ILE B 1 74 ? -16.234 -4.98 7.664 1 95.12 74 ILE B C 1
ATOM 2958 O O . ILE B 1 74 ? -15.258 -4.793 8.391 1 95.12 74 ILE B O 1
ATOM 2962 N N . VAL B 1 75 ? -17.391 -4.57 7.949 1 94.69 75 VAL B N 1
ATOM 2963 C CA . VAL B 1 75 ? -17.641 -3.748 9.125 1 94.69 75 VAL B CA 1
ATOM 2964 C C . VAL B 1 75 ? -17.406 -4.566 10.391 1 94.69 75 VAL B C 1
ATOM 2966 O O . VAL B 1 75 ? -16.781 -4.086 11.344 1 94.69 75 VAL B O 1
ATOM 2969 N N . GLN B 1 76 ? -17.812 -5.781 10.344 1 96.56 76 GLN B N 1
ATOM 2970 C CA . GLN B 1 76 ? -17.641 -6.652 11.5 1 96.56 76 GLN B CA 1
ATOM 2971 C C . GLN B 1 76 ? -16.172 -6.914 11.781 1 96.56 76 GLN B C 1
ATOM 2973 O O . GLN B 1 76 ? -15.719 -6.785 12.922 1 96.56 76 GLN B O 1
ATOM 2978 N N . ARG B 1 77 ? -15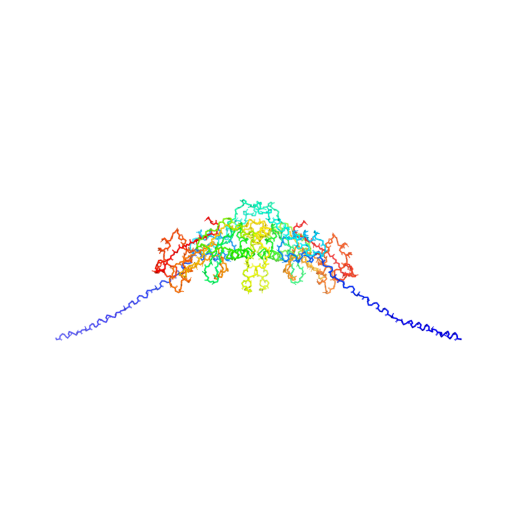.508 -7.238 10.82 1 95.75 77 ARG B N 1
ATOM 2979 C CA . ARG B 1 77 ? -14.07 -7.473 10.977 1 95.75 77 ARG B CA 1
ATOM 2980 C C . ARG B 1 77 ? -13.359 -6.207 11.438 1 95.75 77 ARG B C 1
ATOM 2982 O O . ARG B 1 77 ? -12.516 -6.258 12.336 1 95.75 77 ARG B O 1
ATOM 2989 N N . GLY B 1 78 ? -13.672 -5.141 10.82 1 96.12 78 GLY B N 1
ATOM 2990 C CA . GLY B 1 78 ? -13.07 -3.871 11.203 1 96.12 78 GLY B CA 1
ATOM 2991 C C . GLY B 1 78 ? -13.312 -3.52 12.664 1 96.12 78 GLY B C 1
ATOM 2992 O O . GLY B 1 78 ? -12.398 -3.053 13.352 1 96.12 78 GLY B O 1
ATOM 2993 N N . GLY B 1 79 ? -14.555 -3.729 13.078 1 96.12 79 GLY B N 1
ATOM 2994 C CA . GLY B 1 79 ? -14.883 -3.486 14.469 1 96.12 79 GLY B CA 1
ATOM 2995 C C . GLY B 1 79 ? -14.078 -4.348 15.43 1 96.12 79 GLY B C 1
ATOM 2996 O O . GLY B 1 79 ? -13.562 -3.857 16.438 1 96.12 79 GLY B O 1
ATOM 2997 N N . LYS B 1 80 ? -13.953 -5.617 15.109 1 96.75 80 LYS B N 1
ATOM 2998 C CA . LYS B 1 80 ? -13.188 -6.543 15.938 1 96.75 80 LYS B CA 1
ATOM 2999 C C . LYS B 1 80 ? -11.719 -6.129 16.016 1 96.75 80 LYS B C 1
ATOM 3001 O O . LYS B 1 80 ? -11.125 -6.125 17.094 1 96.75 80 LYS B O 1
ATOM 3006 N N . LEU B 1 81 ? -11.195 -5.762 14.922 1 95.12 81 LEU B N 1
ATOM 3007 C CA . LEU B 1 81 ? -9.789 -5.367 14.867 1 95.12 81 LEU B CA 1
ATOM 3008 C C . LEU B 1 81 ? -9.562 -4.047 15.602 1 95.12 81 LEU B C 1
ATOM 3010 O O . LEU B 1 81 ? -8.523 -3.85 16.234 1 95.12 81 LEU B O 1
ATOM 3014 N N . ALA B 1 82 ? -10.492 -3.178 15.438 1 95.19 82 ALA B N 1
ATOM 3015 C CA . ALA B 1 82 ? -10.406 -1.913 16.156 1 95.19 82 ALA B CA 1
ATOM 3016 C C . ALA B 1 82 ? -10.359 -2.146 17.672 1 95.19 82 ALA B C 1
ATOM 3018 O O . ALA B 1 82 ? -9.57 -1.52 18.375 1 95.19 82 ALA B O 1
ATOM 3019 N N . GLU B 1 83 ? -11.156 -3.051 18.125 1 96.06 83 GLU B N 1
ATOM 3020 C CA . GLU B 1 83 ? -11.188 -3.383 19.547 1 96.06 83 GLU B CA 1
ATOM 3021 C C . GLU B 1 83 ? -9.875 -4.031 19.984 1 96.06 83 GLU B C 1
ATOM 3023 O O . GLU B 1 83 ? -9.328 -3.688 21.031 1 96.06 83 GLU B O 1
ATOM 3028 N N . LYS B 1 84 ? -9.352 -4.898 19.172 1 95.31 84 LYS B N 1
ATOM 3029 C CA . LYS B 1 84 ? -8.125 -5.629 19.5 1 95.31 84 LYS B CA 1
ATOM 3030 C C . LYS B 1 84 ? -6.914 -4.699 19.484 1 95.31 84 LYS B C 1
ATOM 3032 O O . LYS B 1 84 ? -5.941 -4.934 20.219 1 95.31 84 LYS B O 1
ATOM 3037 N N . SER B 1 85 ? -7.035 -3.645 18.719 1 95 85 SER B N 1
ATOM 3038 C CA . SER B 1 85 ? -5.871 -2.781 18.547 1 95 85 SER B CA 1
ATOM 3039 C C . SER B 1 85 ? -6 -1.506 19.375 1 95 85 SER B C 1
ATOM 3041 O O . SER B 1 85 ? -5.18 -0.595 19.25 1 95 85 SER B O 1
ATOM 3043 N N . LYS B 1 86 ? -6.938 -1.466 20.156 1 93.75 86 LYS B N 1
ATOM 3044 C CA . LYS B 1 86 ? -7.262 -0.226 20.859 1 93.75 86 LYS B CA 1
ATOM 3045 C C . LYS B 1 86 ? -6.078 0.268 21.672 1 93.75 86 LYS B C 1
ATOM 3047 O O . LYS B 1 86 ? -5.895 1.475 21.844 1 93.75 86 LYS B O 1
ATOM 3052 N N . ASN B 1 87 ? -5.176 -0.619 22.109 1 95.62 87 ASN B N 1
ATOM 3053 C CA . ASN B 1 87 ? -4.074 -0.237 22.984 1 95.62 87 ASN B CA 1
ATOM 3054 C C . ASN B 1 87 ? -2.76 -0.126 22.219 1 95.62 87 ASN B C 1
ATOM 3056 O O . ASN B 1 87 ? -1.724 0.205 22.797 1 95.62 87 ASN B O 1
ATOM 3060 N N . ARG B 1 88 ? -2.814 -0.431 20.969 1 94.94 88 ARG B N 1
ATOM 3061 C CA . ARG B 1 88 ? -1.605 -0.282 20.172 1 94.94 88 ARG B CA 1
ATOM 3062 C C . ARG B 1 88 ? -1.298 1.189 19.906 1 94.94 88 ARG B C 1
ATOM 3064 O O . ARG B 1 88 ? -2.197 2.031 19.938 1 94.94 88 ARG B O 1
ATOM 3071 N N . THR B 1 89 ? -0.039 1.454 19.781 1 94.94 89 THR B N 1
ATOM 3072 C CA . THR B 1 89 ? 0.378 2.82 19.5 1 94.94 89 THR B CA 1
ATOM 3073 C C . THR B 1 89 ? 0.294 3.107 18 1 94.94 89 THR B C 1
ATOM 3075 O O . THR B 1 89 ? 0.84 2.359 17.188 1 94.94 89 THR B O 1
ATOM 3078 N N . ALA B 1 90 ? -0.455 4.082 17.656 1 96.31 90 ALA B N 1
ATOM 3079 C CA . ALA B 1 90 ? -0.532 4.586 16.281 1 96.31 90 ALA B CA 1
ATOM 3080 C C . ALA B 1 90 ? -0.022 6.023 16.203 1 96.31 90 ALA B C 1
ATOM 3082 O O . ALA B 1 90 ? -0.727 6.961 16.578 1 96.31 90 ALA B O 1
ATOM 3083 N N . LYS B 1 91 ? 1.208 6.168 15.688 1 95.38 91 LYS B N 1
ATOM 3084 C CA . LYS B 1 91 ? 1.81 7.5 15.68 1 95.38 91 LYS B CA 1
ATOM 3085 C C . LYS B 1 91 ? 2.131 7.945 14.25 1 95.38 91 LYS B C 1
ATOM 3087 O O . LYS B 1 91 ? 2.557 9.078 14.031 1 95.38 91 LYS B O 1
ATOM 3092 N N . GLU B 1 92 ? 1.997 6.969 13.289 1 95.69 92 GLU B N 1
ATOM 3093 C CA . GLU B 1 92 ? 2.201 7.34 11.891 1 95.69 92 GLU B CA 1
ATOM 3094 C C . GLU B 1 92 ? 0.925 7.906 11.273 1 95.69 92 GLU B C 1
ATOM 3096 O O . GLU B 1 92 ? -0.106 7.996 11.945 1 95.69 92 GLU B O 1
ATOM 3101 N N . GLY B 1 93 ? 0.982 8.367 10.039 1 96.75 93 GLY B N 1
ATOM 3102 C CA . GLY B 1 93 ? -0.182 8.945 9.383 1 96.75 93 GLY B CA 1
ATOM 3103 C C . GLY B 1 93 ? 0.082 10.32 8.797 1 96.75 93 GLY B C 1
ATOM 3104 O O . GLY B 1 93 ? 1.147 10.57 8.227 1 96.75 93 GLY B O 1
ATOM 3105 N N . TRP B 1 94 ? -1.052 11.172 8.961 1 97.31 94 TRP B N 1
ATOM 3106 C CA . TRP B 1 94 ? -0.95 12.438 8.242 1 97.31 94 TRP B CA 1
ATOM 3107 C C . TRP B 1 94 ? -1.658 13.555 9 1 97.31 94 TRP B C 1
ATOM 3109 O O . TRP B 1 94 ? -2.648 13.312 9.695 1 97.31 94 TRP B O 1
ATOM 3119 N N . ILE B 1 95 ? -1.096 14.719 8.82 1 98.06 95 ILE B N 1
ATOM 3120 C CA . ILE B 1 95 ? -1.845 15.953 9.039 1 98.06 95 ILE B CA 1
ATOM 3121 C C . ILE B 1 95 ? -2.523 16.391 7.742 1 98.06 95 ILE B C 1
ATOM 3123 O O . ILE B 1 95 ? -1.871 16.5 6.703 1 98.06 95 ILE B O 1
ATOM 3127 N N . ILE B 1 96 ? -3.811 16.578 7.785 1 97.56 96 ILE B N 1
ATOM 3128 C CA . ILE B 1 96 ? -4.559 17 6.602 1 97.56 96 ILE B CA 1
ATOM 3129 C C . ILE B 1 96 ? -5.289 18.312 6.891 1 97.56 96 ILE B C 1
ATOM 3131 O O . ILE B 1 96 ? -5.895 18.469 7.957 1 97.56 96 ILE B O 1
ATOM 3135 N N . GLN B 1 97 ? -5.191 19.219 5.934 1 97.62 97 GLN B N 1
ATOM 3136 C CA . GLN B 1 97 ? -5.848 20.516 6.078 1 97.62 97 GLN B CA 1
ATOM 3137 C C . GLN B 1 97 ? -6.719 20.828 4.863 1 97.62 97 GLN B C 1
ATOM 3139 O O . GLN B 1 97 ? -6.375 20.469 3.738 1 97.62 97 GLN B O 1
ATOM 3144 N N . CYS B 1 98 ? -7.777 21.484 5.141 1 96.5 98 CYS B N 1
ATOM 3145 C CA . CYS B 1 98 ? -8.656 22 4.098 1 96.5 98 CYS B CA 1
ATOM 3146 C C . CYS B 1 98 ? -9.125 23.406 4.418 1 96.5 98 CYS B C 1
ATOM 3148 O O . CYS B 1 98 ? -9.383 23.734 5.578 1 96.5 98 CYS B O 1
ATOM 3150 N N . ILE B 1 99 ? -9.188 24.156 3.373 1 96.94 99 ILE B N 1
ATOM 3151 C CA . ILE B 1 99 ? -9.703 25.516 3.51 1 96.94 99 ILE B CA 1
ATOM 3152 C C . ILE B 1 99 ? -10.805 25.75 2.475 1 96.94 99 ILE B C 1
ATOM 3154 O O . ILE B 1 99 ? -10.719 25.266 1.347 1 96.94 99 ILE B O 1
ATOM 3158 N N . SER B 1 100 ? -11.797 26.469 2.922 1 95.81 100 SER B N 1
ATOM 3159 C CA . SER B 1 100 ? -12.914 26.75 2.021 1 95.81 100 SER B CA 1
ATOM 3160 C C . SER B 1 100 ? -12.477 27.625 0.856 1 95.81 100 SER B C 1
ATOM 3162 O O . SER B 1 100 ? -11.469 28.344 0.946 1 95.81 100 SER B O 1
ATOM 3164 N N . GLU B 1 101 ? -13.25 27.578 -0.213 1 93.06 101 GLU B N 1
ATOM 3165 C CA . GLU B 1 101 ? -12.922 28.328 -1.415 1 93.06 101 GLU B CA 1
ATOM 3166 C C . GLU B 1 101 ? -12.844 29.828 -1.119 1 93.06 101 GLU B C 1
ATOM 3168 O O . GLU B 1 101 ? -12 30.531 -1.673 1 93.06 101 GLU B O 1
ATOM 3173 N N . ASP B 1 102 ? -13.648 30.297 -0.231 1 93.31 102 ASP B N 1
ATOM 3174 C CA . ASP B 1 102 ? -13.664 31.734 0.087 1 93.31 102 ASP B CA 1
ATOM 3175 C C . ASP B 1 102 ? -12.602 32.062 1.124 1 93.31 102 ASP B C 1
ATOM 3177 O O . ASP B 1 102 ? -12.453 33.25 1.506 1 93.31 102 ASP B O 1
ATOM 3181 N N . GLY B 1 103 ? -11.977 31.031 1.652 1 94.62 103 GLY B N 1
ATOM 3182 C CA . GLY B 1 103 ? -10.859 31.234 2.564 1 94.62 103 GLY B CA 1
ATOM 3183 C C . GLY B 1 103 ? -11.297 31.594 3.971 1 94.62 103 GLY B C 1
ATOM 3184 O O . GLY B 1 103 ? -10.484 32.031 4.793 1 94.62 103 GLY B O 1
ATOM 3185 N N . ARG B 1 104 ? -12.523 31.375 4.297 1 95.44 104 ARG B N 1
ATOM 3186 C CA . ARG B 1 104 ? -13.062 31.906 5.551 1 95.44 104 ARG B CA 1
ATOM 3187 C C . ARG B 1 104 ? -13.141 30.812 6.609 1 95.44 104 ARG B C 1
ATOM 3189 O O . ARG B 1 104 ? -13.352 31.094 7.789 1 95.44 104 ARG B O 1
ATOM 3196 N N . LYS B 1 105 ? -13.016 29.578 6.195 1 96.5 105 LYS B N 1
ATOM 3197 C CA . LYS B 1 105 ? -13.047 28.438 7.109 1 96.5 105 LYS B CA 1
ATOM 3198 C C . LYS B 1 105 ? -11.945 27.438 6.785 1 96.5 105 LYS B C 1
ATOM 3200 O O . LYS B 1 105 ? -11.703 27.141 5.613 1 96.5 105 LYS B O 1
ATOM 3205 N N . ALA B 1 106 ? -11.266 26.984 7.785 1 98 106 ALA B N 1
ATOM 3206 C CA . ALA B 1 106 ? -10.227 25.969 7.594 1 98 106 ALA B CA 1
ATOM 3207 C C . ALA B 1 106 ? -10.273 24.922 8.695 1 98 106 ALA B C 1
ATOM 3209 O O . ALA B 1 106 ? -10.648 25.219 9.836 1 98 106 ALA B O 1
ATOM 3210 N N . VAL B 1 107 ? -9.945 23.703 8.32 1 97.69 107 VAL B N 1
ATOM 3211 C CA . VAL B 1 107 ? -9.891 22.594 9.266 1 97.69 107 VAL B CA 1
ATOM 3212 C C . VAL B 1 107 ? -8.539 21.891 9.156 1 97.69 107 VAL B C 1
ATOM 3214 O O . VAL B 1 107 ? -7.992 21.734 8.062 1 97.69 107 VAL B O 1
ATOM 3217 N N . MET B 1 108 ? -8 21.516 10.258 1 97.75 108 MET B N 1
ATOM 3218 C CA . MET B 1 108 ? -6.816 20.672 10.359 1 97.75 108 MET B CA 1
ATOM 3219 C C . MET B 1 108 ? -7.109 19.422 11.164 1 97.75 108 MET B C 1
ATOM 3221 O O . MET B 1 108 ? -7.664 19.5 12.266 1 97.75 108 MET B O 1
ATOM 3225 N N . ALA B 1 109 ? -6.785 18.297 10.578 1 97.69 109 ALA B N 1
ATOM 3226 C CA . ALA B 1 109 ? -7.012 17.031 11.258 1 97.69 109 ALA B CA 1
ATOM 3227 C C . ALA B 1 109 ? -5.754 16.156 11.227 1 97.69 109 ALA B C 1
ATOM 3229 O O . ALA B 1 109 ? -4.93 16.281 10.32 1 97.69 109 ALA B O 1
ATOM 3230 N N . GLU B 1 110 ? -5.594 15.367 12.266 1 98.19 110 GLU B N 1
ATOM 3231 C CA . GLU B 1 110 ? -4.566 14.336 12.281 1 98.19 110 GLU B CA 1
ATOM 3232 C C . GLU B 1 110 ? -5.188 12.938 12.25 1 98.19 110 GLU B C 1
ATOM 3234 O O . GLU B 1 110 ? -6.031 12.617 13.086 1 98.19 110 GLU B O 1
ATOM 3239 N N . ILE B 1 111 ? -4.836 12.172 11.297 1 98 111 ILE B N 1
ATOM 3240 C CA . ILE B 1 111 ? -5.219 10.766 11.234 1 98 111 ILE B CA 1
ATOM 3241 C C . ILE B 1 111 ? -3.986 9.883 11.414 1 98 111 ILE B C 1
ATOM 3243 O O . ILE B 1 111 ? -2.938 10.148 10.82 1 98 111 ILE B O 1
ATOM 3247 N N . ASN B 1 112 ? -4.203 8.859 12.227 1 98.06 112 ASN B N 1
ATOM 3248 C CA . ASN B 1 112 ? -3.043 8.047 12.578 1 98.06 112 ASN B CA 1
ATOM 3249 C C . ASN B 1 112 ? -3.256 6.582 12.227 1 98.06 112 ASN B C 1
ATOM 3251 O O . ASN B 1 112 ? -4.395 6.113 12.156 1 98.06 112 ASN B O 1
ATOM 3255 N N . CYS B 1 113 ? -2.131 5.867 11.977 1 97.31 113 CYS B N 1
ATOM 3256 C CA . CYS B 1 113 ? -2.006 4.422 11.82 1 97.31 113 CYS B CA 1
ATOM 3257 C C . CYS B 1 113 ? -0.704 3.918 12.43 1 97.31 113 CYS B C 1
ATOM 3259 O O . CYS B 1 113 ? 0.045 4.688 13.031 1 97.31 113 CYS B O 1
ATOM 3261 N N . GLU B 1 114 ? -0.439 2.689 12.352 1 94.75 114 GLU B N 1
ATOM 3262 C CA . GLU B 1 114 ? 0.676 2.1 13.086 1 94.75 114 GLU B CA 1
ATOM 3263 C C . GLU B 1 114 ? 1.974 2.191 12.289 1 94.75 114 GLU B C 1
ATOM 3265 O O . GLU B 1 114 ? 3.053 2.342 12.859 1 94.75 114 GLU B O 1
ATOM 3270 N N . SER B 1 115 ? 1.909 2.051 10.961 1 92.56 115 SER B N 1
ATOM 3271 C CA . SER B 1 115 ? 3.119 1.949 10.148 1 92.56 115 SER B CA 1
ATOM 3272 C C . SER B 1 115 ? 3.172 3.053 9.094 1 92.56 115 SER B C 1
ATOM 3274 O O . SER B 1 115 ? 2.137 3.475 8.578 1 92.56 115 SER B O 1
ATOM 3276 N N . ASP B 1 116 ? 4.406 3.486 8.844 1 92.75 116 ASP B N 1
ATOM 3277 C CA . ASP B 1 116 ? 4.637 4.469 7.785 1 92.75 116 ASP B CA 1
ATOM 3278 C C . ASP B 1 116 ? 4.254 3.902 6.418 1 92.75 116 ASP B C 1
ATOM 3280 O O . ASP B 1 116 ? 3.832 4.645 5.527 1 92.75 116 ASP B O 1
ATOM 3284 N N . PHE B 1 117 ? 4.297 2.568 6.266 1 92.38 117 PHE B N 1
ATOM 3285 C CA . PHE B 1 117 ? 3.953 1.876 5.027 1 92.38 117 PHE B CA 1
ATOM 3286 C C . PHE B 1 117 ? 2.494 2.119 4.66 1 92.38 117 PHE B C 1
ATOM 3288 O O . PHE B 1 117 ? 2.189 2.516 3.535 1 92.38 117 PHE B O 1
ATOM 3295 N N . VAL B 1 118 ? 1.611 1.979 5.605 1 95.25 118 VAL B N 1
ATOM 3296 C CA . VAL B 1 118 ? 0.183 2.18 5.383 1 95.25 118 VAL B CA 1
ATOM 3297 C C . VAL B 1 118 ? -0.097 3.656 5.121 1 95.25 118 VAL B C 1
ATOM 3299 O O . VAL B 1 118 ? -0.889 3.998 4.238 1 95.25 118 VAL B O 1
ATOM 3302 N N . ALA B 1 119 ? 0.564 4.52 5.891 1 95.31 119 ALA B N 1
ATOM 3303 C CA . ALA B 1 119 ? 0.353 5.957 5.754 1 95.31 119 ALA B CA 1
ATOM 3304 C C . ALA B 1 119 ? 0.615 6.418 4.324 1 95.31 119 ALA B C 1
ATOM 3306 O O . ALA B 1 119 ? -0.034 7.348 3.836 1 95.31 119 ALA B O 1
ATOM 3307 N N . GLN B 1 120 ? 1.47 5.734 3.658 1 91.94 120 GLN B N 1
ATOM 3308 C CA . GLN B 1 120 ? 1.926 6.191 2.35 1 91.94 120 GLN B CA 1
ATOM 3309 C C . GLN B 1 120 ? 0.992 5.707 1.243 1 91.94 120 GLN B C 1
ATOM 3311 O O . GLN B 1 120 ? 1.085 6.164 0.102 1 91.94 120 GLN B O 1
ATOM 3316 N N . THR B 1 121 ? 0.144 4.852 1.537 1 90.69 121 THR B N 1
ATOM 3317 C CA . THR B 1 121 ? -0.705 4.273 0.501 1 90.69 121 THR B CA 1
ATOM 3318 C C . THR B 1 121 ? -1.755 5.281 0.04 1 90.69 121 THR B C 1
ATOM 3320 O O . THR B 1 121 ? -2.189 6.133 0.817 1 90.69 121 THR B O 1
ATOM 3323 N N . THR B 1 122 ? -2.199 5.137 -1.174 1 90.81 122 THR B N 1
ATOM 3324 C CA . THR B 1 122 ? -3.182 6.039 -1.761 1 90.81 122 THR B CA 1
ATOM 3325 C C . THR B 1 122 ? -4.512 5.953 -1.018 1 90.81 122 THR B C 1
ATOM 3327 O O . THR B 1 122 ? -5.105 6.977 -0.67 1 90.81 122 THR B O 1
ATOM 3330 N N . PRO B 1 123 ? -4.98 4.719 -0.673 1 91.25 123 PRO B N 1
ATOM 3331 C CA . PRO B 1 123 ? -6.266 4.645 0.024 1 91.25 123 PRO B CA 1
ATOM 3332 C C . PRO B 1 123 ? -6.254 5.379 1.363 1 91.25 123 PRO B C 1
ATOM 3334 O O . PRO B 1 123 ? -7.242 6.027 1.725 1 91.25 123 PRO B O 1
ATOM 3337 N N . PHE B 1 124 ? -5.191 5.332 2.096 1 96.06 124 PHE B N 1
ATOM 3338 C CA . PHE B 1 124 ? -5.121 6 3.391 1 96.06 124 PHE B CA 1
ATOM 3339 C C . PHE B 1 124 ? -5.102 7.516 3.217 1 96.06 124 PHE B C 1
ATOM 3341 O O . PHE B 1 124 ? -5.762 8.242 3.963 1 96.06 124 PHE B O 1
ATOM 3348 N N . GLN B 1 125 ? -4.336 7.938 2.246 1 95 125 GLN B N 1
ATOM 3349 C CA . GLN B 1 125 ? -4.273 9.375 1.986 1 95 125 GLN B CA 1
ATOM 3350 C C . GLN B 1 125 ? -5.625 9.906 1.522 1 95 125 GLN B C 1
ATOM 3352 O O . GLN B 1 125 ? -6.023 11.008 1.898 1 95 125 GLN B O 1
ATOM 3357 N N . ASP B 1 126 ? -6.305 9.133 0.71 1 93.88 126 ASP B N 1
ATOM 3358 C CA . ASP B 1 126 ? -7.645 9.523 0.279 1 93.88 126 ASP B CA 1
ATOM 3359 C C . ASP B 1 126 ? -8.594 9.625 1.469 1 93.88 126 ASP B C 1
ATOM 3361 O O . ASP B 1 126 ? -9.445 10.523 1.52 1 93.88 126 ASP B O 1
ATOM 3365 N N . LEU B 1 127 ? -8.461 8.688 2.357 1 95.12 127 LEU B N 1
ATOM 3366 C CA . LEU B 1 127 ? -9.266 8.75 3.574 1 95.12 127 LEU B CA 1
ATOM 3367 C C . LEU B 1 127 ? -8.992 10.031 4.348 1 95.12 127 LEU B C 1
ATOM 3369 O O . LEU B 1 127 ? -9.922 10.688 4.82 1 95.12 127 LEU B O 1
ATOM 3373 N N . ALA B 1 128 ? -7.75 10.367 4.477 1 96.5 128 ALA B N 1
ATOM 3374 C CA . ALA B 1 128 ? -7.383 11.609 5.16 1 96.5 128 ALA B CA 1
ATOM 3375 C C . ALA B 1 128 ? -8.07 12.812 4.52 1 96.5 128 ALA B C 1
ATOM 3377 O O . ALA B 1 128 ? -8.625 13.664 5.215 1 96.5 128 ALA B O 1
ATOM 3378 N N . ARG B 1 129 ? -8.062 12.859 3.246 1 94.62 129 ARG B N 1
ATOM 3379 C CA . ARG B 1 129 ? -8.672 13.969 2.518 1 94.62 129 ARG B CA 1
ATOM 3380 C C . ARG B 1 129 ? -10.18 14.023 2.746 1 94.62 129 ARG B C 1
ATOM 3382 O O . ARG B 1 129 ? -10.742 15.094 2.945 1 94.62 129 ARG B O 1
ATOM 3389 N N . ARG B 1 130 ? -10.773 12.891 2.742 1 93.5 130 ARG B N 1
ATOM 3390 C CA . ARG B 1 130 ? -12.211 12.82 2.994 1 93.5 130 ARG B CA 1
ATOM 3391 C C . ARG B 1 130 ? -12.539 13.305 4.402 1 93.5 130 ARG B C 1
ATOM 3393 O O . ARG B 1 130 ? -13.547 13.984 4.605 1 93.5 130 ARG B O 1
ATOM 3400 N N . ILE B 1 131 ? -11.734 12.953 5.305 1 95.19 131 ILE B N 1
ATOM 3401 C CA . ILE B 1 131 ? -11.93 13.359 6.691 1 95.19 131 ILE B CA 1
ATOM 3402 C C . ILE B 1 131 ? -11.938 14.883 6.785 1 95.19 131 ILE B C 1
ATOM 3404 O O . ILE B 1 131 ? -12.867 15.477 7.34 1 95.19 131 ILE B O 1
ATOM 3408 N N . ALA B 1 132 ? -11 15.508 6.242 1 94.69 132 ALA B N 1
ATOM 3409 C CA . ALA B 1 132 ? -10.898 16.953 6.336 1 94.69 132 ALA B CA 1
ATOM 3410 C C . ALA B 1 132 ? -12.055 17.641 5.609 1 94.69 132 ALA B C 1
ATOM 3412 O O . ALA B 1 132 ? -12.641 18.594 6.121 1 94.69 132 ALA B O 1
ATOM 3413 N N . SER B 1 133 ? -12.398 17.125 4.441 1 93.62 133 SER B N 1
ATOM 3414 C CA . SER B 1 133 ? -13.5 17.703 3.668 1 93.62 133 SER B CA 1
ATOM 3415 C C . SER B 1 133 ? -14.82 17.578 4.414 1 93.62 133 SER B C 1
ATOM 3417 O O . SER B 1 133 ? -15.633 18.5 4.41 1 93.62 133 SER B O 1
ATOM 3419 N N . THR B 1 134 ? -14.977 16.453 5.004 1 93.5 134 THR B N 1
ATOM 3420 C CA . THR B 1 134 ? -16.203 16.219 5.742 1 93.5 134 THR B CA 1
ATOM 3421 C C . THR B 1 134 ? -16.312 17.156 6.938 1 93.5 134 THR B C 1
ATOM 3423 O O . THR B 1 134 ? -17.359 17.781 7.152 1 93.5 134 THR B O 1
ATOM 3426 N N . PHE B 1 135 ? -15.281 17.312 7.676 1 94.75 135 PHE B N 1
ATOM 3427 C CA . PHE B 1 135 ? -15.312 18.188 8.836 1 94.75 135 PHE B CA 1
ATOM 3428 C C . PHE B 1 135 ? -15.445 19.641 8.422 1 94.75 135 PHE B C 1
ATOM 3430 O O . PHE B 1 135 ? -16.094 20.438 9.102 1 94.75 135 PHE B O 1
ATOM 3437 N N . LEU B 1 136 ? -14.836 20 7.336 1 95.12 136 LEU B N 1
ATOM 3438 C CA . LEU B 1 136 ? -14.992 21.359 6.836 1 95.12 136 LEU B CA 1
ATOM 3439 C C . LEU B 1 136 ? -16.469 21.672 6.566 1 95.12 136 LEU B C 1
ATOM 3441 O O . LEU B 1 136 ? -16.922 22.781 6.832 1 95.12 136 LEU B O 1
ATOM 3445 N N . HIS B 1 137 ? -17.109 20.703 6.109 1 91.5 137 HIS B N 1
ATOM 3446 C CA . HIS B 1 137 ? -18.516 20.875 5.738 1 91.5 137 HIS B CA 1
ATOM 3447 C C . HIS B 1 137 ? -19.391 20.984 6.977 1 91.5 137 HIS B C 1
ATOM 3449 O O . HIS B 1 137 ? -20.281 21.844 7.039 1 91.5 137 HIS B O 1
ATOM 3455 N N . TYR B 1 138 ? -19.094 20.203 8.031 1 90.31 138 TYR B N 1
ATOM 3456 C CA . TYR B 1 138 ? -20.094 20.031 9.086 1 90.31 138 TYR B CA 1
ATOM 3457 C C . TYR B 1 138 ? -19.75 20.875 10.305 1 90.31 138 TYR B C 1
ATOM 3459 O O . TYR B 1 138 ? -20.594 21.141 11.156 1 90.31 138 TYR B O 1
ATOM 3467 N N . LEU B 1 139 ? -18.516 21.234 10.508 1 89.44 139 LEU B N 1
ATOM 3468 C CA . LEU B 1 139 ? -18.141 21.953 11.711 1 89.44 139 LEU B CA 1
ATOM 3469 C C . LEU B 1 139 ? -18.781 23.344 11.734 1 89.44 139 LEU B C 1
ATOM 3471 O O . LEU B 1 139 ? -18.844 24.016 10.695 1 89.44 139 LEU B O 1
ATOM 3475 N N . PRO B 1 140 ? -19.203 23.734 12.852 1 88.19 140 PRO B N 1
ATOM 3476 C CA . PRO B 1 140 ? -19.875 25.047 12.977 1 88.19 140 PRO B CA 1
ATOM 3477 C C . PRO B 1 140 ? -18.891 26.203 12.836 1 88.19 140 PRO B C 1
ATOM 3479 O O . PRO B 1 140 ? -17.688 26.047 13.062 1 88.19 140 PRO B O 1
ATOM 3482 N N . THR B 1 141 ? -19.453 27.359 12.531 1 85.94 141 THR B N 1
ATOM 3483 C CA . THR B 1 141 ? -18.641 28.562 12.32 1 85.94 141 THR B CA 1
ATOM 3484 C C . THR B 1 141 ? -18.891 29.594 13.414 1 85.94 141 THR B C 1
ATOM 3486 O O . THR B 1 141 ? -18.625 30.781 13.227 1 85.94 141 THR B O 1
ATOM 3489 N N . ASN B 1 142 ? -19.312 29.078 14.477 1 83.44 142 ASN B N 1
ATOM 3490 C CA . ASN B 1 142 ? -19.734 30 15.523 1 83.44 142 ASN B CA 1
ATOM 3491 C C . ASN B 1 142 ? -18.547 30.516 16.344 1 83.44 142 ASN B C 1
ATOM 3493 O O . ASN B 1 142 ? -18.672 31.484 17.094 1 83.44 142 ASN B O 1
ATOM 3497 N N . HIS B 1 143 ? -17.406 29.891 16.312 1 82.94 143 HIS B N 1
ATOM 3498 C CA . HIS B 1 143 ? -16.172 30.328 16.969 1 82.94 143 HIS B CA 1
ATOM 3499 C C . HIS B 1 143 ? -15.07 30.625 15.961 1 82.94 143 HIS B C 1
ATOM 3501 O O . HIS B 1 143 ? -15.008 29.984 14.906 1 82.94 143 HIS B O 1
ATOM 3507 N N . SER B 1 144 ? -14.242 31.594 16.328 1 82.12 144 SER B N 1
ATOM 3508 C CA . SER B 1 144 ? -13.164 32 15.43 1 82.12 144 SER B CA 1
ATOM 3509 C C . SER B 1 144 ? -12.125 30.891 15.289 1 82.12 144 SER B C 1
ATOM 3511 O O . SER B 1 144 ? -11.625 30.641 14.188 1 82.12 144 SER B O 1
ATOM 3513 N N . SER B 1 145 ? -11.789 30.297 16.453 1 86.56 145 SER B N 1
ATOM 3514 C CA . SER B 1 145 ? -10.805 29.219 16.484 1 86.56 145 SER B CA 1
ATOM 3515 C C . SER B 1 145 ? -11.062 28.266 17.641 1 86.56 145 SER B C 1
ATOM 3517 O O . SER B 1 145 ? -11.367 28.703 18.766 1 86.56 145 SER B O 1
ATOM 3519 N N . TYR B 1 146 ? -11.055 27 17.328 1 84.12 146 TYR B N 1
ATOM 3520 C CA . TYR B 1 146 ? -11.297 26.094 18.453 1 84.12 146 TYR B CA 1
ATOM 3521 C C . TYR B 1 146 ? -10.836 24.672 18.125 1 84.12 146 TYR B C 1
ATOM 3523 O O . TYR B 1 146 ? -10.867 24.266 16.953 1 84.12 146 TYR B O 1
ATOM 3531 N N . SER B 1 147 ? -10.25 24.031 19.219 1 86.81 147 SER B N 1
ATOM 3532 C CA . SER B 1 147 ? -10.055 22.594 19.156 1 86.81 147 SER B CA 1
ATOM 3533 C C . SER B 1 147 ? -11.391 21.844 19.25 1 86.81 147 SER B C 1
ATOM 3535 O O . SER B 1 147 ? -12.203 22.141 20.125 1 86.81 147 SER B O 1
ATOM 3537 N N . VAL B 1 148 ? -11.539 20.922 18.375 1 84.88 148 VAL B N 1
ATOM 3538 C CA . VAL B 1 148 ? -12.828 20.234 18.359 1 84.88 148 VAL B CA 1
ATOM 3539 C C . VAL B 1 148 ? -12.891 19.219 19.484 1 84.88 148 VAL B C 1
ATOM 3541 O O . VAL B 1 148 ? -12.031 18.328 19.578 1 84.88 148 VAL B O 1
ATOM 3544 N N . GLU B 1 149 ? -13.914 19.344 20.172 1 84.38 149 GLU B N 1
ATOM 3545 C CA . GLU B 1 149 ? -14.117 18.438 21.297 1 84.38 149 GLU B CA 1
ATOM 3546 C C . GLU B 1 149 ? -14.438 17.031 20.797 1 84.38 149 GLU B C 1
ATOM 3548 O O . GLU B 1 149 ? -15.031 16.859 19.734 1 84.38 149 GLU B O 1
ATOM 3553 N N . ALA B 1 150 ? -14.109 16.109 21.734 1 86.12 150 ALA B N 1
ATOM 3554 C CA . ALA B 1 150 ? -14.281 14.703 21.406 1 86.12 150 ALA B CA 1
ATOM 3555 C C . ALA B 1 150 ? -15.734 14.398 21.062 1 86.12 150 ALA B C 1
ATOM 3557 O O . ALA B 1 150 ? -16.016 13.625 20.141 1 86.12 150 ALA B O 1
ATOM 3558 N N . THR B 1 151 ? -16.594 15.023 21.75 1 86.31 151 THR B N 1
ATOM 3559 C CA . THR B 1 151 ? -18.016 14.734 21.547 1 86.31 151 THR B CA 1
ATOM 3560 C C . THR B 1 151 ? -18.453 15.148 20.156 1 86.31 151 THR B C 1
ATOM 3562 O O . THR B 1 151 ? -19.078 14.359 19.438 1 86.31 151 THR B O 1
ATOM 3565 N N . LEU B 1 152 ? -18.172 16.328 19.797 1 87 152 LEU B N 1
ATOM 3566 C CA . LEU B 1 152 ? -18.547 16.828 18.469 1 87 152 LEU B CA 1
ATOM 3567 C C . LEU B 1 152 ? -17.828 16.047 17.375 1 87 152 LEU B C 1
ATOM 3569 O O . LEU B 1 152 ? -18.438 15.688 16.359 1 87 152 LEU B O 1
ATOM 3573 N N . LYS B 1 153 ? -16.609 15.805 17.547 1 89 153 LYS B N 1
ATOM 3574 C CA . LYS B 1 153 ? -15.82 14.992 16.625 1 89 153 LYS B CA 1
ATOM 3575 C C . LYS B 1 153 ? -16.484 13.641 16.391 1 89 153 LYS B C 1
ATOM 3577 O O . LYS B 1 153 ? -16.719 13.25 15.242 1 89 153 LYS B O 1
ATOM 3582 N N . ASN B 1 154 ? -16.844 12.977 17.469 1 91.19 154 ASN B N 1
ATOM 3583 C CA . ASN B 1 154 ? -17.438 11.648 17.391 1 91.19 154 ASN B CA 1
ATOM 3584 C C . ASN B 1 154 ? -18.812 11.688 16.719 1 91.19 154 ASN B C 1
ATOM 3586 O O . ASN B 1 154 ? -19.172 10.781 15.977 1 91.19 154 ASN B O 1
ATOM 3590 N N . GLU B 1 155 ? -19.516 12.727 17.031 1 90.94 155 GLU B N 1
ATOM 3591 C CA . GLU B 1 155 ? -20.844 12.891 16.422 1 90.94 155 GLU B CA 1
ATOM 3592 C C . GLU B 1 155 ? -20.734 13.016 14.906 1 90.94 155 GLU B C 1
ATOM 3594 O O . GLU B 1 155 ? -21.5 12.367 14.18 1 90.94 155 GLU B O 1
ATOM 3599 N N . ILE B 1 156 ? -19.844 13.75 14.461 1 89.19 156 ILE B N 1
ATOM 3600 C CA . ILE B 1 156 ? -19.688 13.961 13.023 1 89.19 156 ILE B CA 1
ATOM 3601 C C . ILE B 1 156 ? -19.141 12.688 12.383 1 89.19 156 ILE B C 1
ATOM 3603 O O . ILE B 1 156 ? -19.625 12.266 11.328 1 89.19 156 ILE B O 1
ATOM 3607 N N . LEU B 1 157 ? -18.234 12.062 13.016 1 89.06 157 LEU B N 1
ATOM 3608 C CA . LEU B 1 157 ? -17.656 10.82 12.5 1 89.06 157 LEU B CA 1
ATOM 3609 C C . LEU B 1 157 ? -18.734 9.75 12.328 1 89.06 157 LEU B C 1
ATOM 3611 O O . LEU B 1 157 ? -18.75 9.039 11.32 1 89.06 157 LEU B O 1
ATOM 3615 N N . LYS B 1 158 ? -19.656 9.703 13.234 1 87.75 158 LYS B N 1
ATOM 3616 C CA . LYS B 1 158 ? -20.594 8.594 13.305 1 87.75 158 LYS B CA 1
ATOM 3617 C C . LYS B 1 158 ? -21.859 8.891 12.5 1 87.75 158 LYS B C 1
ATOM 3619 O O . LYS B 1 158 ? -22.422 8 11.867 1 87.75 158 LYS B O 1
ATOM 3624 N N . HIS B 1 159 ? -22.234 10.109 12.469 1 84.12 159 HIS B N 1
ATOM 3625 C CA . HIS B 1 159 ? -23.609 10.359 12.062 1 84.12 159 HIS B CA 1
ATOM 3626 C C . HIS B 1 159 ? -23.672 11.117 10.742 1 84.12 159 HIS B C 1
ATOM 3628 O O . HIS B 1 159 ? -24.719 11.172 10.094 1 84.12 159 HIS B O 1
ATOM 3634 N N . GLN B 1 160 ? -22.641 11.664 10.398 1 81.81 160 GLN B N 1
ATOM 3635 C CA . GLN B 1 160 ? -22.672 12.445 9.164 1 81.81 160 GLN B CA 1
ATOM 3636 C C . GLN B 1 160 ? -22.109 11.648 7.996 1 81.81 160 GLN B C 1
ATOM 3638 O O . GLN B 1 160 ? -21.156 10.891 8.164 1 81.81 160 GLN B O 1
ATOM 3643 N N . ALA B 1 161 ? -22.719 11.938 6.793 1 80.5 161 ALA B N 1
ATOM 3644 C CA . ALA B 1 161 ? -22.188 11.344 5.57 1 80.5 161 ALA B CA 1
ATOM 3645 C C . ALA B 1 161 ? -20.859 11.984 5.191 1 80.5 161 ALA B C 1
ATOM 3647 O O . ALA B 1 161 ? -20.672 13.195 5.344 1 80.5 161 ALA B O 1
ATOM 3648 N N . TYR B 1 162 ? -20.016 11.148 4.66 1 80.5 162 TYR B N 1
ATOM 3649 C CA . TYR B 1 162 ? -18.734 11.734 4.293 1 80.5 162 TYR B CA 1
ATOM 3650 C C . TYR B 1 162 ? -18.859 12.578 3.029 1 80.5 162 TYR B C 1
ATOM 3652 O O . TYR B 1 162 ? -19.766 12.359 2.223 1 80.5 162 TYR B O 1
ATOM 3660 N N . VAL B 1 163 ? -18.047 13.578 2.934 1 77.88 163 VAL B N 1
ATOM 3661 C CA . VAL B 1 163 ? -17.984 14.492 1.795 1 77.88 163 VAL B CA 1
ATOM 3662 C C . VAL B 1 163 ? -16.656 14.32 1.07 1 77.88 163 VAL B C 1
ATOM 3664 O O . VAL B 1 163 ? -15.594 14.258 1.705 1 77.88 163 VAL B O 1
ATOM 3667 N N . SER B 1 164 ? -16.641 13.891 -0.203 1 72.94 164 SER B N 1
ATOM 3668 C CA . SER B 1 164 ? -15.406 13.812 -0.991 1 72.94 164 SER B CA 1
ATOM 3669 C C . SER B 1 164 ? -15.367 14.906 -2.051 1 72.94 164 SER B C 1
ATOM 3671 O O . SER B 1 164 ? -16.406 15.305 -2.588 1 72.94 164 SER B O 1
ATOM 3673 N N . LYS B 1 165 ? -14.336 15.664 -2.053 1 57.31 165 LYS B N 1
ATOM 3674 C CA . LYS B 1 165 ? -14.172 16.609 -3.158 1 57.31 165 LYS B CA 1
ATOM 3675 C C . LYS B 1 165 ? -13.547 15.922 -4.371 1 57.31 165 LYS B C 1
ATOM 3677 O O . LYS B 1 165 ? -12.492 15.289 -4.262 1 57.31 165 LYS B O 1
ATOM 3682 N N . ASN B 1 166 ? -14.312 15.211 -5.113 1 48.75 166 ASN B N 1
ATOM 3683 C CA . ASN B 1 166 ? -13.641 14.781 -6.336 1 48.75 166 ASN B CA 1
ATOM 3684 C C . ASN B 1 166 ? -13 15.961 -7.066 1 48.75 166 ASN B C 1
ATOM 3686 O O . ASN B 1 166 ? -13.695 16.844 -7.559 1 48.75 166 ASN B O 1
ATOM 3690 N N . HIS B 1 167 ? -11.828 16.219 -6.742 1 44.44 167 HIS B N 1
ATOM 3691 C CA . HIS B 1 167 ? -11.164 17.312 -7.457 1 44.44 167 HIS B CA 1
ATOM 3692 C C . HIS B 1 167 ? -11.492 17.266 -8.945 1 44.44 167 HIS B C 1
ATOM 3694 O O . HIS B 1 167 ? -11.508 18.312 -9.609 1 44.44 167 HIS B O 1
ATOM 3700 N N . GLU B 1 168 ? -11.312 16.062 -9.586 1 39.81 168 GLU B N 1
ATOM 3701 C CA . GLU B 1 168 ? -11.547 16.125 -11.023 1 39.81 168 GLU B CA 1
ATOM 3702 C C . GLU B 1 168 ? -12.969 16.594 -11.328 1 39.81 168 GLU B C 1
ATOM 3704 O O . GLU B 1 168 ? -13.227 17.203 -12.375 1 39.81 168 GLU B O 1
ATOM 3709 N N . ALA B 1 169 ? -14.062 16.062 -10.68 1 37.03 169 ALA B N 1
ATOM 3710 C CA . ALA B 1 169 ? -15.383 16.422 -11.195 1 37.03 169 ALA B CA 1
ATOM 3711 C C . ALA B 1 169 ? -16.062 17.453 -10.289 1 37.03 169 ALA B C 1
ATOM 3713 O O . ALA B 1 169 ? -17.156 17.922 -10.594 1 37.03 169 ALA B O 1
ATOM 3714 N N . ASN B 1 170 ? -15.547 18.391 -9.703 1 37.84 170 ASN B N 1
ATOM 3715 C CA . ASN B 1 170 ? -16.172 19.5 -8.984 1 37.84 170 ASN B CA 1
ATOM 3716 C C . ASN B 1 170 ? -17.406 19.047 -8.219 1 37.84 170 ASN B C 1
ATOM 3718 O O . ASN B 1 170 ? -18.25 19.859 -7.84 1 37.84 170 ASN B O 1
ATOM 3722 N N . GLU B 1 171 ? -17.969 17.906 -8.422 1 36.31 171 GLU B N 1
ATOM 3723 C CA . GLU B 1 171 ? -19.219 17.516 -7.797 1 36.31 171 GLU B CA 1
ATOM 3724 C C . GLU B 1 171 ? -19 16.922 -6.414 1 36.31 171 GLU B C 1
ATOM 3726 O O . GLU B 1 171 ? -18.078 16.109 -6.227 1 36.31 171 GLU B O 1
ATOM 3731 N N . LYS B 1 172 ? -19.312 17.594 -5.379 1 44.22 172 LYS B N 1
ATOM 3732 C CA . LYS B 1 172 ? -19.484 17.094 -4.02 1 44.22 172 LYS B CA 1
ATOM 3733 C C . LYS B 1 172 ? -20.234 15.758 -4.023 1 44.22 172 LYS B C 1
ATOM 3735 O O . LYS B 1 172 ? -21.344 15.664 -4.551 1 44.22 172 LYS B O 1
ATOM 3740 N N . ASP B 1 173 ? -19.656 14.68 -4.309 1 48.16 173 ASP B N 1
ATOM 3741 C CA . ASP B 1 173 ? -20.453 13.453 -4.203 1 48.16 173 ASP B CA 1
ATOM 3742 C C . ASP B 1 173 ? -20.719 13.094 -2.74 1 48.16 173 ASP B C 1
ATOM 3744 O O . ASP B 1 173 ? -19.859 12.531 -2.062 1 48.16 173 ASP B O 1
ATOM 3748 N N . VAL B 1 174 ? -21.453 13.945 -2.029 1 49.41 174 VAL B N 1
ATOM 3749 C CA . VAL B 1 174 ? -22.031 13.656 -0.727 1 49.41 174 VAL B CA 1
ATOM 3750 C C . VAL B 1 174 ? -22.75 12.305 -0.774 1 49.41 174 VAL B C 1
ATOM 3752 O O . VAL B 1 174 ? -23.438 11.922 0.18 1 49.41 174 VAL B O 1
ATOM 3755 N N . SER B 1 175 ? -22.969 11.836 -1.982 1 49.62 175 SER B N 1
ATOM 3756 C CA . SER B 1 175 ? -24.109 10.914 -2.08 1 49.62 175 SER B CA 1
ATOM 3757 C C . SER B 1 175 ? -23.844 9.625 -1.31 1 49.62 175 SER B C 1
ATOM 3759 O O . SER B 1 175 ? -24.672 8.711 -1.314 1 49.62 175 SER B O 1
ATOM 3761 N N . SER B 1 176 ? -22.641 9.539 -0.646 1 60.12 176 SER B N 1
ATOM 3762 C CA . SER B 1 176 ? -22.641 8.164 -0.153 1 60.12 176 SER B CA 1
ATOM 3763 C C . SER B 1 176 ? -23.25 8.078 1.241 1 60.12 176 SER B C 1
ATOM 3765 O O . SER B 1 176 ? -23.203 9.039 2.012 1 60.12 176 SER B O 1
ATOM 3767 N N . ASN B 1 177 ? -24.297 7.359 1.55 1 75.19 177 ASN B N 1
ATOM 3768 C CA . ASN B 1 177 ? -24.891 7.008 2.832 1 75.19 177 ASN B CA 1
ATOM 3769 C C . ASN B 1 177 ? -23.891 6.332 3.758 1 75.19 177 ASN B C 1
ATOM 3771 O O . ASN B 1 177 ? -24.266 5.66 4.715 1 75.19 177 ASN B O 1
ATOM 3775 N N . VAL B 1 178 ? -22.641 6.629 3.496 1 86 178 VAL B N 1
ATOM 3776 C CA . VAL B 1 178 ? -21.625 5.984 4.336 1 86 178 VAL B CA 1
ATOM 3777 C C . VAL B 1 178 ? -20.969 7.023 5.238 1 86 178 VAL B C 1
ATOM 3779 O O . VAL B 1 178 ? -20.625 8.117 4.785 1 86 178 VAL B O 1
ATOM 3782 N N . SER B 1 179 ? -20.828 6.734 6.508 1 90.94 179 SER B N 1
ATOM 3783 C CA . SER B 1 179 ? -20.219 7.645 7.477 1 90.94 179 SER B CA 1
ATOM 3784 C C . SER B 1 179 ? -18.688 7.543 7.445 1 90.94 179 SER B C 1
ATOM 3786 O O . SER B 1 179 ? -18.141 6.566 6.934 1 90.94 179 SER B O 1
ATOM 3788 N N . LEU B 1 180 ? -18.031 8.547 7.996 1 93.44 180 LEU B N 1
ATOM 3789 C CA . LEU B 1 180 ? -16.578 8.508 8.125 1 93.44 180 LEU B CA 1
ATOM 3790 C C . LEU B 1 180 ? -16.141 7.363 9.031 1 93.44 180 LEU B C 1
ATOM 3792 O O . LEU B 1 180 ? -15.094 6.742 8.797 1 93.44 180 LEU B O 1
ATOM 3796 N N . GLU B 1 181 ? -16.891 7.191 10.055 1 93.69 181 GLU B N 1
ATOM 3797 C CA . GLU B 1 181 ? -16.578 6.09 10.961 1 93.69 181 GLU B CA 1
ATOM 3798 C C . GLU B 1 181 ? -16.547 4.758 10.211 1 93.69 181 GLU B C 1
ATOM 3800 O O . GLU B 1 181 ? -15.664 3.932 10.438 1 93.69 181 GLU B O 1
ATOM 3805 N N . GLU B 1 182 ? -17.5 4.574 9.406 1 91.94 182 GLU B N 1
ATOM 3806 C CA . GLU B 1 182 ? -17.531 3.354 8.609 1 91.94 182 GLU B CA 1
ATOM 3807 C C . GLU B 1 182 ? -16.312 3.25 7.703 1 91.94 182 GLU B C 1
ATOM 3809 O O . GLU B 1 182 ? -15.758 2.162 7.523 1 91.94 182 GLU B O 1
ATOM 3814 N N . GLU B 1 183 ? -15.883 4.324 7.148 1 93.31 183 GLU B N 1
ATOM 3815 C CA . GLU B 1 183 ? -14.695 4.344 6.301 1 93.31 183 GLU B CA 1
ATOM 3816 C C . GLU B 1 183 ? -13.438 4.012 7.102 1 93.31 183 GLU B C 1
ATOM 3818 O O . GLU B 1 183 ? -12.555 3.307 6.613 1 93.31 183 GLU B O 1
ATOM 3823 N N . ILE B 1 184 ? -13.375 4.551 8.281 1 96.12 184 ILE B N 1
ATOM 3824 C CA . ILE B 1 184 ? -12.242 4.293 9.156 1 96.12 184 ILE B CA 1
ATOM 3825 C C . ILE B 1 184 ? -12.211 2.814 9.539 1 96.12 184 ILE B C 1
ATOM 3827 O O . ILE B 1 184 ? -11.148 2.182 9.5 1 96.12 184 ILE B O 1
ATOM 3831 N N . VAL B 1 185 ? -13.359 2.268 9.852 1 94.62 185 VAL B N 1
ATOM 3832 C CA . VAL B 1 185 ? -13.484 0.858 10.203 1 94.62 185 VAL B CA 1
ATOM 3833 C C . VAL B 1 185 ? -13.078 -0.011 9.016 1 94.62 185 VAL B C 1
ATOM 3835 O O . VAL B 1 185 ? -12.398 -1.025 9.18 1 94.62 185 VAL B O 1
ATOM 3838 N N . LYS B 1 186 ? -13.523 0.387 7.883 1 94.12 186 LYS B N 1
ATOM 3839 C CA . LYS B 1 186 ? -13.141 -0.316 6.66 1 94.12 186 LYS B CA 1
ATOM 3840 C C . LYS B 1 186 ? -11.625 -0.31 6.473 1 94.12 186 LYS B C 1
ATOM 3842 O O . LYS B 1 186 ? -11.039 -1.335 6.133 1 94.12 186 LYS B O 1
ATOM 3847 N N . MET B 1 187 ? -11 0.815 6.68 1 95.81 187 MET B N 1
ATOM 3848 C CA . MET B 1 187 ? -9.547 0.921 6.562 1 95.81 187 MET B CA 1
ATOM 3849 C C . MET B 1 187 ? -8.852 0.005 7.566 1 95.81 187 MET B C 1
ATOM 3851 O O . MET B 1 187 ? -7.871 -0.66 7.23 1 95.81 187 MET B O 1
ATOM 3855 N N . THR B 1 188 ? -9.391 -0.039 8.75 1 96.75 188 THR B N 1
ATOM 3856 C CA . THR B 1 188 ? -8.875 -0.951 9.766 1 96.75 188 THR B CA 1
ATOM 3857 C C . THR B 1 188 ? -9.016 -2.4 9.312 1 96.75 188 THR B C 1
ATOM 3859 O O . THR B 1 188 ? -8.086 -3.199 9.469 1 96.75 188 THR B O 1
ATOM 3862 N N . SER B 1 189 ? -10.133 -2.676 8.75 1 95.44 189 SER B N 1
ATOM 3863 C CA . SER B 1 189 ? -10.391 -4.023 8.258 1 95.44 189 SER B CA 1
ATOM 3864 C C . SER B 1 189 ? -9.383 -4.426 7.188 1 95.44 189 SER B C 1
ATOM 3866 O O . SER B 1 189 ? -8.898 -5.559 7.176 1 95.44 189 SER B O 1
ATOM 3868 N N . PHE B 1 190 ? -9.039 -3.547 6.363 1 93.75 190 PHE B N 1
ATOM 3869 C CA . PHE B 1 190 ? -8.164 -3.82 5.234 1 93.75 190 PHE B CA 1
ATOM 3870 C C . PHE B 1 190 ? -6.715 -3.938 5.688 1 93.75 190 PHE B C 1
ATOM 3872 O O . PHE B 1 190 ? -5.992 -4.84 5.258 1 93.75 190 PHE B O 1
ATOM 3879 N N . THR B 1 191 ? -6.25 -3.102 6.539 1 94.19 191 THR B N 1
ATOM 3880 C CA . THR B 1 191 ? -4.828 -2.973 6.852 1 94.19 191 THR B CA 1
ATOM 3881 C C . THR B 1 191 ? -4.461 -3.828 8.062 1 94.19 191 THR B C 1
ATOM 3883 O O . THR B 1 191 ? -3.301 -4.195 8.242 1 94.19 191 THR B O 1
ATOM 3886 N N . GLY B 1 192 ? -5.48 -4.031 8.93 1 93.62 192 GLY B N 1
ATOM 3887 C CA . GLY B 1 192 ? -5.223 -4.703 10.195 1 93.62 192 GLY B CA 1
ATOM 3888 C C . GLY B 1 192 ? -4.574 -3.805 11.227 1 93.62 192 GLY B C 1
ATOM 3889 O O . GLY B 1 192 ? -4.102 -4.277 12.266 1 93.62 192 GLY B O 1
ATOM 3890 N N . GLU B 1 193 ? -4.453 -2.518 10.93 1 95.69 193 GLU B N 1
ATOM 3891 C CA . GLU B 1 193 ? -3.816 -1.558 11.828 1 95.69 193 GLU B CA 1
ATOM 3892 C C . GLU B 1 193 ? -4.852 -0.667 12.508 1 95.69 193 GLU B C 1
ATOM 3894 O O . GLU B 1 193 ? -5.957 -0.487 11.992 1 95.69 193 GLU B O 1
ATOM 3899 N N . LYS B 1 194 ? -4.453 -0.182 13.656 1 97.31 194 LYS B N 1
ATOM 3900 C CA . LYS B 1 194 ? -5.242 0.879 14.281 1 97.31 194 LYS B CA 1
ATOM 3901 C C . LYS B 1 194 ? -5.289 2.121 13.391 1 97.31 194 LYS B C 1
ATOM 3903 O O . LYS B 1 194 ? -4.254 2.578 12.898 1 97.31 194 LYS B O 1
ATOM 3908 N N . VAL B 1 195 ? -6.449 2.6 13.117 1 97.69 195 VAL B N 1
ATOM 3909 C CA . VAL B 1 195 ? -6.668 3.844 12.391 1 97.69 195 VAL B CA 1
ATOM 3910 C C . VAL B 1 195 ? -7.574 4.766 13.203 1 97.69 195 VAL B C 1
ATOM 3912 O O . VAL B 1 195 ? -8.648 4.355 13.656 1 97.69 195 VAL B O 1
ATOM 3915 N N . GLN B 1 196 ? -7.145 5.969 13.375 1 96.62 196 GLN B N 1
ATOM 3916 C CA . GLN B 1 196 ? -7.965 6.852 14.195 1 96.62 196 GLN B CA 1
ATOM 3917 C C . GLN B 1 196 ? -7.723 8.312 13.844 1 96.62 196 GLN B C 1
ATOM 3919 O O . GLN B 1 196 ? -6.613 8.688 13.445 1 96.62 196 GLN B O 1
ATOM 3924 N N . VAL B 1 197 ? -8.75 9.109 13.953 1 96.88 197 VAL B N 1
ATOM 3925 C CA . VAL B 1 197 ? -8.609 10.562 13.938 1 96.88 197 VAL B CA 1
ATOM 3926 C C . VAL B 1 197 ? -8.203 11.055 15.32 1 96.88 197 VAL B C 1
ATOM 3928 O O . VAL B 1 197 ? -8.984 10.992 16.266 1 96.88 197 VAL B O 1
ATOM 3931 N N . GLN B 1 198 ? -7.047 11.547 15.422 1 95.94 198 GLN B N 1
ATOM 3932 C CA . GLN B 1 198 ? -6.445 11.844 16.719 1 95.94 198 GLN B CA 1
ATOM 3933 C C . GLN B 1 198 ? -6.91 13.195 17.234 1 95.94 198 GLN B C 1
ATOM 3935 O O . GLN B 1 198 ? -7.23 13.336 18.422 1 95.94 198 GLN B O 1
ATOM 3940 N N . ARG B 1 199 ? -6.918 14.203 16.453 1 95.81 199 ARG B N 1
ATOM 3941 C CA . ARG B 1 199 ? -7.254 15.57 16.859 1 95.81 199 ARG B CA 1
ATOM 3942 C C . ARG B 1 199 ? -7.734 16.391 15.68 1 95.81 199 ARG B C 1
ATOM 3944 O O . ARG B 1 199 ? -7.504 16.031 14.523 1 95.81 199 ARG B O 1
ATOM 3951 N N . LEU B 1 200 ? -8.477 17.422 16.016 1 96.19 200 LEU B N 1
ATOM 3952 C CA . LEU B 1 200 ? -9.125 18.297 15.055 1 96.19 200 LEU B CA 1
ATOM 3953 C C . LEU B 1 200 ? -9.109 19.75 15.547 1 96.19 200 LEU B C 1
ATOM 3955 O O . LEU B 1 200 ? -9.344 20.016 16.734 1 96.19 200 LEU B O 1
ATOM 3959 N N . HIS B 1 201 ? -8.805 20.625 14.617 1 96.94 201 HIS B N 1
ATOM 3960 C CA . HIS B 1 201 ? -8.82 22.062 14.875 1 96.94 201 HIS B CA 1
ATOM 3961 C C . HIS B 1 201 ? -9.523 22.812 13.75 1 96.94 201 HIS B C 1
ATOM 3963 O O . HIS B 1 201 ? -9.383 22.469 12.578 1 96.94 201 HIS B O 1
ATOM 3969 N N . CYS B 1 202 ? -10.297 23.828 14.133 1 96.81 202 CYS B N 1
ATOM 3970 C CA . CYS B 1 202 ? -11.023 24.625 13.148 1 96.81 202 CYS B CA 1
ATOM 3971 C C . CYS B 1 202 ? -10.781 26.125 13.367 1 96.81 202 CYS B C 1
ATOM 3973 O O . CYS B 1 202 ? -10.695 26.578 14.508 1 96.81 202 CYS B O 1
ATOM 3975 N N . MET B 1 203 ? -10.625 26.828 12.273 1 97.19 203 MET B N 1
ATOM 3976 C CA . MET B 1 203 ? -10.57 28.281 12.312 1 97.19 203 MET B CA 1
ATOM 3977 C C . MET B 1 203 ? -11.609 28.891 11.367 1 97.19 203 MET B C 1
ATOM 3979 O O . MET B 1 203 ? -11.82 28.391 10.266 1 97.19 203 MET B O 1
ATOM 3983 N N . ASN B 1 204 ? -12.164 29.953 11.844 1 96.19 204 ASN B N 1
ATOM 3984 C CA . ASN B 1 204 ? -13.141 30.719 11.078 1 96.19 204 ASN B CA 1
ATOM 3985 C C . ASN B 1 204 ? -12.773 32.188 11.008 1 96.19 204 ASN B C 1
ATOM 3987 O O . ASN B 1 204 ? -12.664 32.875 12.039 1 96.19 204 ASN B O 1
ATOM 3991 N N . ALA B 1 205 ? -12.617 32.656 9.781 1 94.75 205 ALA B N 1
ATOM 3992 C CA . ALA B 1 205 ? -12.406 34.094 9.594 1 94.75 205 ALA B CA 1
ATOM 3993 C C . ALA B 1 205 ? -13.742 34.844 9.562 1 94.75 205 ALA B C 1
ATOM 3995 O O . ALA B 1 205 ? -14.266 35.125 8.492 1 94.75 205 ALA B O 1
ATOM 3996 N N . ARG B 1 206 ? -14.109 35.312 10.625 1 91.06 206 ARG B N 1
ATOM 3997 C CA . ARG B 1 206 ? -15.461 35.844 10.781 1 91.06 206 ARG B CA 1
ATOM 3998 C C . ARG B 1 206 ? -15.5 37.312 10.461 1 91.06 206 ARG B C 1
ATOM 4000 O O . ARG B 1 206 ? -16.562 37.875 10.125 1 91.06 206 ARG B O 1
ATOM 4007 N N . VAL B 1 207 ? -14.375 38 10.586 1 92 207 VAL B N 1
ATOM 4008 C CA . VAL B 1 207 ? -14.266 39.406 10.297 1 92 207 VAL B CA 1
ATOM 4009 C C . VAL B 1 207 ? -13.602 39.625 8.938 1 92 207 VAL B C 1
ATOM 4011 O O . VAL B 1 207 ? -12.641 38.938 8.602 1 92 207 VAL B O 1
ATOM 4014 N N . PRO B 1 208 ? -14.008 40.562 8.195 1 91.94 208 PRO B N 1
ATOM 4015 C CA . PRO B 1 208 ? -13.5 40.75 6.832 1 91.94 208 PRO B CA 1
ATOM 4016 C C . PRO B 1 208 ? -12 41.031 6.793 1 91.94 208 PRO B C 1
ATOM 4018 O O . PRO B 1 208 ? -11.328 40.656 5.824 1 91.94 208 PRO B O 1
ATOM 4021 N N . SER B 1 209 ? -11.523 41.562 7.766 1 95.31 209 SER B N 1
ATOM 4022 C CA . SER B 1 209 ? -10.117 41.969 7.777 1 95.31 209 SER B CA 1
ATOM 4023 C C . SER B 1 209 ? -9.234 40.781 8.211 1 95.31 209 SER B C 1
ATOM 4025 O O . SER B 1 209 ? -8.023 40.938 8.359 1 95.31 209 SER B O 1
ATOM 4027 N N . THR B 1 210 ? -9.852 39.656 8.398 1 96.25 210 THR B N 1
ATOM 4028 C CA . THR B 1 210 ? -9.062 38.5 8.828 1 96.25 210 THR B CA 1
ATOM 4029 C C . THR B 1 210 ? -8.852 37.5 7.684 1 96.25 210 THR B C 1
ATOM 4031 O O . THR B 1 210 ? -9.641 37.5 6.734 1 96.25 210 THR B O 1
ATOM 4034 N N . ALA B 1 211 ? -7.73 36.812 7.758 1 97.25 211 ALA B N 1
ATOM 4035 C CA . ALA B 1 211 ? -7.402 35.781 6.773 1 97.25 211 ALA B CA 1
ATOM 4036 C C . ALA B 1 211 ? -6.793 34.562 7.449 1 97.25 211 ALA B C 1
ATOM 4038 O O . ALA B 1 211 ? -6.102 34.656 8.461 1 97.25 211 ALA B O 1
ATOM 4039 N N . ILE B 1 212 ? -7.078 33.438 6.871 1 98.12 212 ILE B N 1
ATOM 4040 C CA . ILE B 1 212 ? -6.516 32.188 7.348 1 98.12 212 ILE B CA 1
ATOM 4041 C C . ILE B 1 212 ? -5.438 31.688 6.379 1 98.12 212 ILE B C 1
ATOM 4043 O O . ILE B 1 212 ? -5.633 31.719 5.164 1 98.12 212 ILE B O 1
ATOM 4047 N N . GLY B 1 213 ? -4.293 31.328 6.945 1 98.06 213 GLY B N 1
ATOM 4048 C CA . GLY B 1 213 ? -3.24 30.672 6.184 1 98.06 213 GLY B CA 1
ATOM 4049 C C . GLY B 1 213 ? -2.996 29.234 6.625 1 98.06 213 GLY B C 1
ATOM 4050 O O . GLY B 1 213 ? -3.051 28.938 7.816 1 98.06 213 GLY B O 1
ATOM 4051 N N . ILE B 1 214 ? -2.787 28.375 5.605 1 98 214 ILE B N 1
ATOM 4052 C CA . ILE B 1 214 ? -2.439 27 5.918 1 98 214 ILE B CA 1
ATOM 4053 C C . ILE B 1 214 ? -1.162 26.609 5.176 1 98 214 ILE B C 1
ATOM 4055 O O . ILE B 1 214 ? -0.887 27.125 4.086 1 98 214 ILE B O 1
ATOM 4059 N N . PHE B 1 215 ? -0.402 25.75 5.809 1 97.25 215 PHE B N 1
ATOM 4060 C CA . PHE B 1 215 ? 0.767 25.172 5.152 1 97.25 215 PHE B CA 1
ATOM 4061 C C . PHE B 1 215 ? 1.078 23.797 5.723 1 97.25 215 PHE B C 1
ATOM 4063 O O . PHE B 1 215 ? 1.073 23.594 6.938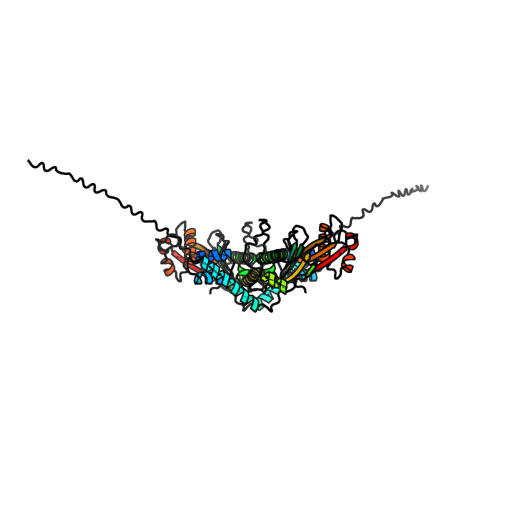 1 97.25 215 PHE B O 1
ATOM 4070 N N . SER B 1 216 ? 1.23 22.859 4.855 1 96.5 216 SER B N 1
ATOM 4071 C CA . SER B 1 216 ? 1.661 21.516 5.234 1 96.5 216 SER B CA 1
ATOM 4072 C C . SER B 1 216 ? 2.955 21.125 4.527 1 96.5 216 SER B C 1
ATOM 4074 O O . SER B 1 216 ? 3.188 21.531 3.385 1 96.5 216 SER B O 1
ATOM 4076 N N . HIS B 1 217 ? 3.732 20.297 5.234 1 92.94 217 HIS B N 1
ATOM 4077 C CA . HIS B 1 217 ? 5.016 19.859 4.695 1 92.94 217 HIS B CA 1
ATOM 4078 C C . HIS B 1 217 ? 5.18 18.359 4.832 1 92.94 217 HIS B C 1
ATOM 4080 O O . HIS B 1 217 ? 4.859 17.781 5.875 1 92.94 217 HIS B O 1
ATOM 4086 N N . GLY B 1 218 ? 5.727 17.812 3.705 1 87.88 218 GLY B N 1
ATOM 4087 C CA . GLY B 1 218 ? 6.16 16.438 3.855 1 87.88 218 GLY B CA 1
ATOM 4088 C C . GLY B 1 218 ? 5.348 15.461 3.021 1 87.88 218 GLY B C 1
ATOM 4089 O O . GLY B 1 218 ? 5.531 14.25 3.127 1 87.88 218 GLY B O 1
ATOM 4090 N N . ALA B 1 219 ? 4.438 15.922 2.309 1 83.62 219 ALA B N 1
ATOM 4091 C CA . ALA B 1 219 ? 3.727 15.039 1.385 1 83.62 219 ALA B CA 1
ATOM 4092 C C . ALA B 1 219 ? 4.031 15.406 -0.065 1 83.62 219 ALA B C 1
ATOM 4094 O O . ALA B 1 219 ? 4.5 16.516 -0.349 1 83.62 219 ALA B O 1
ATOM 4095 N N . LYS B 1 220 ? 3.787 14.414 -0.93 1 73.12 220 LYS B N 1
ATOM 4096 C CA . LYS B 1 220 ? 4.09 14.594 -2.348 1 73.12 220 LYS B CA 1
ATOM 4097 C C . LYS B 1 220 ? 3.043 15.469 -3.027 1 73.12 220 LYS B C 1
ATOM 4099 O O . LYS B 1 220 ? 3.369 16.25 -3.92 1 73.12 220 LYS B O 1
ATOM 4104 N N . GLN B 1 221 ? 1.836 15.328 -2.672 1 69.19 221 GLN B N 1
ATOM 4105 C CA . GLN B 1 221 ? 0.762 16.031 -3.361 1 69.19 221 GLN B CA 1
ATOM 4106 C C . GLN B 1 221 ? 0.008 16.953 -2.408 1 69.19 221 GLN B C 1
ATOM 4108 O O . GLN B 1 221 ? -0.361 16.547 -1.305 1 69.19 221 GLN B O 1
ATOM 4113 N N . SER B 1 222 ? 0.024 18.234 -2.859 1 76.94 222 SER B N 1
ATOM 4114 C CA . SER B 1 222 ? -0.763 19.203 -2.115 1 76.94 222 SER B CA 1
ATOM 4115 C C . SER B 1 222 ? -1.397 20.234 -3.049 1 76.94 222 SER B C 1
ATOM 4117 O O . SER B 1 222 ? -0.882 20.5 -4.141 1 76.94 222 SER B O 1
ATOM 4119 N N . SER B 1 223 ? -2.631 20.547 -2.684 1 86.88 223 SER B N 1
ATOM 4120 C CA . SER B 1 223 ? -3.305 21.641 -3.363 1 86.88 223 SER B CA 1
ATOM 4121 C C . SER B 1 223 ? -3.514 22.828 -2.422 1 86.88 223 SER B C 1
ATOM 4123 O O . SER B 1 223 ? -3.412 22.688 -1.203 1 86.88 223 SER B O 1
ATOM 4125 N N . PRO B 1 224 ? -3.779 23.969 -3.043 1 88.31 224 PRO B N 1
ATOM 4126 C CA . PRO B 1 224 ? -3.975 25.141 -2.191 1 88.31 224 PRO B CA 1
ATOM 4127 C C . PRO B 1 224 ? -5.148 24.984 -1.226 1 88.31 224 PRO B C 1
ATOM 4129 O O . PRO B 1 224 ? -5.133 25.547 -0.131 1 88.31 224 PRO B O 1
ATOM 4132 N N . LEU B 1 225 ? -6.102 24.203 -1.604 1 93.75 225 LEU B N 1
ATOM 4133 C CA . LEU B 1 225 ? -7.312 24.109 -0.793 1 93.75 225 LEU B CA 1
ATOM 4134 C C . LEU B 1 225 ? -7.25 22.891 0.126 1 93.75 225 LEU B C 1
ATOM 4136 O O . LEU B 1 225 ? -8.016 22.797 1.086 1 93.75 225 LEU B O 1
ATOM 4140 N N . GLN B 1 226 ? -6.426 21.984 -0.212 1 95.06 226 GLN B N 1
ATOM 4141 C CA . GLN B 1 226 ? -6.27 20.766 0.582 1 95.06 226 GLN B CA 1
ATOM 4142 C C . GLN B 1 226 ? -4.812 20.328 0.619 1 95.06 226 GLN B C 1
ATOM 4144 O O . GLN B 1 226 ? -4.23 19.984 -0.417 1 95.06 226 GLN B O 1
ATOM 4149 N N . GLN B 1 227 ? -4.297 20.297 1.83 1 96.44 227 GLN B N 1
ATOM 4150 C CA . GLN B 1 227 ? -2.871 20.016 1.971 1 96.44 227 GLN B CA 1
ATOM 4151 C C . GLN B 1 227 ? -2.631 18.844 2.928 1 96.44 227 GLN B C 1
ATOM 4153 O O . GLN B 1 227 ? -3.24 18.781 3.998 1 96.44 227 GLN B O 1
ATOM 4158 N N . LEU B 1 228 ? -1.838 17.953 2.479 1 96.31 228 LEU B N 1
ATOM 4159 C CA . LEU B 1 228 ? -1.401 16.797 3.26 1 96.31 228 LEU B CA 1
ATOM 4160 C C . LEU B 1 228 ? 0.073 16.922 3.627 1 96.31 228 LEU B C 1
ATOM 4162 O O . LEU B 1 228 ? 0.889 17.344 2.809 1 96.31 228 LEU B O 1
ATOM 4166 N N . GLY B 1 229 ? 0.4 16.578 4.973 1 95.88 229 GLY B N 1
ATOM 4167 C CA . GLY B 1 229 ? 1.8 16.641 5.363 1 95.88 229 GLY B CA 1
ATOM 4168 C C . GLY B 1 229 ? 2.078 15.938 6.68 1 95.88 229 GLY B C 1
ATOM 4169 O O . GLY B 1 229 ? 1.153 15.469 7.348 1 95.88 229 GLY B O 1
ATOM 4170 N N . ARG B 1 230 ? 3.352 15.812 7.012 1 94.19 230 ARG B N 1
ATOM 4171 C CA . ARG B 1 230 ? 3.764 15.32 8.32 1 94.19 230 ARG B CA 1
ATOM 4172 C C . ARG B 1 230 ? 3.717 16.422 9.367 1 94.19 230 ARG B C 1
ATOM 4174 O O . ARG B 1 230 ? 3.639 16.156 10.57 1 94.19 230 ARG B O 1
ATOM 4181 N N . ILE B 1 231 ? 3.846 17.594 8.859 1 95.25 231 ILE B N 1
ATOM 4182 C CA . ILE B 1 231 ? 3.746 18.797 9.672 1 95.25 231 ILE B CA 1
ATOM 4183 C C . ILE B 1 231 ? 2.719 19.75 9.055 1 95.25 231 ILE B C 1
ATOM 4185 O O . ILE B 1 231 ? 2.629 19.859 7.832 1 95.25 231 ILE B O 1
ATOM 4189 N N . GLY B 1 232 ? 2.01 20.375 9.883 1 97.06 232 GLY B N 1
ATOM 4190 C CA . GLY B 1 232 ? 1.05 21.359 9.43 1 97.06 232 GLY B CA 1
ATOM 4191 C C . GLY B 1 232 ? 0.882 22.516 10.398 1 97.06 232 GLY B C 1
ATOM 4192 O O . GLY B 1 232 ? 1.079 22.359 11.602 1 97.06 232 GLY B O 1
ATOM 4193 N N . SER B 1 233 ? 0.561 23.641 9.805 1 98.19 233 SER B N 1
ATOM 4194 C CA . SER B 1 233 ? 0.228 24.797 10.633 1 98.19 233 SER B CA 1
ATOM 4195 C C . SER B 1 233 ? -0.958 25.578 10.055 1 98.19 233 SER B C 1
ATOM 4197 O O . SER B 1 233 ? -1.209 25.516 8.852 1 98.19 233 SER B O 1
ATOM 4199 N N . MET B 1 234 ? -1.62 26.141 10.875 1 98.25 234 MET B N 1
ATOM 4200 C CA . MET B 1 234 ? -2.742 27.031 10.57 1 98.25 234 MET B CA 1
ATOM 4201 C C . MET B 1 234 ? -2.645 28.328 11.359 1 98.25 234 MET B C 1
ATOM 4203 O O . MET B 1 234 ? -2.34 28.312 12.555 1 98.25 234 MET B O 1
ATOM 4207 N N . VAL B 1 235 ? -2.902 29.469 10.648 1 98.5 235 VAL B N 1
ATOM 4208 C CA . VAL B 1 235 ? -2.752 30.75 11.32 1 98.5 235 VAL B CA 1
ATOM 4209 C C . VAL B 1 235 ? -3.852 31.703 10.859 1 98.5 235 VAL B C 1
ATOM 4211 O O . VAL B 1 235 ? -4.273 31.656 9.703 1 98.5 235 VAL B O 1
ATOM 4214 N N . GLN B 1 236 ? -4.309 32.438 11.742 1 97.94 236 GLN B N 1
ATOM 4215 C CA . GLN B 1 236 ? -5.23 33.531 11.438 1 97.94 236 GLN B CA 1
ATOM 4216 C C . GLN B 1 236 ? -4.598 34.906 11.727 1 97.94 236 GLN B C 1
ATOM 4218 O O . GLN B 1 236 ? -4.027 35.094 12.797 1 97.94 236 GLN B O 1
ATOM 4223 N N . ILE B 1 237 ? -4.742 35.812 10.773 1 98 237 ILE B N 1
ATOM 4224 C CA . ILE B 1 237 ? -4.188 37.156 10.969 1 98 237 ILE B CA 1
ATOM 4225 C C . ILE B 1 237 ? -5.273 38.188 10.742 1 98 237 ILE B C 1
ATOM 4227 O O . ILE B 1 237 ? -6.301 37.906 10.125 1 98 237 ILE B O 1
ATOM 4231 N N . ASN B 1 238 ? -5.035 39.312 11.344 1 97.44 238 ASN B N 1
ATOM 4232 C CA . ASN B 1 238 ? -5.781 40.531 11.031 1 97.44 238 ASN B CA 1
ATOM 4233 C C . ASN B 1 238 ? -4.961 41.5 10.18 1 97.44 238 ASN B C 1
ATOM 4235 O O . ASN B 1 238 ? -3.838 41.844 10.547 1 97.44 238 ASN B O 1
ATOM 4239 N N . SER B 1 239 ? -5.551 41.781 9.047 1 96.56 239 SER B N 1
ATOM 4240 C CA . SER B 1 239 ? -4.828 42.656 8.125 1 96.56 239 SER B CA 1
ATOM 4241 C C . SER B 1 239 ? -5.785 43.438 7.211 1 96.56 239 SER B C 1
ATOM 4243 O O . SER B 1 239 ? -6.688 42.844 6.621 1 96.56 239 SER B O 1
ATOM 4245 N N . ASP B 1 240 ? -5.391 44.688 6.984 1 92.75 240 ASP B N 1
ATOM 4246 C CA . ASP B 1 240 ? -6.184 45.5 6.062 1 92.75 240 ASP B CA 1
ATOM 4247 C C . ASP B 1 240 ? -5.613 45.438 4.648 1 92.75 240 ASP B C 1
ATOM 4249 O O . ASP B 1 240 ? -6.152 46.062 3.729 1 92.75 240 ASP B O 1
ATOM 4253 N N . LEU B 1 241 ? -4.66 44.688 4.543 1 90.25 241 LEU B N 1
ATOM 4254 C CA . LEU B 1 241 ? -4.02 44.562 3.238 1 90.25 241 LEU B CA 1
ATOM 4255 C C . LEU B 1 241 ? -4.84 43.688 2.303 1 90.25 241 LEU B C 1
ATOM 4257 O O . LEU B 1 241 ? -5.402 42.688 2.73 1 90.25 241 LEU B O 1
ATOM 4261 N N . SER B 1 242 ? -4.691 44 0.998 1 90.12 242 SER B N 1
ATOM 4262 C CA . SER B 1 242 ? -5.332 43.156 -0.01 1 90.12 242 SER B CA 1
ATOM 4263 C C . SER B 1 242 ? -4.582 41.844 -0.194 1 90.12 242 SER B C 1
ATOM 4265 O O . SER B 1 242 ? -5.141 40.844 -0.698 1 90.12 242 SER B O 1
ATOM 4267 N N . THR B 1 243 ? -3.381 41.781 0.236 1 92.69 243 THR B N 1
ATOM 4268 C CA . THR B 1 243 ? -2.537 40.594 0.078 1 92.69 243 THR B CA 1
ATOM 4269 C C . THR B 1 243 ? -2.551 39.75 1.346 1 92.69 243 THR B C 1
ATOM 4271 O O . THR B 1 243 ? -1.626 38.969 1.589 1 92.69 243 THR B O 1
ATOM 4274 N N . ARG B 1 244 ? -3.576 39.906 2.172 1 93.94 244 ARG B N 1
ATOM 4275 C CA . ARG B 1 244 ? -3.6 39.25 3.479 1 93.94 244 ARG B CA 1
ATOM 4276 C C . ARG B 1 244 ? -3.617 37.75 3.332 1 93.94 244 ARG B C 1
ATOM 4278 O O . ARG B 1 244 ? -3.059 37.031 4.168 1 93.94 244 ARG B O 1
ATOM 4285 N N . LYS B 1 245 ? -4.203 37.281 2.297 1 94.56 245 LYS B N 1
ATOM 4286 C CA . LYS B 1 245 ? -4.211 35.812 2.088 1 94.56 245 LYS B CA 1
ATOM 4287 C C . LYS B 1 245 ? -2.797 35.281 1.855 1 94.56 245 LYS B C 1
ATOM 4289 O O . LYS B 1 245 ? -2.387 34.312 2.473 1 94.56 245 LYS B O 1
ATOM 4294 N N . GLY B 1 246 ? -2.115 35.906 0.952 1 96 246 GLY B N 1
ATOM 4295 C CA . GLY B 1 246 ? -0.733 35.531 0.714 1 96 246 GLY B CA 1
ATOM 4296 C C . GLY B 1 246 ? 0.145 35.688 1.943 1 96 246 GLY B C 1
ATOM 4297 O O . GLY B 1 246 ? 0.991 34.812 2.211 1 96 246 GLY B O 1
ATOM 4298 N N . LEU B 1 247 ? -0.057 36.719 2.654 1 96.88 247 LEU B N 1
ATOM 4299 C CA . LEU B 1 247 ? 0.703 36.969 3.877 1 96.88 247 LEU B CA 1
ATOM 4300 C C . LEU B 1 247 ? 0.442 35.875 4.902 1 96.88 247 LEU B C 1
ATOM 4302 O O . LEU B 1 247 ? 1.377 35.344 5.52 1 96.88 247 LEU B O 1
ATOM 4306 N N . SER B 1 248 ? -0.835 35.531 5.102 1 97.88 248 SER B N 1
ATOM 4307 C CA . SER B 1 248 ? -1.176 34.5 6.066 1 97.88 248 SER B CA 1
ATOM 4308 C C . SER B 1 248 ? -0.539 33.156 5.695 1 97.88 248 SER B C 1
ATOM 4310 O O . SER B 1 248 ? -0.038 32.438 6.559 1 97.88 248 SER B O 1
ATOM 4312 N N . ASN B 1 249 ? -0.553 32.812 4.422 1 97.12 249 ASN B N 1
ATOM 4313 C CA . ASN B 1 249 ? 0.097 31.609 3.967 1 97.12 249 ASN B CA 1
ATOM 4314 C C . ASN B 1 249 ? 1.6 31.641 4.23 1 97.12 249 ASN B C 1
ATOM 4316 O O . ASN B 1 249 ? 2.189 30.625 4.613 1 97.12 249 ASN B O 1
ATOM 4320 N N . GLN B 1 250 ? 2.176 32.719 3.996 1 97 250 GLN B N 1
ATOM 4321 C CA . GLN B 1 250 ? 3.604 32.875 4.262 1 97 250 GLN B CA 1
ATOM 4322 C C . GLN B 1 250 ? 3.914 32.656 5.738 1 97 250 GLN B C 1
ATOM 4324 O O . GLN B 1 250 ? 4.887 31.969 6.082 1 97 250 GLN B O 1
ATOM 4329 N N . ILE B 1 251 ? 3.129 33.25 6.559 1 98.06 251 ILE B N 1
ATOM 4330 C CA . ILE B 1 251 ? 3.346 33.125 7.996 1 98.06 251 ILE B CA 1
ATOM 4331 C C . ILE B 1 251 ? 3.174 31.656 8.406 1 98.06 251 ILE B C 1
ATOM 4333 O O . ILE B 1 251 ? 3.936 31.141 9.227 1 98.06 251 ILE B O 1
ATOM 4337 N N . ALA B 1 252 ? 2.15 30.984 7.844 1 98.12 252 ALA B N 1
ATOM 4338 C CA . ALA B 1 252 ? 1.968 29.562 8.117 1 98.12 252 ALA B CA 1
ATOM 4339 C C . ALA B 1 252 ? 3.219 28.766 7.75 1 98.12 252 ALA B C 1
ATOM 4341 O O . ALA B 1 252 ? 3.627 27.875 8.492 1 98.12 252 ALA B O 1
ATOM 4342 N N . LYS B 1 253 ? 3.768 29.094 6.652 1 96.69 253 LYS B N 1
ATOM 4343 C CA . LYS B 1 253 ? 4.996 28.453 6.211 1 96.69 253 LYS B CA 1
ATOM 4344 C C . LYS B 1 253 ? 6.137 28.703 7.195 1 96.69 253 LYS B C 1
ATOM 4346 O O . LYS B 1 253 ? 6.895 27.781 7.52 1 96.69 253 LYS B O 1
ATOM 4351 N N . GLU B 1 254 ? 6.281 29.906 7.668 1 97.5 254 GLU B N 1
ATOM 4352 C CA . GLU B 1 254 ? 7.297 30.266 8.648 1 97.5 254 GLU B CA 1
ATOM 4353 C C . GLU B 1 254 ? 7.133 29.469 9.938 1 97.5 254 GLU B C 1
ATOM 4355 O O . GLU B 1 254 ? 8.117 29.016 10.531 1 97.5 254 GLU B O 1
ATOM 4360 N N . ILE B 1 255 ? 5.922 29.312 10.297 1 97.69 255 ILE B N 1
ATOM 4361 C CA . ILE B 1 255 ? 5.621 28.578 11.523 1 97.69 255 ILE B CA 1
ATOM 4362 C C . ILE B 1 255 ? 6.062 27.125 11.383 1 97.69 255 ILE B C 1
ATOM 4364 O O . ILE B 1 255 ? 6.703 26.578 12.281 1 97.69 255 ILE B O 1
ATOM 4368 N N . VAL B 1 256 ? 5.773 26.469 10.266 1 96.12 256 VAL B N 1
ATOM 4369 C CA . VAL B 1 256 ? 6.16 25.094 10.023 1 96.12 256 VAL B CA 1
ATOM 4370 C C . VAL B 1 256 ? 7.684 24.969 10.008 1 96.12 256 VAL B C 1
ATOM 4372 O O . VAL B 1 256 ? 8.25 24.078 10.648 1 96.12 256 VAL B O 1
ATOM 4375 N N . ALA B 1 257 ? 8.305 25.906 9.398 1 93.31 257 ALA B N 1
ATOM 4376 C CA . ALA B 1 257 ? 9.734 25.812 9.141 1 93.31 257 ALA B CA 1
ATOM 4377 C C . ALA B 1 257 ? 10.539 26.078 10.406 1 93.31 257 ALA B C 1
ATOM 4379 O O . ALA B 1 257 ? 11.57 25.453 10.641 1 93.31 257 ALA B O 1
ATOM 4380 N N . GLN B 1 258 ? 10.031 26.984 11.203 1 95.06 258 GLN B N 1
ATOM 4381 C CA . GLN B 1 258 ? 10.922 27.484 12.258 1 95.06 258 GLN B CA 1
ATOM 4382 C C . GLN B 1 258 ? 10.469 26.984 13.625 1 95.06 258 GLN B C 1
ATOM 4384 O O . GLN B 1 258 ? 11.164 27.188 14.625 1 95.06 258 GLN B O 1
ATOM 4389 N N . ASP B 1 259 ? 9.328 26.438 13.766 1 95.5 259 ASP B N 1
ATOM 4390 C CA . ASP B 1 259 ? 8.828 25.75 14.945 1 95.5 259 ASP B CA 1
ATOM 4391 C C . ASP B 1 259 ? 8.93 26.625 16.188 1 95.5 259 ASP B C 1
ATOM 4393 O O . ASP B 1 259 ? 9.539 26.234 17.188 1 95.5 259 ASP B O 1
ATOM 4397 N N . PRO B 1 260 ? 8.305 27.781 16.156 1 97.69 260 PRO B N 1
ATOM 4398 C CA . PRO B 1 260 ? 8.336 28.656 17.328 1 97.69 260 PRO B CA 1
ATOM 4399 C C . PRO B 1 260 ? 7.555 28.094 18.516 1 97.69 260 PRO B C 1
ATOM 4401 O O . PRO B 1 260 ? 6.574 27.359 18.328 1 97.69 260 PRO B O 1
ATOM 4404 N N . SER B 1 261 ? 7.898 28.5 19.766 1 96.94 261 SER B N 1
ATOM 4405 C CA . SER B 1 261 ? 7.199 28.078 20.984 1 96.94 261 SER B CA 1
ATOM 4406 C C . SER B 1 261 ? 6.16 29.109 21.406 1 96.94 261 SER B C 1
ATOM 4408 O O . SER B 1 261 ? 5.32 28.844 22.266 1 96.94 261 SER B O 1
ATOM 4410 N N . SER B 1 262 ? 6.285 30.359 20.797 1 97.81 262 SER B N 1
ATOM 4411 C CA . SER B 1 262 ? 5.359 31.438 21.109 1 97.81 262 SER B CA 1
ATOM 4412 C C . SER B 1 262 ? 5.273 32.438 19.969 1 97.81 262 SER B C 1
ATOM 4414 O O . SER B 1 262 ? 6.094 32.406 19.047 1 97.81 262 SER B O 1
ATOM 4416 N N . THR B 1 263 ? 4.219 33.25 20.078 1 97.94 263 THR B N 1
ATOM 4417 C CA . THR B 1 263 ? 4.074 34.281 19.078 1 97.94 263 THR B CA 1
ATOM 4418 C C . THR B 1 263 ? 5.25 35.281 19.156 1 97.94 263 THR B C 1
ATOM 4420 O O . THR B 1 263 ? 5.762 35.719 18.125 1 97.94 263 THR B O 1
ATOM 4423 N N . SER B 1 264 ? 5.695 35.594 20.359 1 97.75 264 SER B N 1
ATOM 4424 C CA . SER B 1 264 ? 6.824 36.5 20.531 1 97.75 264 SER B CA 1
ATOM 4425 C C . SER B 1 264 ? 8.086 35.969 19.875 1 97.75 264 SER B C 1
ATOM 4427 O O . SER B 1 264 ? 8.805 36.719 19.203 1 97.75 264 SER B O 1
ATOM 4429 N N . GLU B 1 265 ? 8.25 34.688 20.078 1 97.94 265 GLU B N 1
ATOM 4430 C CA . GLU B 1 265 ? 9.406 34.062 19.453 1 97.94 265 GLU B CA 1
ATOM 4431 C C . GLU B 1 265 ? 9.273 34.094 17.922 1 97.94 265 GLU B C 1
ATOM 4433 O O . GLU B 1 265 ? 10.234 34.406 17.219 1 97.94 265 GLU B O 1
ATOM 4438 N N . LEU B 1 266 ? 8.156 33.719 17.5 1 98.12 266 LEU B N 1
ATOM 4439 C CA . LEU B 1 266 ? 7.898 33.75 16.062 1 98.12 266 LEU B CA 1
ATOM 4440 C C . LEU B 1 266 ? 8.227 35.094 15.461 1 98.12 266 LEU B C 1
ATOM 4442 O O . LEU B 1 266 ? 8.906 35.188 14.438 1 98.12 266 LEU B O 1
ATOM 4446 N N . LEU B 1 267 ? 7.828 36.156 16.078 1 98 267 LEU B N 1
ATOM 4447 C CA . LEU B 1 267 ? 7.98 37.5 15.562 1 98 267 LEU B CA 1
ATOM 4448 C C . LEU B 1 267 ? 9.453 37.906 15.531 1 98 267 LEU B C 1
ATOM 4450 O O . LEU B 1 267 ? 9.844 38.781 14.734 1 98 267 LEU B O 1
ATOM 4454 N N . SER B 1 268 ? 10.242 37.25 16.359 1 97.5 268 SER B N 1
ATOM 4455 C CA . SER B 1 268 ? 11.648 37.594 16.469 1 97.5 268 SER B CA 1
ATOM 4456 C C . SER B 1 268 ? 12.492 36.906 15.406 1 97.5 268 SER B C 1
ATOM 4458 O O . SER B 1 268 ? 13.648 37.25 15.18 1 97.5 268 SER B O 1
ATOM 4460 N N . PHE B 1 269 ? 11.922 35.906 14.766 1 96.88 269 PHE B N 1
ATOM 4461 C CA . PHE B 1 269 ? 12.672 35.125 13.789 1 96.88 269 PHE B CA 1
ATOM 4462 C C . PHE B 1 269 ? 12.914 35.938 12.523 1 96.88 269 PHE B C 1
ATOM 4464 O O . PHE B 1 269 ? 12.109 36.781 12.164 1 96.88 269 PHE B O 1
ATOM 4471 N N . ARG B 1 270 ? 14.039 35.594 11.875 1 96.44 270 ARG B N 1
ATOM 4472 C CA . ARG B 1 270 ? 14.25 36.094 10.523 1 96.44 270 ARG B CA 1
ATOM 4473 C C . ARG B 1 270 ? 13.352 35.406 9.516 1 96.44 270 ARG B C 1
ATOM 4475 O O . ARG B 1 270 ? 13.164 34.188 9.586 1 96.44 270 ARG B O 1
ATOM 4482 N N . SER B 1 271 ? 12.875 36.188 8.617 1 95.25 271 SER B N 1
ATOM 4483 C CA . SER B 1 271 ? 11.969 35.625 7.617 1 95.25 271 SER B CA 1
ATOM 4484 C C . SER B 1 271 ? 12.711 34.719 6.641 1 95.25 271 SER B C 1
ATOM 4486 O O . SER B 1 271 ? 13.828 35.031 6.223 1 95.25 271 SER B O 1
ATOM 4488 N N . LEU B 1 272 ? 12.031 33.656 6.223 1 90.81 272 LEU B N 1
ATOM 4489 C CA . LEU B 1 272 ? 12.578 32.75 5.238 1 90.81 272 LEU B CA 1
ATOM 4490 C C . LEU B 1 272 ? 12.594 33.375 3.85 1 90.81 272 LEU B C 1
ATOM 4492 O O . LEU B 1 272 ? 13.398 33 2.998 1 90.81 272 LEU B O 1
ATOM 4496 N N . VAL B 1 273 ? 11.68 34.219 3.58 1 89.06 273 VAL B N 1
ATOM 4497 C CA . VAL B 1 273 ? 11.516 34.844 2.271 1 89.06 273 VAL B CA 1
ATOM 4498 C C . VAL B 1 273 ? 12.484 36.031 2.137 1 89.06 273 VAL B C 1
ATOM 4500 O O . VAL B 1 273 ? 13.062 36.25 1.071 1 89.06 273 VAL B O 1
ATOM 4503 N N . ASP B 1 274 ? 12.648 36.844 3.113 1 90.94 274 ASP B N 1
ATOM 4504 C CA . ASP B 1 274 ? 13.555 37.969 3.166 1 90.94 274 ASP B CA 1
ATOM 4505 C C . ASP B 1 274 ? 14.367 37.969 4.457 1 90.94 274 ASP B C 1
ATOM 4507 O O . ASP B 1 274 ? 13.922 38.5 5.48 1 90.94 274 ASP B O 1
ATOM 4511 N N . SER B 1 275 ? 15.562 37.531 4.363 1 89.81 275 SER B N 1
ATOM 4512 C CA . SER B 1 275 ? 16.375 37.281 5.551 1 89.81 275 SER B CA 1
ATOM 4513 C C . SER B 1 275 ? 16.797 38.594 6.227 1 89.81 275 SER B C 1
ATOM 4515 O O . SER B 1 275 ? 17.25 38.562 7.367 1 89.81 275 SER B O 1
ATOM 4517 N N . GLU B 1 276 ? 16.625 39.688 5.566 1 94.12 276 GLU B N 1
ATOM 4518 C CA . GLU B 1 276 ? 16.969 40.969 6.156 1 94.12 276 GLU B CA 1
ATOM 4519 C C . GLU B 1 276 ? 15.859 41.5 7.078 1 94.12 276 GLU B C 1
ATOM 4521 O O . GLU B 1 276 ? 16.078 42.406 7.855 1 94.12 276 GLU B O 1
ATOM 4526 N N . LYS B 1 277 ? 14.773 40.844 7.066 1 96.94 277 LYS B N 1
ATOM 4527 C CA . LYS B 1 277 ? 13.617 41.25 7.859 1 96.94 277 LYS B CA 1
ATOM 4528 C C . LYS B 1 277 ? 13.227 40.188 8.867 1 96.94 277 LYS B C 1
ATOM 4530 O O . LYS B 1 277 ? 13.375 39 8.602 1 96.94 277 LYS B O 1
ATOM 4535 N N . THR B 1 278 ? 12.719 40.656 9.992 1 97.5 278 THR B N 1
ATOM 4536 C CA . THR B 1 278 ? 12.07 39.719 10.914 1 97.5 278 THR B CA 1
ATOM 4537 C C . THR B 1 278 ? 10.633 39.438 10.484 1 97.5 278 THR B C 1
ATOM 4539 O O . THR B 1 278 ? 10.102 40.125 9.594 1 97.5 278 THR B O 1
ATOM 4542 N N . ILE B 1 279 ? 10.023 38.438 11.062 1 97.81 279 ILE B N 1
ATOM 4543 C CA . ILE B 1 279 ? 8.625 38.156 10.773 1 97.81 279 ILE B CA 1
ATOM 4544 C C . ILE B 1 279 ? 7.754 39.312 11.227 1 97.81 279 ILE B C 1
ATOM 4546 O O . ILE B 1 279 ? 6.758 39.656 10.57 1 97.81 279 ILE B O 1
ATOM 4550 N N . LYS B 1 280 ? 8.18 40 12.289 1 97.75 280 LYS B N 1
ATOM 4551 C CA . LYS B 1 280 ? 7.496 41.219 12.727 1 97.75 280 LYS B CA 1
ATOM 4552 C C . LYS B 1 280 ? 7.5 42.281 11.633 1 97.75 280 LYS B C 1
ATOM 4554 O O . LYS B 1 280 ? 6.477 42.906 11.375 1 97.75 280 LYS B O 1
ATOM 4559 N N . ASP B 1 281 ? 8.625 42.406 11.047 1 97.12 281 ASP B N 1
ATOM 4560 C CA . ASP B 1 281 ? 8.75 43.375 9.969 1 97.12 281 ASP B CA 1
ATOM 4561 C C . ASP B 1 281 ? 7.836 43.031 8.797 1 97.12 281 ASP B C 1
ATOM 4563 O O . ASP B 1 281 ? 7.203 43.906 8.211 1 97.12 281 ASP B O 1
ATOM 4567 N N . VAL B 1 282 ? 7.84 41.781 8.516 1 95.75 282 VAL B N 1
ATOM 4568 C CA . VAL B 1 282 ? 7.055 41.312 7.387 1 95.75 282 VAL B CA 1
ATOM 4569 C C . VAL B 1 282 ? 5.566 41.531 7.656 1 95.75 282 VAL B C 1
ATOM 4571 O O . VAL B 1 282 ? 4.82 41.906 6.75 1 95.75 282 VAL B O 1
ATOM 4574 N N . LEU B 1 283 ? 5.105 41.438 8.844 1 96.81 283 LEU B N 1
ATOM 4575 C CA . LEU B 1 283 ? 3.709 41.594 9.242 1 96.81 283 LEU B CA 1
ATOM 4576 C C . LEU B 1 283 ? 3.299 43.062 9.18 1 96.81 283 LEU B C 1
ATOM 4578 O O . LEU B 1 283 ? 2.15 43.375 8.859 1 96.81 283 LEU B O 1
ATOM 4582 N N . GLY B 1 284 ? 4.25 43.906 9.484 1 95.31 284 GLY B N 1
ATOM 4583 C CA . GLY B 1 284 ? 3.918 45.312 9.516 1 95.31 284 GLY B CA 1
ATOM 4584 C C . GLY B 1 284 ? 2.785 45.656 10.469 1 95.31 284 GLY B C 1
ATOM 4585 O O . GLY B 1 284 ? 2.859 45.312 11.664 1 95.31 284 GLY B O 1
ATOM 4586 N N . GLN B 1 285 ? 1.727 46.219 9.906 1 95.44 285 GLN B N 1
ATOM 4587 C CA . GLN B 1 285 ? 0.589 46.625 10.727 1 95.44 285 GLN B CA 1
ATOM 4588 C C . GLN B 1 285 ? -0.355 45.438 10.977 1 95.44 285 GLN B C 1
ATOM 4590 O O . GLN B 1 285 ? -1.293 45.531 11.766 1 95.44 285 GLN B O 1
ATOM 4595 N N . SER B 1 286 ? -0.096 44.344 10.352 1 97.31 286 SER B N 1
ATOM 4596 C CA . SER B 1 286 ? -0.909 43.125 10.547 1 97.31 286 SER B CA 1
ATOM 4597 C C . SER B 1 286 ? -0.569 42.438 11.867 1 97.31 286 SER B C 1
ATOM 4599 O O . SER B 1 286 ? 0.518 42.625 12.414 1 97.31 286 SER B O 1
ATOM 4601 N N . THR B 1 287 ? -1.588 41.719 12.391 1 97.12 287 THR B N 1
ATOM 4602 C CA . THR B 1 287 ? -1.38 41.031 13.656 1 97.12 287 THR B CA 1
ATOM 4603 C C . THR B 1 287 ? -1.777 39.562 13.547 1 97.12 287 THR B C 1
ATOM 4605 O O . THR B 1 287 ? -2.719 39.219 12.828 1 97.12 287 THR B O 1
ATOM 4608 N N . ILE B 1 288 ? -1.058 38.75 14.305 1 97.88 288 ILE B N 1
ATOM 4609 C CA . ILE B 1 288 ? -1.415 37.344 14.414 1 97.88 288 ILE B CA 1
ATOM 4610 C C . ILE B 1 288 ? -2.467 37.156 15.508 1 97.88 288 ILE B C 1
ATOM 4612 O O . ILE B 1 288 ? -2.248 37.531 16.656 1 97.88 288 ILE B O 1
ATOM 4616 N N . LEU B 1 289 ? -3.543 36.594 15.133 1 96.81 289 LEU B N 1
ATOM 4617 C CA . LEU B 1 289 ? -4.621 36.375 16.094 1 96.81 289 LEU B CA 1
ATOM 4618 C C . LEU B 1 289 ? -4.465 35.031 16.797 1 96.81 289 LEU B C 1
ATOM 4620 O O . LEU B 1 289 ? -4.617 34.969 18.016 1 96.81 289 LEU B O 1
ATOM 4624 N N . GLU B 1 290 ? -4.219 33.969 16.062 1 96.12 290 GLU B N 1
ATOM 4625 C CA . GLU B 1 290 ? -4.043 32.594 16.562 1 96.12 290 GLU B CA 1
ATOM 4626 C C . GLU B 1 290 ? -3.264 31.734 15.578 1 96.12 290 GLU B C 1
ATOM 4628 O O . GLU B 1 290 ? -3.256 32 14.375 1 96.12 290 GLU B O 1
ATOM 4633 N N . TRP B 1 291 ? -2.562 30.75 16.141 1 98.19 291 TRP B N 1
ATOM 4634 C CA . TRP B 1 291 ? -1.927 29.781 15.258 1 98.19 291 TRP B CA 1
ATOM 4635 C C . TRP B 1 291 ? -1.746 28.438 15.969 1 98.19 291 TRP B C 1
ATOM 4637 O O . TRP B 1 291 ? -1.766 28.375 17.203 1 98.19 291 TRP B O 1
ATOM 4647 N N . VAL B 1 292 ? -1.688 27.406 15.195 1 97.69 292 VAL B N 1
ATOM 4648 C CA . VAL B 1 292 ? -1.403 26.062 15.688 1 97.69 292 VAL B CA 1
ATOM 4649 C C . VAL B 1 292 ? -0.402 25.375 14.758 1 97.69 292 VAL B C 1
ATOM 4651 O O . VAL B 1 292 ? -0.384 25.625 13.555 1 97.69 292 VAL B O 1
ATOM 4654 N N . ARG B 1 293 ? 0.459 24.562 15.266 1 97.81 293 ARG B N 1
ATOM 4655 C CA . ARG B 1 293 ? 1.413 23.734 14.531 1 97.81 293 ARG B CA 1
ATOM 4656 C C . ARG B 1 293 ? 1.422 22.312 15.07 1 97.81 293 ARG B C 1
ATOM 4658 O O . ARG B 1 293 ? 1.524 22.094 16.281 1 97.81 293 ARG B O 1
ATOM 4665 N N . TRP B 1 294 ? 1.243 21.453 14.195 1 97.56 294 TRP B N 1
ATOM 4666 C CA . TRP B 1 294 ? 1.249 20.047 14.594 1 97.56 294 TRP B CA 1
ATOM 4667 C C . TRP B 1 294 ? 2.324 19.266 13.844 1 97.56 294 TRP B C 1
ATOM 4669 O O . TRP B 1 294 ? 2.598 19.547 12.672 1 97.56 294 TRP B O 1
ATOM 4679 N N . GLU B 1 295 ? 2.969 18.406 14.508 1 95.56 295 GLU B N 1
ATOM 4680 C CA . GLU B 1 295 ? 3.744 17.328 13.914 1 95.56 295 GLU B CA 1
ATOM 4681 C C . GLU B 1 295 ? 3.08 15.977 14.164 1 95.56 295 GLU B C 1
ATOM 4683 O O . GLU B 1 295 ? 2.672 15.672 15.281 1 95.56 295 GLU B O 1
ATOM 4688 N N . ARG B 1 296 ? 3.004 15.281 13.086 1 94.31 296 ARG B N 1
ATOM 4689 C CA . ARG B 1 296 ? 2.33 13.992 13.195 1 94.31 296 ARG B CA 1
ATOM 4690 C C . ARG B 1 296 ? 2.922 13.156 14.32 1 94.31 296 ARG B C 1
ATOM 4692 O O . ARG B 1 296 ? 4.141 13.078 14.469 1 94.31 296 ARG B O 1
ATOM 4699 N N . GLY B 1 297 ? 2.045 12.469 15.023 1 91.62 297 GLY B N 1
ATOM 4700 C CA . GLY B 1 297 ? 2.473 11.586 16.094 1 91.62 297 GLY B CA 1
ATOM 4701 C C . GLY B 1 297 ? 2.799 12.32 17.391 1 91.62 297 GLY B C 1
ATOM 4702 O O . GLY B 1 297 ? 3.113 11.703 18.406 1 91.62 297 GLY B O 1
ATOM 4703 N N . GLY B 1 298 ? 2.879 13.633 17.297 1 79.75 298 GLY B N 1
ATOM 4704 C CA . GLY B 1 298 ? 3.188 14.43 18.469 1 79.75 298 GLY B CA 1
ATOM 4705 C C . GLY B 1 298 ? 1.973 14.719 19.344 1 79.75 298 GLY B C 1
ATOM 4706 O O . GLY B 1 298 ? 0.845 14.398 18.953 1 79.75 298 GLY B O 1
ATOM 4707 N N . ASN B 1 299 ? 2.232 15.055 20.594 1 66.06 299 ASN B N 1
ATOM 4708 C CA . ASN B 1 299 ? 1.17 15.414 21.531 1 66.06 299 ASN B CA 1
ATOM 4709 C C . ASN B 1 299 ? 0.654 16.828 21.266 1 66.06 299 ASN B C 1
ATOM 4711 O O . ASN B 1 299 ? 1.396 17.688 20.766 1 66.06 299 ASN B O 1
#

Solvent-accessible surface area (backbone atoms only — not comparable to full-atom values): 32204 Å² total; per-residue (Å²): 137,81,80,72,75,78,78,76,76,76,73,74,73,69,79,72,74,74,71,70,72,71,71,74,70,68,76,62,74,69,64,39,64,62,54,50,42,52,50,52,36,72,71,64,66,51,49,64,68,54,42,50,51,18,39,60,74,46,32,80,71,31,57,68,55,14,50,54,46,33,53,52,48,39,46,49,49,4,50,53,47,44,62,74,30,64,82,56,78,48,46,27,47,34,23,24,32,29,39,43,95,86,43,38,39,35,26,41,32,32,37,27,20,55,42,60,52,56,39,68,35,67,70,49,46,51,48,45,51,27,51,24,43,26,48,56,69,67,57,76,75,86,51,54,64,46,73,55,47,69,66,61,50,51,49,47,31,64,70,33,54,33,27,37,75,40,76,89,66,75,46,70,52,50,76,46,92,47,26,43,43,57,52,43,28,40,51,18,43,51,67,73,39,42,57,45,77,74,51,42,38,39,39,27,42,84,48,87,45,35,24,51,8,61,32,50,41,81,46,92,63,67,48,98,46,40,28,36,10,40,29,31,18,39,26,33,28,40,32,91,53,93,58,32,51,62,50,22,27,50,50,11,42,48,45,60,74,65,60,56,94,43,72,71,53,42,34,67,34,64,26,91,87,44,69,93,32,32,38,45,62,71,44,57,92,36,44,81,75,49,71,51,75,48,47,56,62,58,134,139,80,80,77,75,76,75,76,74,78,76,77,77,72,77,72,73,73,70,70,71,72,70,74,69,70,74,62,74,68,63,41,65,62,53,49,42,52,50,52,35,73,72,64,67,52,50,65,70,54,42,49,49,19,39,62,73,46,32,80,71,33,56,69,55,14,51,51,47,33,53,52,50,40,48,50,48,4,51,54,48,46,63,73,31,64,82,57,77,48,46,25,49,33,24,25,32,28,39,44,93,86,41,39,39,36,24,40,33,32,38,26,20,54,42,61,54,57,38,67,34,66,71,49,47,50,48,44,52,28,51,26,45,26,47,56,70,68,55,78,75,86,51,54,64,46,73,56,47,69,65,61,51,52,48,47,32,61,71,33,55,32,27,37,74,40,76,88,67,77,46,68,52,48,77,46,94,46,27,44,43,55,52,44,27,39,50,18,43,52,66,72,40,43,57,45,77,74,50,42,37,40,38,27,43,84,47,88,46,37,26,51,8,61,32,51,42,82,48,92,64,68,46,96,46,42,29,36,9,40,28,31,17,41,25,34,29,41,31,90,51,92,56,31,52,63,51,23,26,50,50,10,43,48,44,60,74,63,62,57,94,41,70,70,53,43,36,67,34,63,28,91,88,45,71,92,33,32,38,44,61,72,42,57,92,37,44,80,74,48,71,51,75,48,48,56,62,57,134

Foldseek 3Di:
DPPVPDPPPPVPPPPPVCPVPPPPPPPPVQQDLVNLLVVLCVVQVADSVLLNVLSVVCDGPRSVSSNVSSLVVLLVLLVVLQVVCVPPDWQDAKWKKFADPVQFKMKIWAKTKRDNVLNQDPLRVQLSQQLRQQCRVPPDQPDQKDKDDPVRSVCQQPPAQTWHCPVVPNDGCSVDPDGSVSSQSSSCSNPSIHIDTDTMMMGGNPDPQKGKAKDADCDDDDDRRMGMHQKMKMWMKGHPDPCNHVLNNQLRVLCRVVVDPDPVRQQQAQRPVHRVHGNVRVQPVMGTDDMDMDGGSDD/DPCPPPPVPVVPPPPPPCPVPPPPPPPPVQCDLVNLLVVLCVVQVADSVLLNVLSVVCDGPRSVSSNVSSLVVLLVLLVVLQVVCVPPAWQDAKWKKFADPVQFKMKIWAKTKRDNVLNQDPLRVQLSQQLRQQCRVPPDQPDQKDKDDPVVSVCQQPPAQTWHCPVVPNDRCSVDPDGSVSSQSSSCSNPSIHIDTDIMMMGGNPDPQKGKAKDADCDDDDDRRMGMHQKMKMWMKGHPDPCNHVLNNQLRVLCRVVVDPDPVRQQQAQGPVHRVHGNVRSCPVMGTDDMDMDGGSDD

GO terms:
  GO:0003746 translation elongation factor activity (F, EXP)
  GO:0070125 mitochondrial translational elongation (P, EXP)
  GO:0005759 mitochondrial matrix (C, IC)
  GO:0070125 mitochondrial translational elongation (P, IGI)
  GO:0005759 mitochondrial matrix (C, EXP)

Radius of gyration: 35.03 Å; Cα contacts (8 Å, |Δi|>4): 1084; chains: 2; bounding box: 168×97×84 Å

Organism: Schizosaccharomyces pombe (strain 972 / ATCC 24843) (NCBI:txid284812)